Protein AF-A0AAV9SBG2-F1 (afdb_monomer)

Sequence (446 aa):
MATKTTKQGRGRKTKNDVKPQSKQEKKQNAKMAEVSSDLWELKLKRTEQDLAHYKKAHHNMVSENEQLRSFLYHSEMSNFQTTDYWQKQLNDRDKKIENLKQQLKREEELAIKAKLEWENERKQYFEMFEEDILKRKANEAVMQKKIVNMRKQMHTSKEEYRENLREKEKEKYSLIEKQRAEIERQHKSNETKRILVKLDHEKAIAKLESELKQTYKEKNCLSEKLQNAVAEVEDLKNLARSLRKDKLALAVDKKILTSTLKENIAEMALEKKTLAEVKAKAASLERALKKMEEEMGEKEKRNQVTIQASEVELDKLQKIIAMREKEIHHIKQLARTIVEKRKDMEVFFREALDHIRQEIADDRKRYKREAYQDYRQKFRNDTVRRTRLPPIRTFHQSPNSTNSVYSDMKAVDKEVYISDLTWEQKEKVLTLLFAKMNGNAESEVN

Secondary structure (DSSP, 8-state):
----------------------HHHHHHHHHHHHHHHHHHHHHHHHHHHHHHHHHHHHHHHHHHHHHHHHHHHHHHHHHHHHHHHHHHHHHHHHHHHHHHHHHHHHHHHHHHHHHHHHHHHHHHHHHHHHHHHHHHHHHHHHHHHHHHHHHHHHHHHHHHHHHHHHHHHHHHHHHHHHHHHHHHHHTTSSSSSSSSSHHHHHHHHHHHHHHHHHHHHHHHHHHHHHHHHHHHHHHHHHHHHHHHHHHHHHHHHHHHHHHHHHHHHHHHHHHHHHHHHHHHHHHHHHHHHHHHHHHHHHHHHHHHHHHHHHHHHHHHHHHHHHHHHHHHHHHHHHHHHHHHHHHHHHHHHHHHHHHHHHHHHHHHHHHHHHHHHHHHHHHHHHHHHTS-PPPPPB-S--TT-SSBHHHHHTT--S---GGGS-HHHHHHHHHHHHHHHTTTTSSS--

Mean predicted aligned error: 22.65 Å

Solvent-accessible surface area (backbone atoms only — not comparable to full-atom values): 25233 Å² total; per-residue (Å²): 137,88,83,82,88,82,82,90,81,84,86,82,90,82,84,88,85,80,79,85,71,50,80,64,54,55,53,50,52,51,52,52,48,50,56,50,48,53,52,51,51,53,50,48,52,50,51,52,50,52,50,50,50,50,53,52,52,50,51,50,52,49,53,52,51,52,50,50,50,51,51,51,52,54,51,52,53,52,51,49,53,52,49,53,51,51,52,51,54,49,54,55,49,49,52,50,51,51,52,50,53,53,49,50,52,53,51,52,54,50,52,53,50,54,50,51,50,52,53,49,52,51,50,52,52,49,54,53,51,52,52,50,51,52,52,48,52,54,52,48,53,52,52,52,53,49,52,52,51,54,52,50,53,53,50,52,52,53,50,53,56,52,50,57,50,55,51,54,50,53,54,52,54,60,52,55,59,62,52,58,68,53,56,70,67,58,71,79,73,68,83,87,77,72,78,87,67,52,80,77,50,49,63,56,47,53,53,52,49,52,54,48,51,49,53,50,50,51,50,50,53,50,47,51,52,50,51,51,52,51,50,52,52,49,51,52,50,50,50,54,53,48,55,51,51,51,53,52,52,52,51,52,51,52,51,53,53,54,51,52,52,52,49,53,52,51,50,53,55,50,52,53,49,54,50,51,52,50,52,51,50,50,59,49,48,54,53,52,49,53,51,50,52,53,54,49,54,51,50,51,52,52,50,51,53,51,50,54,52,50,50,55,52,50,54,52,50,52,53,52,49,56,52,51,52,51,51,50,48,51,51,53,50,52,52,49,52,52,51,50,56,48,49,54,50,53,50,48,53,53,53,54,52,51,50,50,52,50,50,53,53,49,50,51,54,46,51,55,51,50,56,49,51,51,51,53,49,51,50,56,54,34,67,75,66,79,47,82,79,73,81,81,72,39,92,62,95,54,96,87,55,94,48,31,62,58,67,80,60,67,84,71,94,62,90,82,48,82,85,73,49,53,70,70,57,49,50,52,54,51,51,52,47,51,38,52,76,70,62,66,68,84,78,83,84,132

Structure (mmCIF, N/CA/C/O backbone):
data_AF-A0AAV9SBG2-F1
#
_entry.id   AF-A0AAV9SBG2-F1
#
loop_
_atom_site.group_PDB
_atom_site.id
_atom_site.type_symbol
_atom_site.label_atom_id
_atom_site.label_alt_id
_atom_site.label_comp_id
_atom_site.label_asym_id
_atom_site.label_entity_id
_atom_site.label_seq_id
_atom_site.pdbx_PDB_ins_code
_atom_site.Cartn_x
_atom_site.Cartn_y
_atom_site.Cartn_z
_atom_site.occupancy
_atom_site.B_iso_or_equiv
_atom_site.auth_seq_id
_atom_site.auth_comp_id
_atom_site.auth_asym_id
_atom_site.auth_atom_id
_atom_site.pdbx_PDB_model_num
ATOM 1 N N . MET A 1 1 ? 34.918 52.263 -52.561 1.00 41.84 1 MET A N 1
ATOM 2 C CA . MET A 1 1 ? 36.290 52.403 -53.092 1.00 41.84 1 MET A CA 1
ATOM 3 C C . MET A 1 1 ? 36.238 52.282 -54.601 1.00 41.84 1 MET A C 1
ATOM 5 O O . MET A 1 1 ? 35.585 51.386 -55.114 1.00 41.84 1 MET A O 1
ATOM 9 N N . ALA A 1 2 ? 36.822 53.266 -55.276 1.00 37.19 2 ALA A N 1
ATOM 10 C CA . ALA A 1 2 ? 36.796 53.454 -56.718 1.00 37.19 2 ALA A CA 1
ATOM 11 C C . ALA A 1 2 ? 37.793 52.539 -57.447 1.00 37.19 2 ALA A C 1
ATOM 13 O O . ALA A 1 2 ? 38.837 52.221 -56.889 1.00 37.19 2 ALA A O 1
ATOM 14 N N . THR A 1 3 ? 37.494 52.195 -58.703 1.00 34.84 3 THR A N 1
ATOM 15 C CA . THR A 1 3 ? 38.381 52.268 -59.894 1.00 34.84 3 THR A CA 1
ATOM 16 C C . THR A 1 3 ? 37.607 51.675 -61.081 1.00 34.84 3 THR A C 1
ATOM 18 O O . THR A 1 3 ? 37.205 50.523 -61.066 1.00 34.84 3 THR A O 1
ATOM 21 N N . LYS A 1 4 ? 37.058 52.515 -61.963 1.00 37.47 4 LYS A N 1
ATOM 22 C CA . LYS A 1 4 ? 37.665 53.104 -63.175 1.00 37.47 4 LYS A CA 1
ATOM 23 C C . LYS A 1 4 ? 37.969 52.091 -64.287 1.00 37.47 4 LYS A C 1
ATOM 25 O O . LYS A 1 4 ? 38.979 51.405 -64.300 1.00 37.47 4 LYS A O 1
ATOM 30 N N . THR A 1 5 ? 37.065 52.142 -65.258 1.00 37.25 5 THR A N 1
ATOM 31 C CA . THR A 1 5 ? 37.162 51.779 -66.672 1.00 37.25 5 THR A CA 1
ATOM 32 C C . THR A 1 5 ? 38.382 52.370 -67.392 1.00 37.25 5 THR A C 1
ATOM 34 O O . THR A 1 5 ? 38.645 53.569 -67.273 1.00 37.25 5 THR A O 1
ATOM 37 N N . THR A 1 6 ? 38.997 51.579 -68.275 1.00 34.75 6 THR A N 1
ATOM 38 C CA . THR A 1 6 ? 39.913 52.038 -69.341 1.00 34.75 6 THR A CA 1
ATOM 39 C C . THR A 1 6 ? 39.621 51.194 -70.591 1.00 34.75 6 THR A C 1
ATOM 41 O O . THR A 1 6 ? 39.787 49.984 -70.575 1.00 34.75 6 THR A O 1
ATOM 44 N N . LYS A 1 7 ? 38.846 51.729 -71.541 1.00 34.91 7 LYS A N 1
ATOM 45 C CA . LYS A 1 7 ? 39.254 52.414 -72.786 1.00 34.91 7 LYS A CA 1
ATOM 46 C C . LYS A 1 7 ? 39.724 51.462 -73.902 1.00 34.91 7 LYS A C 1
ATOM 48 O O . LYS A 1 7 ? 40.838 50.956 -73.894 1.00 34.91 7 LYS A O 1
ATOM 53 N N . GLN A 1 8 ? 38.846 51.306 -74.895 1.00 35.25 8 GLN A N 1
ATOM 54 C CA . GLN A 1 8 ? 39.154 50.827 -76.242 1.00 35.25 8 GLN A CA 1
ATOM 55 C C . GLN A 1 8 ? 40.162 51.761 -76.935 1.00 35.25 8 GLN A C 1
ATOM 57 O O . GLN A 1 8 ? 40.070 52.984 -76.815 1.00 35.25 8 GLN A O 1
ATOM 62 N N . GLY A 1 9 ? 41.069 51.181 -77.723 1.00 30.98 9 GLY A N 1
ATOM 63 C CA . GLY A 1 9 ? 42.006 51.890 -78.592 1.00 30.98 9 GLY A CA 1
ATOM 64 C C . GLY A 1 9 ? 42.432 50.999 -79.758 1.00 30.98 9 GLY A C 1
ATOM 65 O O . GLY A 1 9 ? 42.965 49.916 -79.558 1.00 30.98 9 GLY A O 1
ATOM 66 N N . ARG A 1 10 ? 42.127 51.452 -80.974 1.00 32.78 10 ARG A N 1
ATOM 67 C CA . ARG A 1 10 ? 42.267 50.767 -82.267 1.00 32.78 10 ARG A CA 1
ATOM 68 C C . ARG A 1 10 ? 43.726 50.503 -82.683 1.00 32.78 10 ARG A C 1
ATOM 70 O O . ARG A 1 10 ? 44.524 51.427 -82.706 1.00 32.78 10 ARG A O 1
ATOM 77 N N . GLY A 1 11 ? 43.957 49.298 -83.211 1.00 31.30 11 GLY A N 1
ATOM 78 C CA . GLY A 1 11 ? 44.458 49.059 -84.574 1.00 31.30 11 GLY A CA 1
ATOM 79 C C . GLY A 1 11 ? 45.950 49.244 -84.882 1.00 31.30 11 GLY A C 1
ATOM 80 O O . GLY A 1 11 ? 46.443 50.360 -84.886 1.00 31.30 11 GLY A O 1
ATOM 81 N N . ARG A 1 12 ? 46.599 48.188 -85.396 1.00 32.56 12 ARG A N 1
ATOM 82 C CA . ARG A 1 12 ? 47.239 48.195 -86.730 1.00 32.56 12 ARG A CA 1
ATOM 83 C C . ARG A 1 12 ? 47.727 46.801 -87.127 1.00 32.56 12 ARG A C 1
ATOM 85 O O . ARG A 1 12 ? 48.145 46.006 -86.301 1.00 32.56 12 ARG A O 1
ATOM 92 N N . LYS A 1 13 ? 47.636 46.556 -88.433 1.00 35.62 13 LYS A N 1
ATOM 93 C CA . LYS A 1 13 ? 48.070 45.373 -89.179 1.00 35.62 13 LYS A CA 1
ATOM 94 C C . LYS A 1 13 ? 49.572 45.110 -89.018 1.00 35.62 13 LYS A C 1
ATOM 96 O O . LYS A 1 13 ? 50.357 46.027 -89.240 1.00 35.62 13 LYS A O 1
ATOM 101 N N . THR A 1 14 ? 49.936 43.840 -88.883 1.00 35.53 14 THR A N 1
ATOM 102 C CA . THR A 1 14 ? 51.148 43.264 -89.482 1.00 35.53 14 THR A CA 1
ATOM 103 C C . THR A 1 14 ? 50.752 41.981 -90.215 1.00 35.53 14 THR A C 1
ATOM 105 O O . THR A 1 14 ? 50.163 41.063 -89.652 1.00 35.53 14 THR A O 1
ATOM 108 N N . LYS A 1 15 ? 50.969 42.010 -91.533 1.00 37.56 15 LYS A N 1
ATOM 109 C CA . LYS A 1 15 ? 50.924 40.882 -92.470 1.00 37.56 15 LYS A CA 1
ATOM 110 C C . LYS A 1 15 ? 52.305 40.208 -92.477 1.00 37.56 15 LYS A C 1
ATOM 112 O O . LYS A 1 15 ? 53.283 40.890 -92.182 1.00 37.56 15 LYS A O 1
ATOM 117 N N . ASN A 1 16 ? 52.323 38.961 -92.962 1.00 32.28 16 ASN A N 1
ATOM 118 C CA . ASN A 1 16 ? 53.458 38.058 -93.247 1.00 32.28 16 ASN A CA 1
ATOM 119 C C . ASN A 1 16 ? 53.717 37.108 -92.063 1.00 32.28 16 ASN A C 1
ATOM 121 O O . ASN A 1 16 ? 53.900 37.571 -90.949 1.00 32.28 16 ASN A O 1
ATOM 125 N N . ASP A 1 17 ? 53.650 35.781 -92.163 1.00 34.22 17 ASP A N 1
ATOM 126 C CA . ASP A 1 17 ? 53.759 34.860 -93.295 1.00 34.22 17 ASP A CA 1
ATOM 127 C C . ASP A 1 17 ? 52.762 33.703 -93.137 1.00 34.22 17 ASP A C 1
ATOM 129 O O . ASP A 1 17 ? 52.741 33.028 -92.111 1.00 34.22 17 ASP A O 1
ATOM 133 N N . VAL A 1 18 ? 51.960 33.419 -94.168 1.00 40.47 18 VAL A N 1
ATOM 134 C CA . VAL A 1 18 ? 51.240 32.139 -94.269 1.00 40.47 18 VAL A CA 1
ATOM 135 C C . VAL A 1 18 ? 51.564 31.534 -95.625 1.00 40.47 18 VAL A C 1
ATOM 137 O O . VAL A 1 18 ? 51.021 31.921 -96.660 1.00 40.47 18 VAL A O 1
ATOM 140 N N . LYS A 1 19 ? 52.490 30.576 -95.588 1.00 45.12 19 LYS A N 1
ATOM 141 C CA . LYS A 1 19 ? 52.769 29.587 -96.634 1.00 45.12 19 LYS A CA 1
ATOM 142 C C . LYS A 1 19 ? 51.430 29.042 -97.172 1.00 45.12 19 LYS A C 1
ATOM 144 O O . LYS A 1 19 ? 50.562 28.727 -96.355 1.00 45.12 19 LYS A O 1
ATOM 149 N N . PRO A 1 20 ? 51.202 28.939 -98.495 1.00 44.81 20 PRO A N 1
ATOM 150 C CA . PRO A 1 20 ? 49.919 28.483 -99.016 1.00 44.81 20 PRO A CA 1
ATOM 151 C C . PRO A 1 20 ? 49.725 27.002 -98.673 1.00 44.81 20 PRO A C 1
ATOM 153 O O . PRO A 1 20 ? 50.226 26.126 -99.370 1.00 44.81 20 PRO A O 1
ATOM 156 N N . GLN A 1 21 ? 49.002 26.732 -97.583 1.00 46.56 21 GLN A N 1
ATOM 157 C CA . GLN A 1 21 ? 48.523 25.391 -97.262 1.00 46.56 21 GLN A CA 1
ATOM 158 C C . GLN A 1 21 ? 47.715 24.854 -98.443 1.00 46.56 21 GLN A C 1
ATOM 160 O O . GLN A 1 21 ? 46.840 25.548 -98.985 1.00 46.56 21 GLN A O 1
ATOM 165 N N . SER A 1 22 ? 48.025 23.622 -98.838 1.00 55.25 22 SER A N 1
ATOM 166 C CA . SER A 1 22 ? 47.360 22.907 -99.926 1.00 55.25 22 SER A CA 1
ATOM 167 C C . SER A 1 22 ? 45.836 22.920 -99.716 1.00 55.25 22 SER A C 1
ATOM 169 O O . SER A 1 22 ? 45.350 22.871 -98.583 1.00 55.25 22 SER A O 1
ATOM 171 N N . LYS A 1 23 ? 45.036 22.948 -100.796 1.00 58.25 23 LYS A N 1
ATOM 172 C CA . LYS A 1 23 ? 43.556 22.843 -100.724 1.00 58.25 23 LYS A CA 1
ATOM 173 C C . LYS A 1 23 ? 43.088 21.629 -99.897 1.00 58.25 23 LYS A C 1
ATOM 175 O O . LYS A 1 23 ? 41.967 21.635 -99.390 1.00 58.25 23 LYS A O 1
ATOM 180 N N . GLN A 1 24 ? 43.938 20.614 -99.752 1.00 59.09 24 GLN A N 1
ATOM 181 C CA . GLN A 1 24 ? 43.694 19.406 -98.969 1.00 59.09 24 GLN A CA 1
ATOM 182 C C . GLN A 1 24 ? 43.885 19.625 -97.455 1.00 59.09 24 GLN A C 1
ATOM 184 O O . GLN A 1 24 ? 43.041 19.185 -96.677 1.00 59.09 24 GLN A O 1
ATOM 189 N N . GLU A 1 25 ? 44.890 20.403 -97.040 1.00 57.91 25 GLU A N 1
ATOM 190 C CA . GLU A 1 25 ? 45.134 20.767 -95.632 1.00 57.91 25 GLU A CA 1
ATOM 191 C C . GLU A 1 25 ? 44.039 21.693 -95.090 1.00 57.91 25 GLU A C 1
ATOM 193 O O . GLU A 1 25 ? 43.579 21.515 -93.969 1.00 57.91 25 GLU A O 1
ATOM 198 N N . LYS A 1 26 ? 43.527 22.633 -95.897 1.00 65.50 26 LYS A N 1
ATOM 199 C CA . LYS A 1 26 ? 42.393 23.485 -95.484 1.00 65.50 26 LYS A CA 1
ATOM 200 C C . LYS A 1 26 ? 41.108 22.686 -95.256 1.00 65.50 26 LYS A C 1
ATOM 202 O O . LYS A 1 26 ? 40.374 22.976 -94.317 1.00 65.50 26 LYS A O 1
ATOM 207 N N . LYS A 1 27 ? 40.842 21.670 -96.087 1.00 66.12 27 LYS A N 1
ATOM 208 C CA . LYS A 1 27 ? 39.702 20.757 -95.896 1.00 66.12 27 LYS A CA 1
ATOM 209 C C . LYS A 1 27 ? 39.889 19.858 -94.672 1.00 66.12 27 LYS A C 1
ATOM 211 O O . LYS A 1 27 ? 38.916 19.607 -93.973 1.00 66.12 27 LYS A O 1
ATOM 216 N N . GLN A 1 28 ? 41.108 19.391 -94.398 1.00 69.56 28 GLN A N 1
ATOM 217 C CA . GLN A 1 28 ? 41.409 18.630 -93.181 1.00 69.56 28 GLN A CA 1
ATOM 218 C C . GLN A 1 28 ? 41.289 19.500 -91.924 1.00 69.56 28 GLN A C 1
ATOM 220 O O . GLN A 1 28 ? 40.645 19.081 -90.973 1.00 69.56 28 GLN A O 1
ATOM 225 N N . ASN A 1 29 ? 41.796 20.733 -91.945 1.00 72.31 29 ASN A N 1
ATOM 226 C CA . ASN A 1 29 ? 41.684 21.671 -90.825 1.00 72.31 29 ASN A CA 1
ATOM 227 C C . ASN A 1 29 ? 40.230 22.085 -90.557 1.00 72.31 29 ASN A C 1
ATOM 229 O O . ASN A 1 29 ? 39.837 22.175 -89.399 1.00 72.31 29 ASN A O 1
ATOM 233 N N . ALA A 1 30 ? 39.416 22.280 -91.601 1.00 73.75 30 ALA A N 1
ATOM 234 C CA . ALA A 1 30 ? 37.984 22.541 -91.447 1.00 73.75 30 ALA A CA 1
ATOM 235 C C . ALA A 1 30 ? 37.253 21.350 -90.807 1.00 73.75 30 ALA A C 1
ATOM 237 O O . ALA A 1 30 ? 36.512 21.542 -89.851 1.00 73.75 30 ALA A O 1
ATOM 238 N N . LYS A 1 31 ? 37.536 20.119 -91.257 1.00 77.12 31 LYS A N 1
ATOM 239 C CA . LYS A 1 31 ? 36.985 18.898 -90.647 1.00 77.12 31 LYS A CA 1
ATOM 240 C C . LYS A 1 31 ? 37.451 18.702 -89.202 1.00 77.12 31 LYS A C 1
ATOM 242 O O . LYS A 1 31 ? 36.662 18.314 -88.356 1.00 77.12 31 LYS A O 1
ATOM 247 N N . MET A 1 32 ? 38.715 18.991 -88.899 1.00 77.44 32 MET A N 1
ATOM 248 C CA . MET A 1 32 ? 39.241 18.922 -87.530 1.00 77.44 32 MET A CA 1
ATOM 249 C C . MET A 1 32 ? 38.605 19.977 -86.620 1.00 77.44 32 MET A C 1
ATOM 251 O O . MET A 1 32 ? 38.361 19.694 -85.449 1.00 77.44 32 MET A O 1
ATOM 255 N N . ALA A 1 33 ? 38.319 21.174 -87.138 1.00 80.75 33 ALA A N 1
ATOM 256 C CA . ALA A 1 33 ? 37.613 22.219 -86.402 1.00 80.75 33 ALA A CA 1
ATOM 257 C C . ALA A 1 33 ? 36.145 21.846 -86.146 1.00 80.75 33 ALA A C 1
ATOM 259 O O . ALA A 1 33 ? 35.667 22.054 -85.038 1.00 80.75 33 ALA A O 1
ATOM 260 N N . GLU A 1 34 ? 35.467 21.245 -87.126 1.00 84.50 34 GLU A N 1
ATOM 261 C CA . GLU A 1 34 ? 34.097 20.730 -87.001 1.00 84.50 34 GLU A CA 1
ATOM 262 C C . GLU A 1 34 ? 34.024 19.609 -85.954 1.00 84.50 34 GLU A C 1
ATOM 264 O O . GLU A 1 34 ? 33.306 19.738 -84.970 1.00 84.50 34 GLU A O 1
ATOM 269 N N . VAL A 1 35 ? 34.901 18.602 -86.044 1.00 84.62 35 VAL A N 1
ATOM 270 C CA . VAL A 1 35 ? 35.004 17.524 -85.039 1.00 84.62 35 VAL A CA 1
ATOM 271 C C . VAL A 1 35 ? 35.367 18.065 -83.650 1.00 84.62 35 VAL A C 1
ATOM 273 O O . VAL A 1 35 ? 34.876 17.573 -82.635 1.00 84.62 35 VAL A O 1
ATOM 276 N N . SER A 1 36 ? 36.224 19.088 -83.577 1.00 85.81 36 SER A N 1
ATOM 277 C CA . SER A 1 36 ? 36.550 19.738 -82.302 1.00 85.81 36 SER A CA 1
ATOM 278 C C . SER A 1 36 ? 35.351 20.503 -81.739 1.00 85.81 36 SER A C 1
ATOM 280 O O . SER A 1 36 ? 35.137 20.461 -80.531 1.00 85.81 36 SER A O 1
ATOM 282 N N . SER A 1 37 ? 34.565 21.172 -82.588 1.00 90.56 37 SER A N 1
ATOM 283 C CA . SER A 1 37 ? 33.324 21.860 -82.209 1.00 90.56 37 SER A CA 1
ATOM 284 C C . SER A 1 37 ? 32.297 20.870 -81.667 1.00 90.56 37 SER A C 1
ATOM 286 O O . SER A 1 37 ? 31.813 21.052 -80.552 1.00 90.56 37 SER A O 1
ATOM 288 N N . ASP A 1 38 ? 32.060 19.767 -82.380 1.00 90.75 38 ASP A N 1
ATOM 289 C CA . ASP A 1 38 ? 31.145 18.701 -81.961 1.00 90.75 38 ASP A CA 1
ATOM 290 C C . ASP A 1 38 ? 31.566 18.089 -80.617 1.00 90.75 38 ASP A C 1
ATOM 292 O O . ASP A 1 38 ? 30.737 17.823 -79.743 1.00 90.75 38 ASP A O 1
ATOM 296 N N . LEU A 1 39 ? 32.875 17.908 -80.402 1.00 91.62 39 LEU A N 1
ATOM 297 C CA . LEU A 1 39 ? 33.412 17.430 -79.129 1.00 91.62 39 LEU A CA 1
ATOM 298 C C . LEU A 1 39 ? 33.148 18.421 -77.982 1.00 91.62 39 LEU A C 1
ATOM 300 O O . LEU A 1 39 ? 32.851 17.994 -76.862 1.00 91.62 39 LEU A O 1
ATOM 304 N N . TRP A 1 40 ? 33.262 19.729 -78.229 1.00 93.69 40 TRP A N 1
ATOM 305 C CA . TRP A 1 40 ? 32.939 20.756 -77.236 1.00 93.69 40 TRP A CA 1
ATOM 306 C C . TRP A 1 40 ? 31.441 20.829 -76.952 1.00 93.69 40 TRP A C 1
ATOM 308 O O . TRP A 1 40 ? 31.065 20.934 -75.787 1.00 93.69 40 TRP A O 1
ATOM 318 N N . GLU A 1 41 ? 30.591 20.692 -77.968 1.00 93.88 41 GLU A N 1
ATOM 319 C CA . GLU A 1 41 ? 29.139 20.618 -77.792 1.00 93.88 41 GLU A CA 1
ATOM 320 C C . GLU A 1 41 ? 28.719 19.385 -76.987 1.00 93.88 41 GLU A C 1
ATOM 322 O O . GLU A 1 41 ? 27.886 19.488 -76.087 1.00 93.88 41 GLU A O 1
ATOM 327 N N . LEU A 1 42 ? 29.318 18.220 -77.250 1.00 94.06 42 LEU A N 1
ATOM 328 C CA . LEU A 1 42 ? 29.071 17.008 -76.465 1.00 94.06 42 LEU A CA 1
ATOM 329 C C . LEU A 1 42 ? 29.514 17.172 -75.007 1.00 94.06 42 LEU A C 1
ATOM 331 O O . LEU A 1 42 ? 28.784 16.778 -74.095 1.00 94.06 42 LEU A O 1
ATOM 335 N N . LYS A 1 43 ? 30.684 17.778 -74.769 1.00 94.94 43 LYS A N 1
ATOM 336 C CA . LYS A 1 43 ? 31.150 18.098 -73.410 1.00 94.94 43 LYS A CA 1
ATOM 337 C C . LYS A 1 43 ? 30.204 19.072 -72.711 1.00 94.94 43 LYS A C 1
ATOM 339 O O . LYS A 1 43 ? 29.856 18.823 -71.560 1.00 94.94 43 LYS A O 1
ATOM 344 N N . LEU A 1 44 ? 29.755 20.121 -73.402 1.00 94.50 44 LEU A N 1
ATOM 345 C CA . LEU A 1 44 ? 28.811 21.099 -72.867 1.00 94.50 44 LEU A CA 1
ATOM 346 C C . LEU A 1 44 ? 27.495 20.421 -72.469 1.00 94.50 44 LEU A C 1
ATOM 348 O O . LEU A 1 44 ? 27.097 20.519 -71.310 1.00 94.50 44 LEU A O 1
ATOM 352 N N . LYS A 1 45 ? 26.895 19.631 -73.370 1.00 95.88 45 LYS A N 1
ATOM 353 C CA . LYS A 1 45 ? 25.668 18.864 -73.095 1.00 95.88 45 LYS A CA 1
ATOM 354 C C . LYS A 1 45 ? 25.819 17.948 -71.882 1.00 95.88 45 LYS A C 1
ATOM 356 O O . LYS A 1 45 ? 24.927 17.902 -71.040 1.00 95.88 45 LYS A O 1
ATOM 361 N N . ARG A 1 46 ? 26.953 17.249 -71.749 1.00 94.69 46 ARG A N 1
ATOM 362 C CA . ARG A 1 46 ? 27.228 16.408 -70.574 1.00 94.69 46 ARG A CA 1
ATOM 363 C C . ARG A 1 46 ? 27.303 17.234 -69.289 1.00 94.69 46 ARG A C 1
ATOM 365 O O . ARG A 1 46 ? 26.665 16.880 -68.306 1.00 94.69 46 ARG A O 1
ATOM 372 N N . THR A 1 47 ? 28.018 18.360 -69.302 1.00 94.12 47 THR A N 1
ATOM 373 C CA . THR A 1 47 ? 28.107 19.236 -68.122 1.00 94.12 47 THR A CA 1
ATOM 374 C C . THR A 1 47 ? 26.771 19.885 -67.756 1.00 94.12 47 THR A C 1
ATOM 376 O O . THR A 1 47 ? 26.487 20.067 -66.576 1.00 94.12 47 THR A O 1
ATOM 379 N N . GLU A 1 48 ? 25.924 20.200 -68.738 1.00 95.38 48 GLU A N 1
ATOM 380 C CA . GLU A 1 48 ? 24.572 20.720 -68.514 1.00 95.38 48 GLU A CA 1
ATOM 381 C C . GLU A 1 48 ? 23.660 19.663 -67.886 1.00 95.38 48 GLU A C 1
ATOM 383 O O . GLU A 1 48 ? 22.904 19.978 -66.965 1.00 95.38 48 GLU A O 1
ATOM 388 N N . GLN A 1 49 ? 23.766 18.406 -68.331 1.00 95.88 49 GLN A N 1
ATOM 389 C CA . GLN A 1 49 ? 23.070 17.274 -67.717 1.00 95.88 49 GLN A CA 1
ATOM 390 C C . GLN A 1 49 ? 23.520 17.068 -66.269 1.00 95.88 49 GLN A C 1
ATOM 392 O O . GLN A 1 49 ? 22.674 17.021 -65.375 1.00 95.88 49 GLN A O 1
ATOM 397 N N . ASP A 1 50 ? 24.829 17.024 -66.014 1.00 95.00 50 ASP A N 1
ATOM 398 C CA . ASP A 1 50 ? 25.377 16.885 -64.661 1.00 95.00 50 ASP A CA 1
ATOM 399 C C . ASP A 1 50 ? 24.904 18.038 -63.758 1.00 95.00 50 ASP A C 1
ATOM 401 O O . ASP A 1 50 ? 24.417 17.819 -62.648 1.00 95.00 50 ASP A O 1
ATOM 405 N N . LEU A 1 51 ? 24.946 19.278 -64.252 1.00 96.50 51 LEU A N 1
ATOM 406 C CA . LEU A 1 51 ? 24.470 20.455 -63.528 1.00 96.50 51 LEU A CA 1
ATOM 407 C C . LEU A 1 51 ? 22.959 20.401 -63.247 1.00 96.50 51 LEU A C 1
ATOM 409 O O . LEU A 1 51 ? 22.527 20.788 -62.159 1.00 96.50 51 LEU A O 1
ATOM 413 N N . ALA A 1 52 ? 22.146 19.902 -64.181 1.00 96.00 52 ALA A N 1
ATOM 414 C CA . ALA A 1 52 ? 20.719 19.679 -63.958 1.00 96.00 52 ALA A CA 1
ATOM 415 C C . ALA A 1 52 ? 20.471 18.597 -62.892 1.00 96.00 52 ALA A C 1
ATOM 417 O O . ALA A 1 52 ? 19.625 18.787 -62.013 1.00 96.00 52 ALA A O 1
ATOM 418 N N . HIS A 1 53 ? 21.245 17.506 -62.911 1.00 95.88 53 HIS A N 1
ATOM 419 C CA . HIS A 1 53 ? 21.201 16.466 -61.883 1.00 95.88 53 HIS A CA 1
ATOM 420 C C . HIS A 1 53 ? 21.562 17.017 -60.500 1.00 95.88 53 HIS A C 1
ATOM 422 O O . HIS A 1 53 ? 20.808 16.798 -59.550 1.00 95.88 53 HIS A O 1
ATOM 428 N N . TYR A 1 54 ? 22.641 17.796 -60.383 1.00 96.31 54 TYR A N 1
ATOM 429 C CA . TYR A 1 54 ? 23.029 18.427 -59.119 1.00 96.31 54 TYR A CA 1
ATOM 430 C C . TYR A 1 54 ? 21.981 19.420 -58.613 1.00 96.31 54 TYR A C 1
ATOM 432 O O . TYR A 1 54 ? 21.659 19.411 -57.426 1.00 96.31 54 TYR A O 1
ATOM 440 N N . LYS A 1 55 ? 21.392 20.239 -59.494 1.00 96.81 55 LYS A N 1
ATOM 441 C CA . LYS A 1 55 ? 20.303 21.154 -59.117 1.00 96.81 55 LYS A CA 1
ATOM 442 C C . LYS A 1 55 ? 19.085 20.400 -58.590 1.00 96.81 55 LYS A C 1
ATOM 444 O O . LYS A 1 55 ? 18.528 20.794 -57.568 1.00 96.81 55 LYS A O 1
ATOM 449 N N . LYS A 1 56 ? 18.693 19.308 -59.253 1.00 97.25 56 LYS A N 1
ATOM 450 C CA . LYS A 1 56 ? 17.577 18.464 -58.810 1.00 97.25 56 LYS A CA 1
ATOM 451 C C . LYS A 1 56 ? 17.873 17.810 -57.460 1.00 97.25 56 LYS A C 1
ATOM 453 O O . LYS A 1 56 ? 17.034 17.868 -56.570 1.00 97.25 56 LYS A O 1
ATOM 458 N N . ALA A 1 57 ? 19.070 17.249 -57.285 1.00 96.75 57 ALA A N 1
ATOM 459 C CA . ALA A 1 57 ? 19.491 16.656 -56.017 1.00 96.75 57 ALA A CA 1
ATOM 460 C C . ALA A 1 57 ? 19.503 17.690 -54.882 1.00 96.75 57 ALA A C 1
ATOM 462 O O . ALA A 1 57 ? 18.969 17.428 -53.810 1.00 96.75 57 ALA A O 1
ATOM 463 N N . HIS A 1 58 ? 20.032 18.892 -55.129 1.00 96.00 58 HIS A N 1
ATOM 464 C CA . HIS A 1 58 ? 20.013 19.976 -54.150 1.00 96.00 58 HIS A CA 1
ATOM 465 C C . HIS A 1 58 ? 18.582 20.396 -53.794 1.00 96.00 58 HIS A C 1
ATOM 467 O O . HIS A 1 58 ? 18.276 20.594 -52.623 1.00 96.00 58 HIS A O 1
ATOM 473 N N . HIS A 1 59 ? 17.691 20.523 -54.779 1.00 97.38 59 HIS A N 1
ATOM 474 C CA . HIS A 1 59 ? 16.296 20.876 -54.518 1.00 97.38 59 HIS A CA 1
ATOM 475 C C . HIS A 1 59 ? 15.582 19.810 -53.676 1.00 97.38 59 HIS A C 1
ATOM 477 O O . HIS A 1 59 ? 14.915 20.156 -52.703 1.00 97.38 59 HIS A O 1
ATOM 483 N N . ASN A 1 60 ? 15.795 18.527 -53.985 1.00 97.06 60 ASN A N 1
ATOM 484 C CA . ASN A 1 60 ? 15.274 17.421 -53.182 1.00 97.06 60 ASN A CA 1
ATOM 485 C C . ASN A 1 60 ? 15.802 17.482 -51.742 1.00 97.06 60 ASN A C 1
ATOM 487 O O . ASN A 1 60 ? 15.010 17.464 -50.808 1.00 97.06 60 ASN A O 1
ATOM 491 N N . MET A 1 61 ? 17.116 17.656 -51.562 1.00 96.88 61 MET A N 1
ATOM 492 C CA . MET A 1 61 ? 17.730 17.779 -50.235 1.00 96.88 61 MET A CA 1
ATOM 493 C C . MET A 1 61 ? 17.181 18.967 -49.437 1.00 96.88 61 MET A C 1
ATOM 495 O O . MET A 1 61 ? 17.016 18.870 -48.223 1.00 96.88 61 MET A O 1
ATOM 499 N N . VAL A 1 62 ? 16.915 20.105 -50.082 1.00 97.44 62 VAL A N 1
ATOM 500 C CA . VAL A 1 62 ? 16.296 21.263 -49.416 1.00 97.44 62 VAL A CA 1
ATOM 501 C C . VAL A 1 62 ? 14.866 20.935 -48.996 1.00 97.44 62 VAL A C 1
ATOM 503 O O . VAL A 1 62 ? 14.517 21.180 -47.845 1.00 97.44 62 VAL A O 1
ATOM 506 N N . SER A 1 63 ? 14.073 20.324 -49.879 1.00 97.00 63 SER A N 1
ATOM 507 C CA . SER A 1 63 ? 12.696 19.926 -49.568 1.00 97.00 63 SER A CA 1
ATOM 508 C C . SER A 1 63 ? 12.633 18.912 -48.421 1.00 97.00 63 SER A C 1
ATOM 510 O O . SER A 1 63 ? 11.844 19.081 -47.495 1.00 97.00 63 SER A O 1
ATOM 512 N N . GLU A 1 64 ? 13.507 17.904 -48.422 1.00 97.38 64 GLU A N 1
ATOM 513 C CA . GLU A 1 64 ? 13.619 16.926 -47.334 1.00 97.38 64 GLU A CA 1
ATOM 514 C C . GLU A 1 64 ? 14.030 17.594 -46.015 1.00 97.38 64 GLU A C 1
ATOM 516 O O . GLU A 1 64 ? 13.438 17.323 -44.973 1.00 97.38 64 GLU A O 1
ATOM 521 N N . ASN A 1 65 ? 14.992 18.523 -46.044 1.00 96.31 65 ASN A N 1
ATOM 522 C CA . ASN A 1 65 ? 15.383 19.276 -44.851 1.00 96.31 65 ASN A CA 1
ATOM 523 C C . ASN A 1 65 ? 14.249 20.155 -44.309 1.00 96.31 65 ASN A C 1
ATOM 525 O O . ASN A 1 65 ? 14.086 20.256 -43.093 1.00 96.31 65 ASN A O 1
ATOM 529 N N . GLU A 1 66 ? 13.468 20.797 -45.177 1.00 97.19 66 GLU A N 1
ATOM 530 C CA . GLU A 1 66 ? 12.292 21.570 -44.768 1.00 97.19 66 GLU A CA 1
ATOM 531 C C . GLU A 1 66 ? 11.235 20.670 -44.126 1.00 97.19 66 GLU A C 1
ATOM 533 O O . GLU A 1 66 ? 10.752 20.989 -43.041 1.00 97.19 66 GLU A O 1
ATOM 538 N N . GLN A 1 67 ? 10.951 19.507 -44.719 1.00 97.19 67 GLN A N 1
ATOM 539 C CA . GLN A 1 67 ? 10.031 18.526 -44.141 1.00 97.19 67 GLN A CA 1
ATOM 540 C C . GLN A 1 67 ? 10.509 18.042 -42.770 1.00 97.19 67 GLN A C 1
ATOM 542 O O . GLN A 1 67 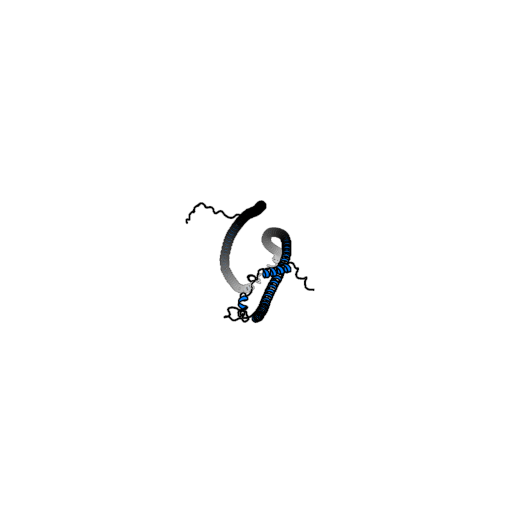? 9.734 18.055 -41.815 1.00 97.19 67 GLN A O 1
ATOM 547 N N . LEU A 1 68 ? 11.786 17.671 -42.638 1.00 97.56 68 LEU A N 1
ATOM 548 C CA . LEU A 1 68 ? 12.363 17.251 -41.359 1.00 97.56 68 LEU A CA 1
ATOM 549 C C . LEU A 1 68 ? 12.275 18.358 -40.304 1.00 97.56 68 LEU A C 1
ATOM 551 O O . LEU A 1 68 ? 11.905 18.083 -39.166 1.00 97.56 68 LEU A O 1
ATOM 555 N N . ARG A 1 69 ? 12.542 19.615 -40.674 1.00 97.38 69 ARG A N 1
ATOM 556 C CA . ARG A 1 69 ? 12.374 20.765 -39.771 1.00 97.38 69 ARG A CA 1
ATOM 557 C C . ARG A 1 69 ? 10.925 20.944 -39.339 1.00 97.38 69 ARG A C 1
ATOM 559 O O . ARG A 1 69 ? 10.676 21.168 -38.158 1.00 97.38 69 ARG A O 1
ATOM 566 N N .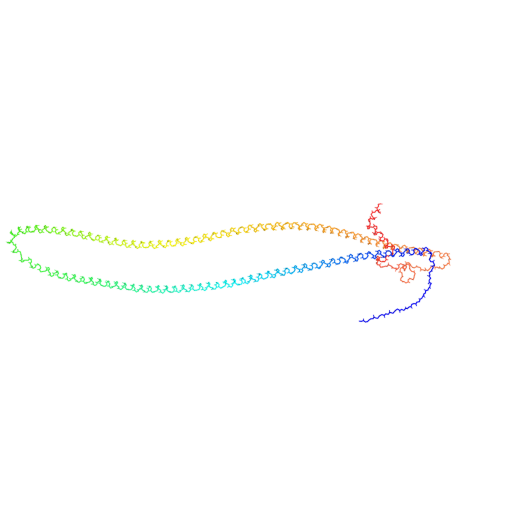 SER A 1 70 ? 9.972 20.820 -40.262 1.00 97.25 70 SER A N 1
ATOM 567 C CA . SER A 1 70 ? 8.552 20.858 -39.921 1.00 97.25 70 SER A CA 1
ATOM 568 C C . SER A 1 70 ? 8.184 19.719 -38.974 1.00 97.25 70 SER A C 1
ATOM 570 O O . SER A 1 70 ? 7.549 19.980 -37.957 1.00 97.25 70 SER A O 1
ATOM 572 N N . PHE A 1 71 ? 8.608 18.482 -39.239 1.00 97.38 71 PHE A N 1
ATOM 573 C CA . PHE A 1 71 ? 8.332 17.350 -38.351 1.00 97.38 71 PHE A CA 1
ATOM 574 C C . PHE A 1 71 ? 8.926 17.542 -36.954 1.00 97.38 71 PHE A C 1
ATOM 576 O O . PHE A 1 71 ? 8.222 17.321 -35.969 1.00 97.38 71 PHE A O 1
ATOM 583 N N . LEU A 1 72 ? 10.175 18.006 -36.862 1.00 97.12 72 LEU A N 1
ATOM 584 C CA . LEU A 1 72 ? 10.817 18.320 -35.586 1.00 97.12 72 LEU A CA 1
ATOM 585 C C . LEU A 1 72 ? 10.027 19.379 -34.818 1.00 97.12 72 LEU A C 1
ATOM 587 O O . LEU A 1 72 ? 9.671 19.141 -33.670 1.00 97.12 72 LEU A O 1
ATOM 591 N N . TYR A 1 73 ? 9.651 20.481 -35.470 1.00 97.44 73 TYR A N 1
ATOM 592 C CA . TYR A 1 73 ? 8.861 21.536 -34.838 1.00 97.44 73 TYR A CA 1
ATOM 593 C C . TYR A 1 73 ? 7.516 21.021 -34.300 1.00 97.44 73 TYR A C 1
ATOM 595 O O . TYR A 1 73 ? 7.152 21.297 -33.159 1.00 97.44 73 TYR A O 1
ATOM 603 N N . HIS A 1 74 ? 6.778 20.225 -35.081 1.00 97.19 74 HIS A N 1
ATOM 604 C CA . HIS A 1 74 ? 5.503 19.663 -34.620 1.00 97.19 74 HIS A CA 1
ATOM 605 C C . HIS A 1 74 ? 5.698 18.685 -33.454 1.00 97.19 74 HIS A C 1
ATOM 607 O O . HIS A 1 74 ? 4.915 18.703 -32.502 1.00 97.19 74 HIS A O 1
ATOM 613 N N . SER A 1 75 ? 6.751 17.862 -33.499 1.00 95.75 75 SER A N 1
ATOM 614 C CA . SER A 1 75 ? 7.094 16.959 -32.400 1.00 95.75 75 SER A CA 1
ATOM 615 C C . SER A 1 75 ? 7.463 17.729 -31.133 1.00 95.75 75 SER A C 1
ATOM 617 O O . SER A 1 75 ? 7.006 17.366 -30.053 1.00 95.75 75 SER A O 1
ATOM 619 N N . GLU A 1 76 ? 8.258 18.792 -31.245 1.00 96.69 76 GLU A N 1
ATOM 620 C CA . GLU A 1 76 ? 8.641 19.654 -30.123 1.00 96.69 76 GLU A CA 1
ATOM 621 C C . GLU A 1 76 ? 7.416 20.328 -29.502 1.00 96.69 76 GLU A C 1
ATOM 623 O O . GLU A 1 76 ? 7.244 20.288 -28.284 1.00 96.69 76 GLU A O 1
ATOM 628 N N . MET A 1 77 ? 6.510 20.861 -30.326 1.00 97.56 77 MET A N 1
ATOM 629 C CA . MET A 1 77 ? 5.272 21.478 -29.848 1.00 97.56 77 MET A CA 1
ATOM 630 C C . MET A 1 77 ? 4.348 20.471 -29.156 1.00 97.56 77 MET A C 1
ATOM 632 O O . MET A 1 77 ? 3.785 20.776 -28.105 1.00 97.56 77 MET A O 1
ATOM 636 N N . SER A 1 78 ? 4.208 19.261 -29.703 1.00 96.56 78 SER A N 1
ATOM 637 C CA . SER A 1 78 ? 3.414 18.197 -29.077 1.00 96.56 78 SER A CA 1
ATOM 638 C C . SER A 1 78 ? 4.017 17.742 -27.742 1.00 96.56 78 SER A C 1
ATOM 640 O O . SER A 1 78 ? 3.297 17.589 -26.749 1.00 96.56 78 SER A O 1
ATOM 642 N N . ASN A 1 79 ? 5.345 17.606 -27.682 1.00 96.38 79 ASN A N 1
ATOM 643 C CA . ASN A 1 79 ? 6.066 17.276 -26.455 1.00 96.38 79 ASN A CA 1
ATOM 644 C C . ASN A 1 79 ? 5.904 18.373 -25.398 1.00 96.38 79 ASN A C 1
ATOM 646 O O . ASN A 1 79 ? 5.658 18.065 -24.230 1.00 96.38 79 ASN A O 1
ATOM 650 N N . PHE A 1 80 ? 5.980 19.643 -25.801 1.00 97.50 80 PHE A N 1
ATOM 651 C CA . PHE A 1 80 ? 5.776 20.782 -24.911 1.00 97.50 80 PHE A CA 1
ATOM 652 C C . PHE A 1 80 ? 4.353 20.795 -24.341 1.00 97.50 80 PHE A C 1
ATOM 654 O O . PHE A 1 80 ? 4.182 20.842 -23.127 1.00 97.50 80 PHE A O 1
ATOM 661 N N . GLN A 1 81 ? 3.330 20.641 -25.188 1.00 97.25 81 GLN A N 1
ATOM 662 C CA . GLN A 1 81 ? 1.929 20.583 -24.749 1.00 97.25 81 GLN A CA 1
ATOM 663 C C . GLN A 1 81 ? 1.666 19.424 -23.782 1.00 97.25 81 GLN A C 1
ATOM 665 O O . GLN A 1 81 ? 0.973 19.591 -22.777 1.00 97.25 81 GLN A O 1
ATOM 670 N N . THR A 1 82 ? 2.235 18.252 -24.070 1.00 96.94 82 THR A N 1
ATOM 671 C CA . THR A 1 82 ? 2.127 17.076 -23.201 1.00 96.94 82 THR A CA 1
ATOM 672 C C . THR A 1 82 ? 2.800 17.336 -21.854 1.00 96.94 82 THR A C 1
ATOM 674 O O . THR A 1 82 ? 2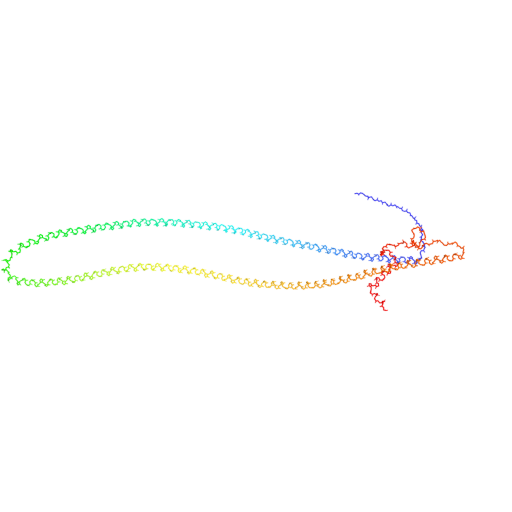.214 17.061 -20.808 1.00 96.94 82 THR A O 1
ATOM 677 N N . THR A 1 83 ? 3.997 17.925 -21.864 1.00 97.69 83 THR A N 1
ATOM 678 C CA . THR A 1 83 ? 4.737 18.291 -20.647 1.00 97.69 83 THR A CA 1
ATOM 679 C C . THR A 1 83 ? 3.963 19.307 -19.807 1.00 97.69 83 THR A C 1
ATOM 681 O O . THR A 1 83 ? 3.773 19.089 -18.613 1.00 97.69 83 THR A O 1
ATOM 684 N N . ASP A 1 84 ? 3.428 20.359 -20.426 1.00 97.88 84 ASP A N 1
ATOM 685 C CA . ASP A 1 84 ? 2.607 21.373 -19.759 1.00 97.88 84 ASP A CA 1
ATOM 686 C C . ASP A 1 84 ? 1.348 20.777 -19.122 1.00 97.88 84 ASP A C 1
ATOM 688 O O . ASP A 1 84 ? 0.969 21.144 -18.005 1.00 97.88 84 ASP A O 1
ATOM 692 N N . TYR A 1 85 ? 0.687 19.849 -19.819 1.00 97.81 85 TYR A N 1
ATOM 693 C CA . TYR A 1 85 ? -0.478 19.149 -19.288 1.00 97.81 85 TYR A CA 1
ATOM 694 C C . TYR A 1 85 ? -0.120 18.342 -18.033 1.00 97.81 85 TYR A C 1
ATOM 696 O O . TYR A 1 85 ? -0.780 18.487 -16.999 1.00 97.81 85 TYR A O 1
ATOM 704 N N . TRP A 1 86 ? 0.951 17.545 -18.086 1.00 97.00 86 TRP A N 1
ATOM 705 C CA . TRP A 1 86 ? 1.405 16.769 -16.930 1.00 97.00 86 TRP A CA 1
ATOM 706 C C . TRP A 1 86 ? 1.857 17.662 -15.777 1.00 97.00 86 TRP A C 1
ATOM 708 O O . TRP A 1 86 ? 1.522 17.377 -14.629 1.00 97.00 86 TRP A O 1
ATOM 718 N N . GLN A 1 87 ? 2.532 18.775 -16.065 1.00 97.94 87 GLN A N 1
ATOM 719 C CA . GLN A 1 87 ? 2.942 19.740 -15.050 1.00 97.94 87 GLN A CA 1
ATOM 720 C C . GLN A 1 87 ? 1.733 20.353 -14.332 1.00 97.94 87 GLN A C 1
ATOM 722 O O . GLN A 1 87 ? 1.723 20.452 -13.104 1.00 97.94 87 GLN A O 1
ATOM 727 N N . LYS A 1 88 ? 0.678 20.725 -15.071 1.00 97.75 88 LYS A N 1
ATOM 728 C CA . LYS A 1 88 ? -0.580 21.201 -14.472 1.00 97.75 88 LYS A CA 1
ATOM 729 C C . LYS A 1 88 ? -1.224 20.124 -13.603 1.00 97.75 88 LYS A C 1
ATOM 731 O O . LYS A 1 88 ? -1.607 20.409 -12.471 1.00 97.75 88 LYS A O 1
ATOM 736 N N . GLN A 1 89 ? -1.284 18.887 -14.092 1.00 97.31 89 GLN A N 1
ATOM 737 C CA . GLN A 1 89 ? -1.877 17.784 -13.341 1.00 97.31 89 GLN A CA 1
ATOM 738 C C . GLN A 1 89 ? -1.095 17.458 -12.058 1.00 97.31 89 GLN A C 1
ATOM 740 O O . GLN A 1 89 ? -1.710 17.144 -11.038 1.00 97.31 89 GLN A O 1
ATOM 745 N N . LEU A 1 90 ? 0.238 17.550 -12.087 1.00 95.81 90 LEU A N 1
ATOM 746 C CA . LEU A 1 90 ? 1.087 17.422 -10.901 1.00 95.81 90 LEU A CA 1
ATOM 747 C C . LEU A 1 90 ? 0.801 18.541 -9.899 1.00 95.81 90 LEU A C 1
ATOM 749 O O . LEU A 1 90 ? 0.476 18.249 -8.752 1.00 95.81 90 LEU A O 1
ATOM 753 N N . ASN A 1 91 ? 0.788 19.798 -10.349 1.00 97.31 91 ASN A N 1
ATOM 754 C CA . ASN A 1 91 ? 0.496 20.945 -9.488 1.00 97.31 91 ASN A CA 1
ATOM 755 C C . ASN A 1 91 ? -0.886 20.840 -8.813 1.00 97.31 91 ASN A C 1
ATOM 757 O O . ASN A 1 91 ? -1.039 21.194 -7.643 1.00 97.31 91 ASN A O 1
ATOM 761 N N . ASP A 1 92 ? -1.908 20.352 -9.520 1.00 97.69 92 ASP A N 1
ATOM 762 C CA . ASP A 1 92 ? -3.247 20.169 -8.948 1.00 97.69 92 ASP A CA 1
ATOM 763 C C . ASP A 1 92 ? -3.291 19.030 -7.921 1.00 97.69 92 ASP A C 1
ATOM 765 O O . ASP A 1 92 ? -3.961 19.141 -6.887 1.00 97.69 92 ASP A O 1
ATOM 769 N N . ARG A 1 93 ? -2.542 17.945 -8.162 1.00 96.50 93 ARG A N 1
ATOM 770 C CA . ARG A 1 93 ? -2.370 16.869 -7.177 1.00 96.50 93 ARG A CA 1
ATOM 771 C C . ARG A 1 93 ? -1.624 17.363 -5.943 1.00 96.50 93 ARG A C 1
ATOM 773 O O . ARG A 1 93 ? -2.073 17.068 -4.839 1.00 96.50 93 ARG A O 1
ATOM 780 N N . ASP A 1 94 ? -0.574 18.160 -6.108 1.00 97.62 94 ASP A N 1
ATOM 781 C CA . ASP A 1 94 ? 0.189 18.732 -4.996 1.00 97.62 94 ASP A CA 1
ATOM 782 C C . ASP A 1 94 ? -0.669 19.671 -4.144 1.00 97.62 94 ASP A C 1
ATOM 784 O O . ASP A 1 94 ? -0.678 19.557 -2.918 1.00 97.62 94 ASP A O 1
ATOM 788 N N . LYS A 1 95 ? -1.496 20.521 -4.769 1.00 97.75 95 LYS A N 1
ATOM 789 C CA . LYS A 1 95 ? -2.491 21.337 -4.048 1.00 97.75 95 LYS A CA 1
ATOM 790 C C . LYS A 1 95 ? -3.480 20.475 -3.265 1.00 97.75 95 LYS A C 1
ATOM 792 O O . LYS A 1 95 ? -3.823 20.803 -2.130 1.00 97.75 95 LYS A O 1
ATOM 797 N N . LYS A 1 96 ? -3.949 19.366 -3.848 1.00 97.56 96 LYS A N 1
ATOM 798 C CA . LYS A 1 96 ? -4.851 18.435 -3.156 1.00 97.56 96 LYS A CA 1
ATOM 799 C C . LYS A 1 96 ? -4.161 17.762 -1.970 1.00 97.56 96 LYS A C 1
ATOM 801 O O . LYS A 1 96 ? -4.773 17.648 -0.912 1.00 97.56 96 LYS A O 1
ATOM 806 N N . ILE A 1 97 ? -2.906 17.345 -2.132 1.00 96.56 97 ILE A N 1
ATOM 807 C CA . ILE A 1 97 ? -2.090 16.776 -1.053 1.00 96.56 97 ILE A CA 1
ATOM 808 C C . ILE A 1 97 ? -1.926 17.798 0.072 1.00 96.56 97 ILE A C 1
ATOM 810 O O . ILE A 1 97 ? -2.112 17.445 1.233 1.00 96.56 97 ILE A O 1
ATOM 814 N N . GLU A 1 98 ? -1.633 19.056 -0.250 1.00 97.50 98 GLU A N 1
ATOM 815 C CA . GLU A 1 98 ? -1.473 20.106 0.755 1.00 97.50 98 GLU A CA 1
ATOM 816 C C . GLU A 1 98 ? -2.780 20.377 1.512 1.00 97.50 98 GLU A C 1
ATOM 818 O O . GLU A 1 98 ? -2.789 20.425 2.742 1.00 97.50 98 GLU A O 1
ATOM 823 N N . ASN A 1 99 ? -3.914 20.433 0.809 1.00 97.94 99 ASN A N 1
ATOM 824 C CA . ASN A 1 99 ? -5.225 20.565 1.447 1.00 97.94 99 ASN A CA 1
ATOM 825 C C . ASN A 1 99 ? -5.534 19.392 2.389 1.00 97.94 99 ASN A C 1
ATOM 827 O O . ASN A 1 99 ? -5.987 19.619 3.512 1.00 97.94 99 ASN A O 1
ATOM 831 N N . LEU A 1 100 ? -5.262 18.153 1.964 1.00 96.62 100 LEU A N 1
ATOM 832 C CA . LEU A 1 100 ? -5.458 16.961 2.796 1.00 96.62 100 LEU A CA 1
ATOM 833 C C . LEU A 1 100 ? -4.531 16.963 4.015 1.00 96.62 100 LEU A C 1
ATOM 835 O O . LEU A 1 100 ? -4.979 16.664 5.117 1.00 96.62 100 LEU A O 1
ATOM 839 N N . LYS A 1 101 ? -3.263 17.363 3.858 1.00 96.56 101 LYS A N 1
ATOM 840 C CA . LYS A 1 101 ? -2.327 17.524 4.983 1.00 96.56 101 LYS A CA 1
ATOM 841 C C . LYS A 1 101 ? -2.830 18.552 5.993 1.00 96.56 101 LYS A C 1
ATOM 843 O O . LYS A 1 101 ? -2.730 18.327 7.195 1.00 96.56 101 LYS A O 1
ATOM 848 N N . GLN A 1 102 ? -3.381 19.672 5.528 1.00 97.25 102 GLN A N 1
ATOM 849 C CA . GLN A 1 102 ? -3.962 20.673 6.421 1.00 97.25 102 GLN A CA 1
ATOM 850 C C . GLN A 1 102 ? -5.243 20.178 7.100 1.00 97.25 102 GLN A C 1
ATOM 852 O O . GLN A 1 102 ? -5.477 20.516 8.256 1.00 97.25 102 GLN A O 1
ATOM 857 N N . GLN A 1 103 ? -6.086 19.404 6.412 1.00 96.44 103 GLN A N 1
ATOM 858 C CA . GLN A 1 103 ? -7.263 18.778 7.024 1.00 96.44 103 GLN A CA 1
ATOM 859 C C . GLN A 1 103 ? -6.858 17.787 8.115 1.00 96.44 103 GLN A C 1
ATOM 861 O O . GLN A 1 103 ? -7.351 17.910 9.231 1.00 96.44 103 GLN A O 1
ATOM 866 N N . LEU A 1 104 ? -5.890 16.913 7.831 1.00 96.12 104 LEU A N 1
ATOM 867 C CA . LEU A 1 104 ? -5.354 15.958 8.798 1.00 96.12 104 LEU A CA 1
ATOM 868 C C . LEU A 1 104 ? -4.837 16.667 10.057 1.00 96.12 104 LEU A C 1
ATOM 870 O O . LEU A 1 104 ? -5.235 16.316 11.159 1.00 96.12 104 LEU A O 1
ATOM 874 N N . LYS A 1 105 ? -4.036 17.730 9.900 1.00 96.75 105 LYS A N 1
ATOM 875 C CA . LYS A 1 105 ? -3.544 18.525 11.039 1.00 96.75 105 LYS A CA 1
ATOM 876 C C . LYS A 1 105 ? -4.676 19.118 11.881 1.00 96.75 105 LYS A C 1
ATOM 878 O O . LYS A 1 105 ? -4.612 19.081 13.103 1.00 96.75 105 LYS A O 1
ATOM 883 N N . ARG A 1 106 ? -5.727 19.652 11.245 1.00 96.62 106 ARG A N 1
ATOM 884 C CA . ARG A 1 106 ? -6.892 20.194 11.970 1.00 96.62 106 ARG A CA 1
ATOM 885 C C . ARG A 1 106 ? -7.635 19.098 12.735 1.00 96.62 106 ARG A C 1
ATOM 887 O O . ARG A 1 106 ? -8.054 19.333 13.863 1.00 96.62 106 ARG A O 1
ATOM 894 N N . GLU A 1 107 ? -7.798 17.919 12.142 1.00 94.88 107 GLU A N 1
ATOM 895 C CA . GLU A 1 107 ? -8.430 16.772 12.804 1.00 94.88 107 GLU A CA 1
ATOM 896 C C . GLU A 1 107 ? -7.591 16.255 13.978 1.00 94.88 107 GLU A C 1
ATOM 898 O O . GLU A 1 107 ? -8.140 15.992 15.04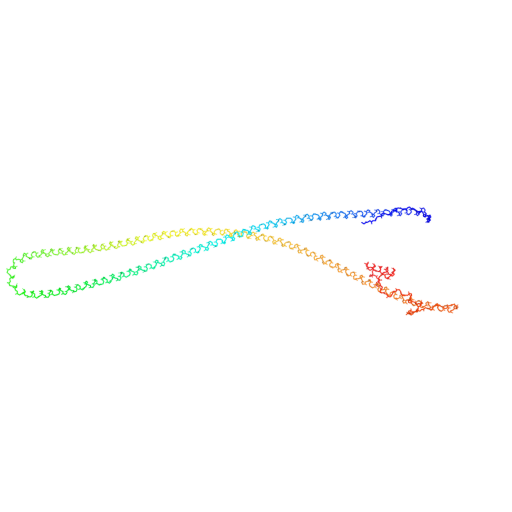5 1.00 94.88 107 GLU A O 1
ATOM 903 N N . GLU A 1 108 ? -6.268 16.183 13.823 1.00 94.69 108 GLU A N 1
ATOM 904 C CA . GLU A 1 108 ? -5.338 15.837 14.902 1.00 94.69 108 GLU A CA 1
ATOM 905 C C . GLU A 1 108 ? -5.431 16.839 16.062 1.00 94.69 108 GLU A C 1
ATOM 907 O O . GLU A 1 108 ? -5.567 16.438 17.218 1.00 94.69 108 GLU A O 1
ATOM 912 N N . GLU A 1 109 ? -5.435 18.144 15.773 1.00 95.69 109 GLU A N 1
ATOM 913 C CA . GLU A 1 109 ? -5.608 19.193 16.785 1.00 95.69 109 GLU A CA 1
ATOM 914 C C . GLU A 1 109 ? -6.958 19.086 17.510 1.00 95.69 109 GLU A C 1
ATOM 916 O O . GLU A 1 109 ? -7.018 19.248 18.732 1.00 95.69 109 GLU A O 1
ATOM 921 N N . LEU A 1 110 ? -8.043 18.797 16.785 1.00 96.38 110 LEU A N 1
ATOM 922 C CA . LEU A 1 110 ? -9.369 18.587 17.373 1.00 96.38 110 LEU A CA 1
ATOM 923 C C . LEU A 1 110 ? -9.409 17.333 18.252 1.00 96.38 110 LEU A C 1
ATOM 925 O O . LEU A 1 110 ? -9.949 17.385 19.355 1.00 96.38 110 LEU A O 1
ATOM 929 N N . ALA A 1 111 ? -8.802 16.231 17.810 1.00 93.38 111 ALA A N 1
ATOM 930 C CA . ALA A 1 111 ? -8.726 14.996 18.583 1.00 93.38 111 ALA A CA 1
ATOM 931 C C . ALA A 1 111 ? -7.919 15.183 19.878 1.00 93.38 111 ALA A C 1
ATOM 933 O O . ALA A 1 111 ? -8.317 14.688 20.934 1.00 93.38 111 ALA A O 1
ATOM 934 N N . ILE A 1 112 ? -6.815 15.936 19.822 1.00 95.44 112 ILE A N 1
ATOM 935 C CA . ILE A 1 112 ? -6.013 16.280 21.004 1.00 95.44 112 ILE A CA 1
ATOM 936 C C . ILE A 1 112 ? -6.834 17.121 21.987 1.00 95.44 112 ILE A C 1
ATOM 938 O O . ILE A 1 112 ? -6.833 16.824 23.182 1.00 95.44 112 ILE A O 1
ATOM 942 N N . LYS A 1 113 ? -7.562 18.137 21.502 1.00 96.00 113 LYS A N 1
ATOM 943 C CA . LYS A 1 113 ? -8.431 18.970 22.350 1.00 96.00 113 LYS A CA 1
ATOM 944 C C . LYS A 1 113 ? -9.539 18.150 23.008 1.00 96.00 113 LYS A C 1
ATOM 946 O O . LYS A 1 113 ? -9.672 18.211 24.225 1.00 96.00 113 LYS A O 1
ATOM 951 N N . ALA A 1 114 ? -10.246 17.318 22.244 1.00 95.44 114 ALA A N 1
ATOM 952 C CA . ALA A 1 114 ? -11.300 16.451 22.772 1.00 95.44 114 ALA A CA 1
ATOM 953 C C . ALA A 1 114 ? -10.767 15.463 23.825 1.00 95.44 114 ALA A C 1
ATOM 955 O O . ALA A 1 114 ? -11.406 15.223 24.848 1.00 95.44 114 ALA A O 1
ATOM 956 N N . LYS A 1 115 ? -9.562 14.912 23.615 1.00 95.31 115 LYS A N 1
ATOM 957 C CA . LYS A 1 115 ? -8.911 14.046 24.605 1.00 95.31 115 LYS A CA 1
ATOM 958 C C . LYS A 1 115 ? -8.583 14.804 25.894 1.00 95.31 115 LYS A C 1
ATOM 960 O O . LYS A 1 115 ? -8.811 14.272 26.978 1.00 95.31 115 LYS A O 1
ATOM 965 N N . LEU A 1 116 ? -8.060 16.025 25.783 1.00 96.38 116 LEU A N 1
ATOM 966 C CA . LEU A 1 116 ? -7.741 16.864 26.939 1.00 96.38 116 LEU A CA 1
ATOM 967 C C . LEU A 1 116 ? -9.005 17.250 27.722 1.00 96.38 116 LEU A C 1
ATOM 969 O O . LEU A 1 116 ? -9.000 17.202 28.949 1.00 96.38 116 LEU A O 1
ATOM 973 N N . GLU A 1 117 ? -10.085 17.598 27.022 1.00 96.44 117 GLU A N 1
ATOM 974 C CA . GLU A 1 117 ? -11.396 17.872 27.621 1.00 96.44 117 GLU A CA 1
ATOM 975 C C . GLU A 1 117 ? -11.910 16.653 28.391 1.00 96.44 117 GLU A C 1
ATOM 977 O O . GLU A 1 117 ? -12.213 16.767 29.576 1.00 96.44 117 GLU A O 1
ATOM 982 N N . TRP A 1 118 ? -11.884 15.468 27.776 1.00 94.19 118 TRP A N 1
ATOM 983 C CA . TRP A 1 118 ? -12.303 14.229 28.433 1.00 94.19 118 TRP A CA 1
ATOM 984 C C . TRP A 1 118 ? -11.442 13.873 29.654 1.00 94.19 118 TRP A C 1
ATOM 986 O O . TRP A 1 118 ? -11.955 13.427 30.681 1.00 94.19 118 TRP A O 1
ATOM 996 N N . GLU A 1 119 ? -10.124 14.080 29.583 1.00 94.50 119 GLU A N 1
ATOM 997 C CA . GLU A 1 119 ? -9.234 13.891 30.734 1.00 94.50 119 GLU A CA 1
ATOM 998 C C . GLU A 1 119 ? -9.545 14.872 31.871 1.00 94.50 119 GLU A C 1
ATOM 1000 O O . GLU A 1 119 ? -9.497 14.483 33.040 1.00 9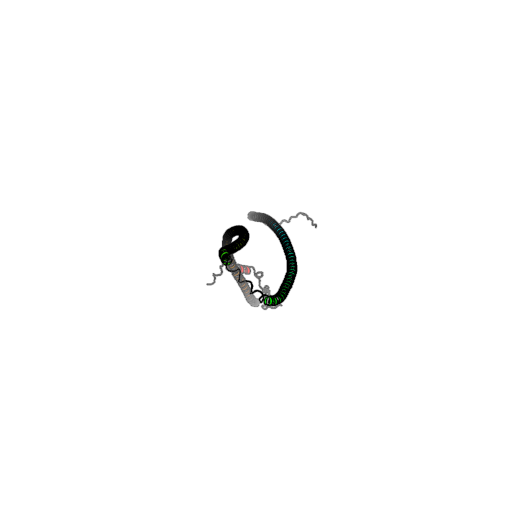4.50 119 GLU A O 1
ATOM 1005 N N . ASN A 1 120 ? -9.887 16.121 31.550 1.00 96.38 120 ASN A N 1
ATOM 1006 C CA . ASN A 1 120 ? -10.267 17.125 32.540 1.00 96.38 120 ASN A CA 1
ATOM 1007 C C . ASN A 1 120 ? -11.625 16.811 33.180 1.00 96.38 120 ASN A C 1
ATOM 1009 O O . ASN A 1 120 ? -11.728 16.842 34.404 1.00 96.38 120 ASN A O 1
ATOM 1013 N N . GLU A 1 121 ? -12.636 16.441 32.391 1.00 96.12 121 GLU A N 1
ATOM 1014 C CA . GLU A 1 121 ? -13.937 15.987 32.903 1.00 96.12 121 GLU A CA 1
ATOM 1015 C C . GLU A 1 121 ? -13.765 14.778 33.822 1.00 96.12 121 GLU A C 1
ATOM 1017 O O . GLU A 1 121 ? -14.272 14.746 34.943 1.00 96.12 121 GLU A O 1
ATOM 1022 N N . ARG A 1 122 ? -12.974 13.792 33.388 1.00 95.00 122 ARG A N 1
ATOM 1023 C CA . ARG A 1 122 ? -12.657 12.617 34.197 1.00 95.00 122 ARG A CA 1
ATOM 1024 C C . ARG A 1 122 ? -12.012 13.010 35.527 1.00 95.00 122 ARG A C 1
ATOM 1026 O O . ARG A 1 122 ? -12.424 12.476 36.553 1.00 95.00 122 ARG A O 1
ATOM 1033 N N . LYS A 1 123 ? -11.032 13.921 35.532 1.00 95.81 123 LYS A N 1
ATOM 1034 C CA . LYS A 1 123 ? -10.406 14.419 36.772 1.00 95.81 123 LYS A CA 1
ATOM 1035 C C . LYS A 1 123 ? -11.431 15.063 37.707 1.00 95.81 123 LYS A C 1
ATOM 1037 O O . LYS A 1 123 ? -11.459 14.701 38.877 1.00 95.81 123 LYS A O 1
ATOM 1042 N N . GLN A 1 124 ? -12.316 15.913 37.185 1.00 96.00 124 GLN A N 1
ATOM 1043 C CA . GLN A 1 124 ? -13.380 16.541 37.978 1.00 96.00 124 GLN A CA 1
ATOM 1044 C C . GLN A 1 124 ? -14.313 15.502 38.611 1.00 96.00 124 GLN A C 1
ATOM 1046 O O . GLN A 1 124 ? -14.618 15.584 39.799 1.00 96.00 124 GLN A O 1
ATOM 1051 N N . TYR A 1 125 ? -14.727 14.481 37.853 1.00 94.38 125 TYR A N 1
ATOM 1052 C CA . TYR A 1 125 ? -15.525 13.390 38.411 1.00 94.38 125 TYR A CA 1
ATOM 1053 C C . TYR A 1 125 ? -14.777 12.643 39.519 1.00 94.38 125 TYR A C 1
ATOM 1055 O O . TYR A 1 125 ? -15.374 12.349 40.552 1.00 94.38 125 TYR A O 1
ATOM 1063 N N . PHE A 1 126 ? -13.487 12.347 39.332 1.00 94.38 126 PHE A N 1
ATOM 1064 C CA . PHE A 1 126 ? -12.670 11.700 40.363 1.00 94.38 126 PHE A CA 1
ATOM 1065 C C . PHE A 1 126 ? -12.594 12.532 41.648 1.00 94.38 126 PHE A C 1
ATOM 1067 O O . PHE A 1 126 ? -12.840 11.984 42.719 1.00 94.38 126 PHE A O 1
ATOM 1074 N N . GLU A 1 127 ? -12.343 13.838 41.546 1.00 96.31 127 GLU A N 1
ATOM 1075 C CA . GLU A 1 127 ? -12.313 14.753 42.696 1.00 96.31 127 GLU A CA 1
ATOM 1076 C C . GLU A 1 127 ? -13.662 14.771 43.436 1.00 96.31 127 GLU A C 1
ATOM 1078 O O . GLU A 1 127 ? -13.710 14.606 44.657 1.00 96.31 127 GLU A O 1
ATOM 1083 N N . MET A 1 128 ? -14.779 14.857 42.704 1.00 95.25 128 MET A N 1
ATOM 1084 C CA . MET A 1 128 ? -16.121 14.776 43.294 1.00 95.25 128 MET A CA 1
ATOM 1085 C C . MET A 1 128 ? -16.370 13.438 44.008 1.00 95.25 128 MET A C 1
ATOM 1087 O O . MET A 1 128 ? -16.935 13.408 45.104 1.00 95.25 128 MET A O 1
ATOM 1091 N N . PHE A 1 129 ? -15.948 12.320 43.409 1.00 93.06 129 PHE A N 1
ATOM 1092 C CA . PHE A 1 129 ? -16.074 11.000 44.028 1.00 93.06 129 PHE A CA 1
ATOM 1093 C C . PHE A 1 129 ? -15.237 10.882 45.307 1.00 93.06 129 PHE A C 1
ATOM 1095 O O . PHE A 1 129 ? -15.708 10.304 46.290 1.00 93.06 129 PHE A O 1
ATOM 1102 N N . GLU A 1 130 ? -14.020 11.427 45.323 1.00 94.62 130 GLU A N 1
ATOM 1103 C CA . GLU A 1 130 ? -13.165 11.452 46.512 1.00 94.62 130 GLU A CA 1
ATOM 1104 C C . GLU A 1 130 ? -13.798 12.266 47.646 1.00 94.62 130 GLU A C 1
ATOM 1106 O O . GLU A 1 130 ? -13.863 11.787 48.786 1.00 94.62 130 GLU A O 1
ATOM 1111 N N . GLU A 1 131 ? -14.349 13.444 47.343 1.00 95.56 131 GLU A N 1
ATOM 1112 C CA . GLU A 1 131 ? -15.093 14.247 48.317 1.00 95.56 131 GLU A CA 1
ATOM 1113 C C . GLU A 1 131 ? -16.297 13.494 48.896 1.00 95.56 131 GLU A C 1
ATOM 1115 O O . GLU A 1 131 ? -16.528 13.508 50.110 1.00 95.56 131 GLU A O 1
ATOM 1120 N N . ASP A 1 132 ? -17.069 12.811 48.053 1.00 94.94 132 ASP A N 1
ATOM 1121 C CA . ASP A 1 132 ? -18.233 12.041 48.489 1.00 94.94 132 ASP A CA 1
ATOM 1122 C C . ASP A 1 132 ? -17.845 10.853 49.375 1.00 94.94 132 ASP A C 1
ATOM 1124 O O . ASP A 1 132 ? -18.529 10.559 50.364 1.00 94.94 132 ASP A O 1
ATOM 1128 N N . ILE A 1 133 ? -16.725 10.190 49.078 1.00 94.06 133 ILE A N 1
ATOM 1129 C CA . ILE A 1 133 ? -16.165 9.143 49.940 1.00 94.06 133 ILE A CA 1
ATOM 1130 C C . ILE A 1 133 ? -15.787 9.727 51.304 1.00 94.06 133 ILE A C 1
ATOM 1132 O O . ILE A 1 133 ? -16.113 9.127 52.333 1.00 94.06 133 ILE A O 1
ATOM 1136 N N . LEU A 1 134 ? -15.140 10.895 51.341 1.00 95.94 134 LEU A N 1
ATOM 1137 C CA . LEU A 1 134 ? -14.784 11.565 52.594 1.00 95.94 134 LEU A CA 1
ATOM 1138 C C . LEU A 1 134 ? -16.029 11.946 53.408 1.00 95.94 134 LEU A C 1
ATOM 1140 O O . LEU A 1 134 ? -16.084 11.650 54.605 1.00 95.94 134 LEU A O 1
ATOM 1144 N N . LYS A 1 135 ? -17.066 12.506 52.771 1.00 94.81 135 LYS A N 1
ATOM 1145 C CA . LYS A 1 135 ? -18.353 12.822 53.422 1.00 94.81 135 LYS A CA 1
ATOM 1146 C C . LYS A 1 135 ? -19.015 11.570 54.001 1.00 94.81 135 LYS A C 1
ATOM 1148 O O . LYS A 1 135 ? -19.472 11.584 55.145 1.00 94.81 135 LYS A O 1
ATOM 1153 N N . ARG A 1 136 ? -19.040 10.463 53.249 1.00 93.50 136 ARG A N 1
ATOM 1154 C CA . ARG A 1 136 ? -19.587 9.179 53.726 1.00 93.50 136 ARG A CA 1
ATOM 1155 C C . ARG A 1 136 ? -18.810 8.639 54.924 1.00 93.50 136 ARG A C 1
ATOM 1157 O O . ARG A 1 136 ? -19.443 8.266 55.907 1.00 93.50 136 ARG A O 1
ATOM 1164 N N . LYS A 1 137 ? -17.473 8.665 54.886 1.00 94.25 137 LYS A N 1
ATOM 1165 C CA . LYS A 1 137 ? -16.621 8.257 56.019 1.00 94.25 137 LYS A CA 1
ATOM 1166 C C . LYS A 1 137 ? -16.872 9.111 57.264 1.00 94.25 137 LYS A C 1
ATOM 1168 O O . LYS A 1 137 ? -16.969 8.574 58.365 1.00 94.25 137 LYS A O 1
ATOM 1173 N N . ALA A 1 138 ? -17.025 10.427 57.105 1.00 94.75 138 ALA A N 1
ATOM 1174 C CA . ALA A 1 138 ? -17.343 11.322 58.216 1.00 94.75 138 ALA A CA 1
ATOM 1175 C C . ALA A 1 138 ? -18.716 10.996 58.834 1.00 94.75 138 ALA A C 1
ATOM 1177 O O . ALA A 1 138 ? -18.836 10.863 60.054 1.00 94.75 138 ALA A O 1
ATOM 1178 N N . ASN A 1 139 ? -19.738 10.789 57.998 1.00 93.75 139 ASN A N 1
ATOM 1179 C CA . ASN A 1 139 ? -21.076 10.394 58.447 1.00 93.75 139 ASN A CA 1
ATOM 1180 C C . ASN A 1 139 ? -21.071 9.031 59.151 1.00 93.75 139 ASN A C 1
ATOM 1182 O O . ASN A 1 139 ? -21.726 8.859 60.180 1.00 93.75 139 ASN A O 1
ATOM 1186 N N . GLU A 1 140 ? -20.307 8.072 58.630 1.00 93.62 140 GLU A N 1
ATOM 1187 C CA . GLU A 1 140 ? -20.131 6.764 59.253 1.00 93.62 140 GLU A CA 1
ATOM 1188 C C . GLU A 1 140 ? -19.507 6.894 60.648 1.00 93.62 140 GLU A C 1
ATOM 1190 O O . GLU A 1 140 ? -20.041 6.334 61.606 1.00 93.62 140 GLU A O 1
ATOM 1195 N N . ALA A 1 141 ? -18.452 7.699 60.804 1.00 94.38 141 ALA A N 1
ATOM 1196 C CA . ALA A 1 141 ? -17.825 7.946 62.102 1.00 94.38 141 ALA A CA 1
ATOM 1197 C C . ALA A 1 141 ? -18.805 8.567 63.119 1.00 94.38 141 ALA A C 1
ATOM 1199 O O . ALA A 1 141 ? -18.843 8.163 64.287 1.00 94.38 141 ALA A O 1
ATOM 1200 N N . VAL A 1 142 ? -19.654 9.507 62.683 1.00 94.56 142 VAL A N 1
ATOM 1201 C CA . VAL A 1 142 ? -20.712 10.095 63.525 1.00 94.56 142 VAL A CA 1
ATOM 1202 C C . VAL A 1 142 ? -21.733 9.034 63.950 1.00 94.56 142 VAL A C 1
ATOM 1204 O O . VAL A 1 142 ? -22.085 8.948 65.132 1.00 94.56 142 VAL A O 1
ATOM 1207 N N . MET A 1 143 ? -22.184 8.190 63.019 1.00 92.56 143 MET A N 1
ATOM 1208 C CA . MET A 1 143 ? -23.134 7.111 63.307 1.00 92.56 143 MET A CA 1
ATOM 1209 C C . MET A 1 143 ? -22.539 6.063 64.252 1.00 92.56 143 MET A C 1
ATOM 1211 O O . MET A 1 143 ? -23.197 5.667 65.217 1.00 92.56 143 MET A O 1
ATOM 1215 N N . GLN A 1 144 ? -21.279 5.673 64.053 1.00 93.44 144 GLN A N 1
ATOM 1216 C CA . GLN A 1 144 ? -20.557 4.776 64.955 1.00 93.44 144 GLN A CA 1
ATOM 1217 C C . GLN A 1 144 ? -20.469 5.364 66.372 1.00 93.44 144 GLN A C 1
ATOM 1219 O O . GLN A 1 144 ? -20.787 4.674 67.344 1.00 93.44 144 GLN A O 1
ATOM 1224 N N . LYS A 1 145 ? -20.141 6.657 66.512 1.00 94.31 145 LYS A N 1
ATOM 1225 C CA . LYS A 1 145 ? -20.115 7.343 67.816 1.00 94.31 145 LYS A CA 1
ATOM 1226 C C . LYS A 1 145 ? -21.490 7.337 68.496 1.00 94.31 145 LYS A C 1
ATOM 1228 O O . LYS A 1 145 ? -21.578 7.082 69.698 1.00 94.31 145 LYS A O 1
ATOM 1233 N N . LYS A 1 146 ? -22.573 7.551 67.738 1.00 94.88 146 LYS A N 1
ATOM 1234 C CA . LYS A 1 146 ? -23.952 7.482 68.254 1.00 94.88 146 LYS A CA 1
ATOM 1235 C C . LYS A 1 146 ? -24.312 6.075 68.738 1.00 94.88 146 LYS A C 1
ATOM 1237 O O . LYS A 1 146 ? -24.864 5.942 69.828 1.00 94.88 146 LYS A O 1
ATOM 1242 N N . ILE A 1 147 ? -23.947 5.035 67.984 1.00 93.94 147 ILE A N 1
ATOM 1243 C CA . ILE A 1 147 ? -24.152 3.631 68.378 1.00 93.94 147 ILE A CA 1
ATOM 1244 C C . ILE A 1 147 ? -23.408 3.321 69.682 1.00 93.94 147 ILE A C 1
ATOM 1246 O O . ILE A 1 147 ? -23.988 2.722 70.588 1.00 93.94 147 ILE A O 1
ATOM 1250 N N . VAL A 1 148 ? -22.147 3.746 69.811 1.00 95.62 148 VAL A N 1
ATOM 1251 C CA . VAL A 1 148 ? -21.363 3.555 71.043 1.00 95.62 148 VAL A CA 1
ATOM 1252 C C . VAL A 1 148 ? -22.028 4.252 72.231 1.00 95.62 148 VAL A C 1
ATOM 1254 O O . VAL A 1 148 ? -22.170 3.642 73.290 1.00 95.62 148 VAL A O 1
ATOM 1257 N N . ASN A 1 149 ? -22.494 5.491 72.060 1.00 95.00 149 ASN A N 1
ATOM 1258 C CA . ASN A 1 149 ? -23.191 6.218 73.121 1.00 95.00 149 ASN A CA 1
ATOM 1259 C C . ASN A 1 149 ? -24.513 5.545 73.525 1.00 95.00 149 ASN A C 1
ATOM 1261 O O . ASN A 1 149 ? -24.750 5.358 74.717 1.00 95.00 149 ASN A O 1
ATOM 1265 N N . MET A 1 150 ? -25.335 5.108 72.563 1.00 93.50 150 MET A N 1
ATOM 1266 C CA . MET A 1 150 ? -26.572 4.366 72.846 1.00 93.50 150 MET A CA 1
ATOM 1267 C C . MET A 1 150 ? -26.302 3.050 73.585 1.00 93.50 150 MET A C 1
ATOM 1269 O O . MET A 1 150 ? -27.031 2.698 74.508 1.00 93.50 150 MET A O 1
ATOM 1273 N N . ARG A 1 151 ? -25.235 2.326 73.218 1.00 93.25 151 ARG A N 1
ATOM 1274 C CA . ARG A 1 151 ? -24.822 1.100 73.919 1.00 93.25 151 ARG A CA 1
ATOM 1275 C C . ARG A 1 151 ? -24.420 1.381 75.366 1.00 93.25 151 ARG A C 1
ATOM 1277 O O . ARG A 1 151 ? -24.828 0.630 76.247 1.00 93.25 151 ARG A O 1
ATOM 1284 N N . LYS A 1 152 ? -23.671 2.463 75.619 1.00 93.75 152 LYS A N 1
ATOM 1285 C CA . LYS A 1 152 ? -23.316 2.893 76.982 1.00 93.75 152 LYS A CA 1
ATOM 1286 C C . LYS A 1 152 ? -24.563 3.233 77.804 1.00 93.75 152 LYS A C 1
ATOM 1288 O O . LYS A 1 152 ? -24.700 2.704 78.897 1.00 93.75 152 LYS A O 1
ATOM 1293 N N . GLN A 1 153 ? -25.490 4.020 77.252 1.00 92.00 153 GLN A N 1
ATOM 1294 C CA . GLN A 1 153 ? -26.752 4.379 77.920 1.00 92.00 153 GLN A CA 1
ATOM 1295 C C . GLN A 1 153 ? -27.638 3.162 78.221 1.00 92.00 153 GLN A C 1
ATOM 1297 O O . GLN A 1 153 ? -28.192 3.047 79.310 1.00 92.00 153 GLN A O 1
ATOM 1302 N N . MET A 1 154 ? -27.757 2.217 77.281 1.00 90.31 154 MET A N 1
ATOM 1303 C CA . MET A 1 154 ? -28.471 0.965 77.550 1.00 90.31 154 MET A CA 1
ATOM 1304 C C . MET A 1 154 ? -27.801 0.152 78.658 1.00 90.31 154 MET A C 1
ATOM 1306 O O . MET A 1 154 ? -28.494 -0.473 79.455 1.00 90.31 154 MET A O 1
ATOM 1310 N N . HIS A 1 155 ? -26.466 0.127 78.702 1.00 90.12 155 HIS A N 1
ATOM 1311 C CA . HIS A 1 155 ? -25.743 -0.618 79.724 1.00 90.12 155 HIS A CA 1
ATOM 1312 C C . HIS A 1 155 ? -25.933 -0.013 81.119 1.00 90.12 155 HIS A C 1
ATOM 1314 O O . HIS A 1 155 ? -26.236 -0.763 82.042 1.00 90.12 155 HIS A O 1
ATOM 1320 N N . THR A 1 156 ? -25.840 1.315 81.256 1.00 90.75 156 THR A N 1
ATOM 1321 C CA . THR A 1 156 ? -26.078 2.005 82.536 1.00 90.75 156 THR A CA 1
ATOM 1322 C C . THR A 1 156 ? -27.510 1.802 83.014 1.00 90.75 156 THR A C 1
ATOM 1324 O O . THR A 1 156 ? -27.713 1.333 84.126 1.00 90.75 156 THR A O 1
ATOM 1327 N N . SER A 1 157 ? -28.499 2.016 82.140 1.00 89.19 157 SER A N 1
ATOM 1328 C CA . SER A 1 157 ? -29.909 1.809 82.481 1.00 89.19 157 SER A CA 1
ATOM 1329 C C . SER A 1 157 ? -30.191 0.359 82.894 1.00 89.19 157 SER A C 1
ATOM 1331 O O . SER A 1 157 ? -30.870 0.110 83.887 1.00 89.19 157 SER A O 1
ATOM 1333 N N . LYS A 1 158 ? -29.620 -0.628 82.189 1.00 91.06 158 LYS A N 1
ATOM 1334 C CA . LYS A 1 158 ? -29.748 -2.047 82.557 1.00 91.06 158 LYS A CA 1
ATOM 1335 C C . LYS A 1 158 ? -29.150 -2.353 83.934 1.00 91.06 158 LYS A C 1
ATOM 1337 O O . LYS A 1 158 ? -29.714 -3.184 84.645 1.00 91.06 158 LYS A O 1
ATOM 1342 N N . GLU A 1 159 ? -28.022 -1.742 84.292 1.00 90.25 159 GLU A N 1
ATOM 1343 C CA . GLU A 1 159 ? -27.389 -1.964 85.595 1.00 90.25 159 GLU A CA 1
ATOM 1344 C C . GLU A 1 159 ? -28.173 -1.286 86.728 1.00 90.25 159 GLU A C 1
ATOM 1346 O O . GLU A 1 159 ? -28.433 -1.933 87.740 1.00 90.25 159 GLU A O 1
ATOM 1351 N N . GLU A 1 160 ? -28.688 -0.071 86.509 1.00 89.94 160 GLU A N 1
ATOM 1352 C CA . GLU A 1 160 ? -29.616 0.610 87.428 1.00 89.94 160 GLU A CA 1
ATOM 1353 C C . GLU A 1 160 ? -30.884 -0.228 87.677 1.00 89.94 160 GLU A C 1
ATOM 1355 O O . GLU A 1 160 ? -31.302 -0.430 88.818 1.00 89.94 160 GLU A O 1
ATOM 1360 N N . TYR A 1 161 ? -31.486 -0.801 86.624 1.00 86.06 161 TYR A N 1
ATOM 1361 C CA . TYR A 1 161 ? -32.632 -1.708 86.774 1.00 86.06 161 TYR A CA 1
ATOM 1362 C C . TYR A 1 161 ? -32.292 -2.964 87.590 1.00 86.06 161 TYR A C 1
ATOM 1364 O O . TYR A 1 161 ? -33.121 -3.424 88.378 1.00 86.06 161 TYR A O 1
ATOM 1372 N N . ARG A 1 162 ? -31.091 -3.531 87.413 1.00 89.62 162 ARG A N 1
ATOM 1373 C CA . ARG A 1 162 ? -30.629 -4.694 88.189 1.00 89.62 162 ARG A CA 1
ATOM 1374 C C . ARG A 1 162 ? -30.413 -4.349 89.656 1.00 89.62 162 ARG A C 1
ATOM 1376 O O . ARG A 1 162 ? -30.755 -5.153 90.518 1.00 89.62 162 ARG A O 1
ATOM 1383 N N . GLU A 1 163 ? -29.859 -3.181 89.946 1.00 87.38 163 GLU A N 1
ATOM 1384 C CA . GLU A 1 163 ? -29.626 -2.714 91.310 1.00 87.38 163 GLU A CA 1
ATOM 1385 C C . GLU A 1 163 ? -30.934 -2.452 92.063 1.00 87.38 163 GLU A C 1
ATOM 1387 O O . GLU A 1 163 ? -31.124 -3.006 93.145 1.00 87.38 163 GLU A O 1
ATOM 1392 N N . ASN A 1 164 ? -31.891 -1.772 91.427 1.00 86.62 164 ASN A N 1
ATOM 1393 C CA . ASN A 1 164 ? -33.235 -1.567 91.976 1.00 86.62 164 ASN A CA 1
ATOM 1394 C C . ASN A 1 164 ? -33.958 -2.889 92.291 1.00 86.62 164 ASN A C 1
ATOM 1396 O O . ASN A 1 164 ? -34.708 -2.987 93.264 1.00 86.62 164 ASN A O 1
ATOM 1400 N N . LEU A 1 165 ? -33.758 -3.925 91.467 1.00 83.75 165 LEU A N 1
ATOM 1401 C CA . LEU A 1 165 ? -34.330 -5.248 91.724 1.00 83.75 165 LEU A CA 1
ATOM 1402 C C . LEU A 1 165 ? -33.692 -5.900 92.960 1.00 83.75 165 LEU A C 1
ATOM 1404 O O . LEU A 1 165 ? -34.415 -6.395 93.824 1.00 83.75 165 LEU A O 1
ATOM 1408 N N . ARG A 1 166 ? -32.356 -5.831 93.078 1.00 84.81 166 ARG A N 1
ATOM 1409 C CA . ARG A 1 166 ? -31.609 -6.324 94.251 1.00 84.81 166 ARG A CA 1
ATOM 1410 C C . ARG A 1 166 ? -32.046 -5.626 95.544 1.00 84.81 166 ARG A C 1
ATOM 1412 O O . ARG A 1 166 ? -32.090 -6.263 96.593 1.00 84.81 166 ARG A O 1
ATOM 1419 N N . GLU A 1 167 ? -32.369 -4.337 95.489 1.00 82.06 167 GLU A N 1
ATOM 1420 C CA . GLU A 1 167 ? -32.829 -3.567 96.651 1.00 82.06 167 GLU A CA 1
ATOM 1421 C C . GLU A 1 167 ? -34.238 -3.983 97.103 1.00 82.06 167 GLU A C 1
ATOM 1423 O O . GLU A 1 167 ? -34.434 -4.331 98.270 1.00 82.06 167 GLU A O 1
ATOM 1428 N N . LYS A 1 168 ? -35.191 -4.100 96.166 1.00 79.38 168 LYS A N 1
ATOM 1429 C CA . LYS A 1 168 ? -36.549 -4.603 96.453 1.00 79.38 168 LYS A CA 1
ATOM 1430 C C . LYS A 1 168 ? -36.556 -6.027 97.009 1.00 79.38 168 LYS A C 1
ATOM 1432 O O . LYS A 1 168 ? -37.387 -6.368 97.851 1.00 79.38 168 LYS A O 1
ATOM 1437 N N . GLU A 1 169 ? -35.646 -6.880 96.541 1.00 82.06 169 GLU A N 1
ATOM 1438 C CA . GLU A 1 169 ? -35.493 -8.233 97.078 1.00 82.06 169 GLU A CA 1
ATOM 1439 C C . GLU A 1 169 ? -35.051 -8.207 98.548 1.00 82.06 169 GLU A C 1
ATOM 1441 O O . GLU A 1 169 ? -35.653 -8.905 99.366 1.00 82.06 169 GLU A O 1
ATOM 1446 N N . LYS A 1 170 ? -34.082 -7.358 98.922 1.00 77.00 170 LYS A N 1
ATOM 1447 C CA . LYS A 1 170 ? -33.643 -7.195 100.323 1.00 77.00 170 LYS A CA 1
ATOM 1448 C C . LYS A 1 170 ? -34.777 -6.728 101.241 1.00 77.00 170 LYS A C 1
ATOM 1450 O O . LYS A 1 170 ? -34.946 -7.282 102.328 1.00 77.00 170 LYS A O 1
ATOM 1455 N N . GLU A 1 171 ? -35.584 -5.763 100.801 1.00 78.81 171 GLU A N 1
ATOM 1456 C CA . GLU A 1 171 ? -36.751 -5.286 101.562 1.00 78.81 171 GLU A CA 1
ATOM 1457 C C . GLU A 1 171 ? -37.779 -6.401 101.794 1.00 78.81 171 GLU A C 1
ATOM 1459 O O . GLU A 1 171 ? -38.286 -6.580 102.907 1.00 78.81 171 GLU A O 1
ATOM 1464 N N . LYS A 1 172 ? -38.052 -7.203 100.758 1.00 75.56 172 LYS A N 1
ATOM 1465 C CA . LYS A 1 172 ? -38.987 -8.330 100.842 1.00 75.56 172 LYS A CA 1
ATOM 1466 C C . LYS A 1 172 ? -38.521 -9.390 101.844 1.00 75.56 172 LYS A C 1
ATOM 1468 O O . LYS A 1 172 ? -39.345 -9.895 102.607 1.00 75.56 172 LYS A O 1
ATOM 1473 N N . TYR A 1 173 ? -37.225 -9.707 101.880 1.00 72.12 173 TYR A N 1
ATOM 1474 C CA . TYR A 1 173 ? -36.672 -10.639 102.870 1.00 72.12 173 TYR A CA 1
ATOM 1475 C C . TYR A 1 173 ? -36.843 -10.121 104.310 1.00 72.12 173 TYR A C 1
ATOM 1477 O O . TYR A 1 173 ? -37.271 -10.887 105.173 1.00 72.12 173 TYR A O 1
ATOM 1485 N N . SER A 1 174 ? -36.642 -8.819 104.554 1.00 69.25 174 SER A N 1
ATOM 1486 C CA . SER A 1 174 ? -36.848 -8.202 105.878 1.00 69.25 174 SER A CA 1
ATOM 1487 C C . SER A 1 174 ? -38.307 -8.268 106.365 1.00 69.25 174 SER A C 1
ATOM 1489 O O . SER A 1 174 ? -38.567 -8.430 107.560 1.00 69.25 174 SER A O 1
ATOM 1491 N N . LEU A 1 175 ? -39.283 -8.170 105.456 1.00 71.62 175 LEU A N 1
ATOM 1492 C CA . LEU A 1 175 ? -40.708 -8.224 105.803 1.00 71.62 175 LEU A CA 1
ATOM 1493 C C . LEU A 1 175 ? -41.176 -9.647 106.157 1.00 71.62 175 LEU A C 1
ATOM 1495 O O . LEU A 1 175 ? -41.970 -9.831 107.082 1.00 71.62 175 LEU A O 1
ATOM 1499 N N . ILE A 1 176 ? -40.667 -10.653 105.441 1.00 74.75 176 ILE A N 1
ATOM 1500 C CA . ILE A 1 176 ? -41.023 -12.065 105.652 1.00 74.75 176 ILE A CA 1
ATOM 1501 C C . ILE A 1 176 ? -40.530 -12.566 107.018 1.00 74.75 176 ILE A C 1
ATOM 1503 O O . ILE A 1 176 ? -41.220 -13.348 107.675 1.00 74.75 176 ILE A O 1
ATOM 1507 N N . GLU A 1 177 ? -39.374 -12.097 107.481 1.00 65.25 177 GLU A N 1
ATOM 1508 C CA . GLU A 1 177 ? -38.812 -12.469 108.784 1.00 65.25 177 GLU A CA 1
ATOM 1509 C C . GLU A 1 177 ? -39.668 -11.947 109.954 1.00 65.25 177 GLU A C 1
ATOM 1511 O O . GLU A 1 177 ? -39.938 -12.679 110.907 1.00 65.25 177 GLU A O 1
ATOM 1516 N N . LYS A 1 178 ? -40.227 -10.735 109.825 1.00 65.06 178 LYS A N 1
ATOM 1517 C CA . LYS A 1 178 ? -41.159 -10.150 110.807 1.00 65.06 178 LYS A CA 1
ATOM 1518 C C . LYS A 1 178 ? -42.496 -10.897 110.877 1.00 65.06 178 LYS A C 1
ATOM 1520 O O . LYS A 1 178 ? -43.058 -11.044 111.958 1.00 65.06 178 LYS A O 1
ATOM 1525 N N . GLN A 1 179 ? -43.001 -11.393 109.744 1.00 61.69 179 GLN A N 1
ATOM 1526 C CA . GLN A 1 179 ? -44.275 -12.124 109.689 1.00 61.69 179 GLN A CA 1
ATOM 1527 C C . GLN A 1 179 ? -44.191 -13.538 110.287 1.00 61.69 179 GLN A C 1
ATOM 1529 O O . GLN A 1 179 ? -45.160 -14.000 110.892 1.00 61.69 179 GLN A O 1
ATOM 1534 N N . ARG A 1 180 ? -43.044 -14.225 110.183 1.00 56.38 180 ARG A N 1
ATOM 1535 C CA . ARG A 1 180 ? -42.868 -15.570 110.770 1.00 56.38 180 ARG A CA 1
ATOM 1536 C C . ARG A 1 180 ? -42.916 -15.567 112.307 1.00 56.38 180 ARG A C 1
ATOM 1538 O O . ARG A 1 180 ? -43.434 -16.518 112.880 1.00 56.38 180 ARG A O 1
ATOM 1545 N N . ALA A 1 181 ? -42.497 -14.480 112.960 1.00 58.38 181 ALA A N 1
ATOM 1546 C CA . ALA A 1 181 ? -42.538 -14.325 114.421 1.00 58.38 181 ALA A CA 1
ATOM 1547 C C . ALA A 1 181 ? -43.947 -14.053 115.004 1.00 58.38 181 ALA A C 1
ATOM 1549 O O . ALA A 1 181 ? -44.158 -14.181 116.212 1.00 58.38 181 ALA A O 1
ATOM 1550 N N . GLU A 1 182 ? -44.918 -13.664 114.168 1.00 53.38 182 GLU A N 1
ATOM 1551 C CA . GLU A 1 182 ? -46.295 -13.355 114.588 1.00 53.38 182 GLU A CA 1
ATOM 1552 C C . GLU A 1 182 ? -47.213 -14.592 114.510 1.00 53.38 182 GLU A C 1
ATOM 1554 O O . GLU A 1 182 ? -48.067 -14.804 115.373 1.00 53.38 182 GLU A O 1
ATOM 1559 N N . ILE A 1 183 ? -46.981 -15.466 113.523 1.00 58.69 183 ILE A N 1
ATOM 1560 C CA . ILE A 1 183 ? -47.759 -16.699 113.300 1.00 58.69 183 ILE A CA 1
ATOM 1561 C C . ILE A 1 183 ? -47.524 -17.731 114.421 1.00 58.69 183 ILE A C 1
ATOM 1563 O O . ILE A 1 183 ? -48.450 -18.437 114.823 1.00 58.69 183 ILE A O 1
ATOM 1567 N N . GLU A 1 184 ? -46.325 -17.767 115.007 1.00 52.31 184 GLU A N 1
ATOM 1568 C CA . GLU A 1 184 ? -45.979 -18.674 116.113 1.00 52.31 184 GLU A CA 1
ATOM 1569 C C . GLU A 1 184 ? -46.712 -18.333 117.432 1.00 52.31 184 GLU A C 1
ATOM 1571 O O . GLU A 1 184 ? -46.968 -19.216 118.255 1.00 52.31 184 GLU A O 1
ATOM 1576 N N . ARG A 1 185 ? -47.158 -17.076 117.609 1.00 48.69 185 ARG A N 1
ATOM 1577 C CA . ARG A 1 185 ? -47.959 -16.634 118.770 1.00 48.69 185 ARG A CA 1
ATOM 1578 C C . ARG A 1 185 ? -49.450 -16.969 118.648 1.00 48.69 185 ARG A C 1
ATOM 1580 O O . ARG A 1 185 ? -50.105 -17.181 119.667 1.00 48.69 185 ARG A O 1
ATOM 1587 N N . GLN A 1 186 ? -49.994 -17.064 117.434 1.00 46.12 186 GLN A N 1
ATOM 1588 C CA . GLN A 1 186 ? -51.430 -17.298 117.211 1.00 46.12 186 GLN A CA 1
ATOM 1589 C C . GLN A 1 186 ? -51.825 -18.787 117.197 1.00 46.12 186 GLN A C 1
ATOM 1591 O O . GLN A 1 186 ? -52.981 -19.120 117.466 1.00 46.12 186 GLN A O 1
ATOM 1596 N N . HIS A 1 187 ? -50.875 -19.702 116.975 1.00 45.25 187 HIS A N 1
ATOM 1597 C CA . HIS A 1 187 ? -51.148 -21.141 116.835 1.00 45.25 187 HIS A CA 1
ATOM 1598 C C . HIS A 1 187 ? -51.393 -21.893 118.167 1.00 45.25 187 HIS A C 1
ATOM 1600 O O . HIS A 1 187 ? -51.880 -23.021 118.145 1.00 45.25 187 HIS A O 1
ATOM 1606 N N . LYS A 1 188 ? -51.112 -21.279 119.331 1.00 47.72 188 LYS A N 1
ATOM 1607 C CA . LYS A 1 188 ? -51.342 -21.862 120.677 1.00 47.72 188 LYS A CA 1
ATOM 1608 C C . LYS A 1 188 ? -52.727 -21.572 121.285 1.00 47.72 188 LYS A C 1
ATOM 1610 O O . LYS A 1 188 ? -53.047 -22.137 122.324 1.00 47.72 188 LYS A O 1
ATOM 1615 N N . SER A 1 189 ? -53.549 -20.717 120.665 1.00 41.91 189 SER A N 1
ATOM 1616 C CA . SER A 1 189 ? -54.791 -20.198 121.280 1.00 41.91 189 SER A CA 1
ATOM 1617 C C . SER A 1 189 ? -56.098 -20.816 120.742 1.00 41.91 189 SER A C 1
ATOM 1619 O O . SER A 1 189 ? -57.128 -20.746 121.404 1.00 41.91 189 SER A O 1
ATOM 1621 N N . ASN A 1 190 ? -56.090 -21.466 119.569 1.00 40.94 190 ASN A N 1
ATOM 1622 C CA . ASN A 1 190 ? -57.330 -21.764 118.825 1.00 40.94 190 ASN A CA 1
ATOM 1623 C C . ASN A 1 190 ? -57.658 -23.254 118.593 1.00 40.94 190 ASN A C 1
ATOM 1625 O O . ASN A 1 190 ? -58.486 -23.568 117.737 1.00 40.94 190 ASN A O 1
ATOM 1629 N N . GLU A 1 191 ? -57.095 -24.174 119.379 1.00 41.62 191 GLU A N 1
ATOM 1630 C CA . GLU A 1 191 ? -57.354 -25.617 119.203 1.00 41.62 191 GLU A CA 1
ATOM 1631 C C . GLU A 1 191 ? -58.628 -26.119 119.926 1.00 41.62 191 GLU A C 1
ATOM 1633 O O . GLU A 1 191 ? -59.153 -27.181 119.609 1.00 41.62 191 GLU A O 1
ATOM 1638 N N . THR A 1 192 ? -59.220 -25.353 120.851 1.00 39.53 192 THR A N 1
ATOM 1639 C CA . THR A 1 192 ? -60.293 -25.857 121.741 1.00 39.53 192 THR A CA 1
ATOM 1640 C C . THR A 1 192 ? -61.733 -25.498 121.346 1.00 39.53 192 THR A C 1
ATOM 1642 O O . THR A 1 192 ? -62.661 -25.840 122.074 1.00 39.53 192 THR A O 1
ATOM 1645 N N . LYS A 1 193 ? -61.982 -24.868 120.185 1.00 43.16 193 LYS A N 1
ATOM 1646 C CA . LYS A 1 193 ? -63.350 -24.453 119.774 1.00 43.16 193 LYS A CA 1
ATOM 1647 C C . LYS A 1 193 ? -63.884 -25.046 118.460 1.00 43.16 193 LYS A C 1
ATOM 1649 O O . LYS A 1 193 ? -64.987 -24.699 118.054 1.00 43.16 193 LYS A O 1
ATOM 1654 N N . ARG A 1 194 ? -63.172 -25.967 117.794 1.00 42.66 194 ARG A N 1
ATOM 1655 C CA . ARG A 1 194 ? -63.578 -26.491 116.464 1.00 42.66 194 ARG A CA 1
ATOM 1656 C C . ARG A 1 194 ? -64.355 -27.813 116.450 1.00 42.66 194 ARG A C 1
ATOM 1658 O O . ARG A 1 194 ? -64.751 -28.240 115.369 1.00 42.66 194 ARG A O 1
ATOM 1665 N N . ILE A 1 195 ? -64.570 -28.481 117.584 1.00 51.06 195 ILE A N 1
ATOM 1666 C CA . ILE A 1 195 ? -65.024 -29.889 117.571 1.00 51.06 195 ILE A CA 1
ATOM 1667 C C . ILE A 1 195 ? -66.563 -30.051 117.572 1.00 51.06 195 ILE A C 1
ATOM 1669 O O . ILE A 1 195 ? -67.049 -31.089 117.142 1.00 51.06 195 ILE A O 1
ATOM 1673 N N . LEU A 1 196 ? -67.358 -29.028 117.914 1.00 45.38 196 LEU A N 1
ATOM 1674 C CA . LEU A 1 196 ? -68.798 -29.217 118.193 1.00 45.38 196 LEU A CA 1
ATOM 1675 C C . LEU A 1 196 ? -69.784 -28.889 117.043 1.00 45.38 196 LEU A C 1
ATOM 1677 O O . LEU A 1 196 ? -70.985 -29.022 117.230 1.00 45.38 196 LEU A O 1
ATOM 1681 N N . VAL A 1 197 ? -69.326 -28.504 115.842 1.00 54.78 197 VAL A N 1
ATOM 1682 C CA . VAL A 1 197 ? -70.224 -28.174 114.694 1.00 54.78 197 VAL A CA 1
ATOM 1683 C C . VAL A 1 197 ? -70.017 -29.109 113.484 1.00 54.78 197 VAL A C 1
ATOM 1685 O O . VAL A 1 197 ? -70.623 -28.941 112.430 1.00 54.78 197 VAL A O 1
ATOM 1688 N N . LYS A 1 198 ? -69.164 -30.134 113.610 1.00 54.84 198 LYS A N 1
ATOM 1689 C CA . LYS A 1 198 ? -68.658 -30.892 112.453 1.00 54.84 198 LYS A CA 1
ATOM 1690 C C . LYS A 1 198 ? -69.652 -31.874 111.809 1.00 54.84 198 LYS A C 1
ATOM 1692 O O . LYS A 1 198 ? -69.593 -32.043 110.601 1.00 54.84 198 LYS A O 1
ATOM 1697 N N . LEU A 1 199 ? -70.614 -32.447 112.532 1.00 53.59 199 LEU A N 1
ATOM 1698 C CA . LEU A 1 199 ? -71.288 -33.667 112.046 1.00 53.59 199 LEU A CA 1
ATOM 1699 C C . LEU A 1 199 ? -72.508 -33.466 111.115 1.00 53.59 199 LEU A C 1
ATOM 1701 O O . LEU A 1 199 ? -72.756 -34.327 110.274 1.00 53.59 199 LEU A O 1
ATOM 1705 N N . ASP A 1 200 ? -73.203 -32.321 111.165 1.00 50.25 200 ASP A N 1
ATOM 1706 C CA . ASP A 1 200 ? -74.331 -32.029 110.248 1.00 50.25 200 ASP A CA 1
ATOM 1707 C C . ASP A 1 200 ? -73.954 -31.104 109.076 1.00 50.25 200 ASP A C 1
ATOM 1709 O O . ASP A 1 200 ? -74.622 -31.093 108.042 1.00 50.25 200 ASP A O 1
ATOM 1713 N N . HIS A 1 201 ? -72.829 -30.387 109.177 1.00 54.78 201 HIS A N 1
ATOM 1714 C CA . HIS A 1 201 ? -72.252 -29.646 108.051 1.00 54.78 201 HIS A CA 1
ATOM 1715 C C . HIS A 1 201 ? -71.409 -30.558 107.138 1.00 54.78 201 HIS A C 1
ATOM 1717 O O . HIS A 1 201 ? -71.357 -30.314 105.937 1.00 54.78 201 HIS A O 1
ATOM 1723 N N . GLU A 1 202 ? -70.825 -31.653 107.645 1.00 61.28 202 GLU A N 1
ATOM 1724 C CA . GLU A 1 202 ? -69.989 -32.588 106.866 1.00 61.28 202 GLU A CA 1
ATOM 1725 C C . GLU A 1 202 ? -70.720 -33.246 105.682 1.00 61.28 202 GLU A C 1
ATOM 1727 O O . GLU A 1 202 ? -70.123 -33.417 104.621 1.00 61.28 202 GLU A O 1
ATOM 1732 N N . LYS A 1 203 ? -72.020 -33.562 105.793 1.00 57.69 203 LYS A N 1
ATOM 1733 C CA . LYS A 1 203 ? -72.779 -34.211 104.699 1.00 57.69 203 LYS A CA 1
ATOM 1734 C C . LYS A 1 203 ? -73.254 -33.240 103.608 1.00 57.69 203 LYS A C 1
ATOM 1736 O O . LYS A 1 203 ? -73.307 -33.629 102.442 1.00 57.69 203 LYS A O 1
ATOM 1741 N N . ALA A 1 204 ? -73.553 -31.983 103.949 1.00 60.34 204 ALA A N 1
ATOM 1742 C CA . ALA A 1 204 ? -73.863 -30.933 102.969 1.00 60.34 204 ALA A CA 1
ATOM 1743 C C . ALA A 1 204 ? -72.587 -30.391 102.296 1.00 60.34 204 ALA A C 1
ATOM 1745 O O . ALA A 1 204 ? -72.568 -30.175 101.084 1.00 60.34 204 ALA A O 1
ATOM 1746 N N . ILE A 1 205 ? -71.499 -30.264 103.062 1.00 66.62 205 ILE A N 1
ATOM 1747 C CA . ILE A 1 205 ? -70.171 -29.901 102.564 1.00 66.62 205 ILE A CA 1
ATOM 1748 C C . ILE A 1 205 ? -69.634 -30.990 101.636 1.00 66.62 205 ILE A C 1
ATOM 1750 O O . ILE A 1 205 ? -69.190 -30.650 100.552 1.00 66.62 205 ILE A O 1
ATOM 1754 N N . ALA A 1 206 ? -69.757 -32.283 101.959 1.00 72.00 206 ALA A N 1
ATOM 1755 C CA . ALA A 1 206 ? -69.286 -33.353 101.072 1.00 72.00 206 ALA A CA 1
ATOM 1756 C C . ALA A 1 206 ? -69.991 -33.362 99.698 1.00 72.00 206 ALA A C 1
ATOM 1758 O O . ALA A 1 206 ? -69.362 -33.651 98.677 1.00 72.00 206 ALA A O 1
ATOM 1759 N N . LYS A 1 207 ? -71.288 -33.013 99.650 1.00 71.00 207 LYS A N 1
ATOM 1760 C CA . LYS A 1 207 ? -72.054 -32.928 98.396 1.00 71.00 207 LYS A CA 1
ATOM 1761 C C . LYS A 1 207 ? -71.636 -31.705 97.572 1.00 71.00 207 LYS A C 1
ATOM 1763 O O . LYS A 1 207 ? -71.275 -31.867 96.406 1.00 71.00 207 LYS A O 1
ATOM 1768 N N . LEU A 1 208 ? -71.552 -30.531 98.207 1.00 75.19 208 LEU A N 1
ATOM 1769 C CA . LEU A 1 208 ? -71.026 -29.311 97.586 1.00 75.19 208 LEU A CA 1
ATOM 1770 C C . LEU A 1 208 ? -69.558 -29.466 97.160 1.00 75.19 208 LEU A C 1
ATOM 1772 O O . LEU A 1 208 ? -69.191 -29.007 96.091 1.00 75.19 208 LEU A O 1
ATOM 1776 N N . GLU A 1 209 ? -68.719 -30.170 97.919 1.00 78.06 209 GLU A N 1
ATOM 1777 C CA . GLU A 1 209 ? -67.325 -30.469 97.572 1.00 78.06 209 GLU A CA 1
ATOM 1778 C C . GLU A 1 209 ? -67.208 -31.396 96.361 1.00 78.06 209 GLU A C 1
ATOM 1780 O O . GLU A 1 209 ? -66.255 -31.269 95.592 1.00 78.06 209 GLU A O 1
ATOM 1785 N N . SER A 1 210 ? -68.146 -32.327 96.169 1.00 78.62 210 SER A N 1
ATOM 1786 C CA . SER A 1 210 ? -68.160 -33.199 94.990 1.00 78.62 210 SER A CA 1
ATOM 1787 C C . SER A 1 210 ? -68.539 -32.435 93.712 1.00 78.62 210 SER A C 1
ATOM 1789 O O . SER A 1 210 ? -67.859 -32.585 92.695 1.00 78.62 210 SER A O 1
ATOM 1791 N N . GLU A 1 211 ? -69.525 -31.535 93.786 1.00 79.62 211 GLU A N 1
ATOM 1792 C CA . GLU A 1 211 ? -69.921 -30.634 92.691 1.00 79.62 211 GLU A CA 1
ATOM 1793 C C . GLU A 1 211 ? -68.847 -29.566 92.416 1.00 79.62 211 GLU A C 1
ATOM 1795 O O . GLU A 1 211 ? -68.516 -29.282 91.264 1.00 79.62 211 GLU A O 1
ATOM 1800 N N . LEU A 1 212 ? -68.208 -29.033 93.461 1.00 82.00 212 LEU A N 1
ATOM 1801 C CA . LEU A 1 212 ? -67.075 -28.112 93.352 1.00 82.00 212 LEU A CA 1
ATOM 1802 C C . LEU A 1 212 ? -65.866 -28.805 92.697 1.00 82.00 212 LEU A C 1
ATOM 1804 O O . LEU A 1 212 ? -65.242 -28.257 91.794 1.00 82.00 212 LEU A O 1
ATOM 1808 N N . LYS A 1 213 ? -65.542 -30.047 93.086 1.00 85.44 213 LYS A N 1
ATOM 1809 C CA . LYS A 1 213 ? -64.468 -30.833 92.449 1.00 85.44 213 LYS A CA 1
ATOM 1810 C C . LYS A 1 213 ? -64.771 -31.133 90.981 1.00 85.44 213 LYS A C 1
ATOM 1812 O O . LYS A 1 213 ? -63.848 -31.098 90.169 1.00 85.44 213 LYS A O 1
ATOM 1817 N N . GLN A 1 214 ? -66.026 -31.414 90.633 1.00 83.38 214 GLN A N 1
ATOM 1818 C CA . GLN A 1 214 ? -66.434 -31.652 89.248 1.00 83.38 214 GLN A CA 1
ATOM 1819 C C . GLN A 1 214 ? -66.330 -30.371 88.404 1.00 83.38 214 GLN A C 1
ATOM 1821 O O . GLN A 1 214 ? -65.688 -30.385 87.355 1.00 83.38 214 GLN A O 1
ATOM 1826 N N . THR A 1 215 ? -66.828 -29.240 88.907 1.00 83.12 215 THR A N 1
ATOM 1827 C CA . THR A 1 215 ? -66.701 -27.933 88.236 1.00 83.12 215 THR A CA 1
ATOM 1828 C C . THR A 1 215 ? -65.245 -27.461 88.126 1.00 83.12 215 THR A C 1
ATOM 1830 O O . THR A 1 215 ? -64.868 -26.884 87.107 1.00 83.12 215 THR A O 1
ATOM 1833 N N . TYR A 1 216 ? -64.375 -27.759 89.101 1.00 84.31 216 TYR A N 1
ATOM 1834 C CA . TYR A 1 216 ? -62.931 -27.505 88.987 1.00 84.31 216 TYR A CA 1
ATOM 1835 C C . TYR A 1 216 ? -62.250 -28.391 87.938 1.00 84.31 216 TYR A C 1
ATOM 1837 O O . TYR A 1 216 ? -61.387 -27.901 87.210 1.00 84.31 216 TYR A O 1
ATOM 1845 N N . LYS A 1 217 ? -62.629 -29.671 87.817 1.00 87.94 217 LYS A N 1
ATOM 1846 C CA . LYS A 1 217 ? -62.122 -30.552 86.748 1.00 87.94 217 LYS A CA 1
ATOM 1847 C C . LYS A 1 217 ? -62.558 -30.065 85.371 1.00 87.94 217 LYS A C 1
ATOM 1849 O O . LYS A 1 217 ? -61.736 -30.017 84.461 1.00 87.94 217 LYS A O 1
ATOM 1854 N N . GLU A 1 218 ? -63.816 -29.659 85.229 1.00 86.12 218 GLU A N 1
ATOM 1855 C CA . GLU A 1 218 ? -64.342 -29.075 83.993 1.00 86.12 218 GLU A CA 1
ATOM 1856 C C . GLU A 1 218 ? -63.648 -27.752 83.662 1.00 86.12 218 GLU A C 1
ATOM 1858 O O . GLU A 1 218 ? -63.199 -27.569 82.534 1.00 86.12 218 GLU A O 1
ATOM 1863 N N . LYS A 1 219 ? -63.446 -26.870 84.649 1.00 89.75 219 LYS A N 1
ATOM 1864 C CA . LYS A 1 219 ? -62.659 -25.641 84.488 1.00 89.75 219 LYS A CA 1
ATOM 1865 C C . LYS A 1 219 ? -61.221 -25.934 84.055 1.00 89.75 219 LYS A C 1
ATOM 1867 O O . LYS A 1 219 ? -60.723 -25.256 83.162 1.00 89.75 219 LYS A O 1
ATOM 1872 N N . ASN A 1 220 ? -60.554 -26.915 84.660 1.00 89.69 220 ASN A N 1
ATOM 1873 C CA . ASN A 1 220 ? -59.185 -27.284 84.295 1.00 89.69 220 ASN A CA 1
ATOM 1874 C C . ASN A 1 220 ? -59.127 -27.867 82.877 1.00 89.69 220 ASN A C 1
ATOM 1876 O O . ASN A 1 220 ? -58.293 -27.441 82.087 1.00 89.69 220 ASN A O 1
ATOM 1880 N N . CYS A 1 221 ? -60.067 -28.747 82.517 1.00 89.94 221 CYS A N 1
ATOM 1881 C CA . CYS A 1 221 ? -60.184 -29.290 81.163 1.00 89.94 221 CYS A CA 1
ATOM 1882 C C . CYS A 1 221 ? -60.446 -28.185 80.124 1.00 89.94 221 CYS A C 1
ATOM 1884 O O . CYS A 1 221 ? -59.848 -28.176 79.050 1.00 89.94 221 CYS A O 1
ATOM 1886 N N . LEU A 1 222 ? -61.311 -27.217 80.441 1.00 90.81 222 LEU A N 1
ATOM 1887 C CA . LEU A 1 222 ? -61.554 -26.049 79.591 1.00 90.81 222 LEU A CA 1
ATOM 1888 C C . LEU A 1 222 ? -60.328 -25.128 79.514 1.00 90.81 222 LEU A C 1
ATOM 1890 O O . LEU A 1 222 ? -60.040 -24.604 78.442 1.00 90.81 222 LEU A O 1
ATOM 1894 N N . SER A 1 223 ? -59.583 -24.960 80.609 1.00 91.56 223 SER A N 1
ATOM 1895 C CA . SER A 1 223 ? -58.338 -24.186 80.641 1.00 91.56 223 SER A CA 1
ATOM 1896 C C . SER A 1 223 ? -57.244 -24.825 79.782 1.00 91.56 223 SER A C 1
ATOM 1898 O O . SER A 1 223 ? -56.564 -24.108 79.057 1.00 91.56 223 SER A O 1
ATOM 1900 N N . GLU A 1 224 ? -57.096 -26.151 79.813 1.00 92.69 224 GLU A N 1
ATOM 1901 C CA . GLU A 1 224 ? -56.166 -26.889 78.944 1.00 92.69 224 GLU A CA 1
ATOM 1902 C C . GLU A 1 224 ? -56.567 -26.772 77.471 1.00 92.69 224 GLU A C 1
ATOM 1904 O O . GLU A 1 224 ? -55.728 -26.472 76.623 1.00 92.69 224 GLU A O 1
ATOM 1909 N N . LYS A 1 225 ? -57.861 -26.921 77.153 1.00 93.25 225 LYS A N 1
ATOM 1910 C CA . LYS A 1 225 ? -58.371 -26.699 75.789 1.00 93.25 225 LYS A CA 1
ATOM 1911 C C . LYS A 1 225 ? -58.109 -25.273 75.307 1.00 93.25 225 LYS A C 1
ATOM 1913 O O . LYS A 1 225 ? -57.706 -25.087 74.163 1.00 93.25 225 LYS A O 1
ATOM 1918 N N . LEU A 1 226 ? -58.303 -24.274 76.171 1.00 92.88 226 LEU A N 1
ATOM 1919 C CA . LEU A 1 226 ? -58.009 -22.877 75.855 1.00 92.88 226 LEU A CA 1
ATOM 1920 C C . LEU A 1 226 ? -56.505 -22.660 75.642 1.00 92.88 226 LEU A C 1
ATOM 1922 O O . LEU A 1 226 ? -56.123 -21.971 74.703 1.00 92.88 226 LEU A O 1
ATOM 1926 N N . GLN A 1 227 ? -55.654 -23.266 76.471 1.00 94.38 227 GLN A N 1
ATOM 1927 C CA . GLN A 1 227 ? -54.202 -23.174 76.338 1.00 94.38 227 GLN A CA 1
ATOM 1928 C C . GLN A 1 227 ? -53.706 -23.812 75.030 1.00 94.38 227 GLN A C 1
ATOM 1930 O O . GLN A 1 227 ? -52.900 -23.197 74.332 1.00 94.38 227 GLN A O 1
ATOM 1935 N N . ASN A 1 228 ? -54.237 -24.980 74.656 1.00 93.38 228 ASN A N 1
ATOM 1936 C CA . ASN A 1 228 ? -53.931 -25.637 73.381 1.00 93.38 228 ASN A CA 1
ATOM 1937 C C . ASN A 1 228 ? -54.403 -24.795 72.187 1.00 93.38 228 ASN A C 1
ATOM 1939 O O . ASN A 1 228 ? -53.630 -24.560 71.264 1.00 93.38 228 ASN A O 1
ATOM 1943 N N . ALA A 1 229 ? -55.624 -24.250 72.239 1.00 92.94 229 ALA A N 1
ATOM 1944 C CA . ALA A 1 229 ? -56.134 -23.364 71.193 1.00 92.94 229 ALA A CA 1
ATOM 1945 C C . ALA A 1 229 ? -55.292 -22.080 71.051 1.00 92.94 229 ALA A C 1
ATOM 1947 O O . ALA A 1 229 ? -55.050 -21.610 69.942 1.00 92.94 229 ALA A O 1
ATOM 1948 N N . VAL A 1 230 ? -54.803 -21.510 72.160 1.00 93.75 230 VAL A N 1
ATOM 1949 C CA . VAL A 1 230 ? -53.887 -20.356 72.130 1.00 93.75 230 VAL A CA 1
ATOM 1950 C C . VAL A 1 230 ? -52.542 -20.730 71.498 1.00 93.75 230 VAL A C 1
ATOM 1952 O O . VAL A 1 230 ? -52.020 -19.939 70.712 1.00 93.75 230 VAL A O 1
ATOM 1955 N N . ALA A 1 231 ? -52.000 -21.915 71.795 1.00 94.69 231 ALA A N 1
ATOM 1956 C CA . ALA A 1 231 ? -50.769 -22.408 71.176 1.00 94.69 231 ALA A CA 1
ATOM 1957 C C . ALA A 1 231 ? -50.934 -22.601 69.657 1.00 94.69 231 ALA A C 1
ATOM 1959 O O . ALA A 1 231 ? -50.137 -22.065 68.891 1.00 94.69 231 ALA A O 1
ATOM 1960 N N . GLU A 1 232 ? -52.020 -23.244 69.213 1.00 95.06 232 GLU A N 1
ATOM 1961 C CA . GLU A 1 232 ? -52.348 -23.409 67.788 1.00 95.06 232 GLU A CA 1
ATOM 1962 C C . GLU A 1 232 ? -52.500 -22.059 67.068 1.00 95.06 232 GLU A C 1
ATOM 1964 O O . GLU A 1 232 ? -51.995 -21.872 65.960 1.00 95.06 232 GLU A O 1
ATOM 1969 N N . VAL A 1 233 ? -53.154 -21.079 67.702 1.00 94.50 233 VAL A N 1
ATOM 1970 C CA . VAL A 1 233 ? -53.283 -19.721 67.149 1.00 94.50 233 VAL A CA 1
ATOM 1971 C C . VAL A 1 233 ? -51.921 -19.034 67.027 1.00 94.50 233 VAL A C 1
ATOM 1973 O O . VAL A 1 233 ? -51.692 -18.310 66.053 1.00 94.50 233 VAL A O 1
ATOM 1976 N N . GLU A 1 234 ? -51.011 -19.230 67.981 1.00 95.44 234 GLU A N 1
ATOM 1977 C CA . GLU A 1 234 ? -49.668 -18.652 67.901 1.00 95.44 234 GLU A CA 1
ATOM 1978 C C . GLU A 1 234 ? -48.815 -19.335 66.822 1.00 95.44 234 GLU A C 1
ATOM 1980 O O . GLU A 1 234 ? -48.124 -18.645 66.068 1.00 95.44 234 GLU A O 1
ATOM 1985 N N . ASP A 1 235 ? -48.933 -20.652 66.648 1.00 95.25 235 ASP A N 1
ATOM 1986 C CA . ASP A 1 235 ? -48.285 -21.393 65.559 1.00 95.25 235 ASP A CA 1
ATOM 1987 C C . ASP A 1 235 ? -48.802 -20.958 64.183 1.00 95.25 235 ASP A C 1
ATOM 1989 O O . ASP A 1 235 ? -48.011 -20.675 63.276 1.00 95.25 235 ASP A O 1
ATOM 1993 N N . LEU A 1 236 ? -50.119 -20.780 64.037 1.00 95.94 236 LEU A N 1
ATOM 1994 C CA . LEU A 1 236 ? -50.719 -20.223 62.822 1.00 95.94 236 LEU A CA 1
ATOM 1995 C C . LEU A 1 236 ? -50.243 -18.789 62.557 1.00 95.94 236 LEU A C 1
ATOM 1997 O O . LEU A 1 236 ? -49.948 -18.439 61.412 1.00 95.94 236 LEU A O 1
ATOM 2001 N N . LYS A 1 237 ? -50.102 -17.949 63.593 1.00 95.38 237 LYS A N 1
ATOM 2002 C CA . LYS A 1 237 ? -49.509 -16.606 63.458 1.00 95.38 237 LYS A CA 1
ATOM 2003 C C . LYS A 1 237 ? -48.041 -16.666 63.043 1.00 95.38 237 LYS A C 1
ATOM 2005 O O . LYS A 1 237 ? -47.616 -15.846 62.225 1.00 95.38 237 LYS A O 1
ATOM 2010 N N . ASN A 1 238 ? -47.264 -17.599 63.591 1.00 95.94 238 ASN A N 1
ATOM 2011 C CA . ASN A 1 238 ? -45.867 -17.813 63.220 1.00 95.94 238 ASN A CA 1
ATOM 2012 C C . ASN A 1 238 ? -45.747 -18.209 61.741 1.00 95.94 238 ASN A C 1
ATOM 2014 O O . ASN A 1 238 ? -44.982 -17.572 61.010 1.00 95.94 238 ASN A O 1
ATOM 2018 N N . LEU A 1 239 ? -46.557 -19.167 61.284 1.00 96.44 239 LEU A N 1
ATOM 2019 C CA . LEU A 1 239 ? -46.618 -19.602 59.886 1.00 96.44 239 LEU A CA 1
ATOM 2020 C C . LEU A 1 239 ? -47.088 -18.477 58.951 1.00 96.44 239 LEU A C 1
ATOM 2022 O O . LEU A 1 239 ? -46.500 -18.241 57.898 1.00 96.44 239 LEU A O 1
ATOM 2026 N N . ALA A 1 240 ? -48.107 -17.711 59.345 1.00 95.06 240 ALA A N 1
ATOM 2027 C CA . ALA A 1 240 ? -48.564 -16.559 58.570 1.00 95.06 240 ALA A CA 1
ATOM 2028 C C . ALA A 1 240 ? -47.466 -15.486 58.444 1.00 95.06 240 ALA A C 1
ATOM 2030 O O . ALA A 1 240 ? -47.299 -14.877 57.382 1.00 95.06 240 ALA A O 1
ATOM 2031 N N . ARG A 1 241 ? -46.677 -15.265 59.508 1.00 95.94 241 ARG A N 1
ATOM 2032 C CA . ARG A 1 241 ? -45.510 -14.372 59.476 1.00 95.94 241 ARG A CA 1
ATOM 2033 C C . ARG A 1 241 ? -44.397 -14.906 58.568 1.00 95.94 241 ARG A C 1
ATOM 2035 O O . ARG A 1 241 ? -43.809 -14.088 57.860 1.00 95.94 241 ARG A O 1
ATOM 2042 N N . SER A 1 242 ? -44.103 -16.211 58.558 1.00 96.19 242 SER A N 1
ATOM 2043 C CA . SER A 1 242 ? -43.079 -16.785 57.666 1.00 96.19 242 SER A CA 1
ATOM 2044 C C . SER A 1 242 ? -43.506 -16.710 56.201 1.00 96.19 242 SER A C 1
ATOM 2046 O O . SER A 1 242 ? -42.794 -16.112 55.402 1.00 96.19 242 SER A O 1
ATOM 2048 N N . LEU A 1 243 ? -44.727 -17.143 55.873 1.00 95.88 243 LEU A N 1
ATOM 2049 C CA . LEU A 1 243 ? -45.275 -17.060 54.516 1.00 95.88 243 LEU A CA 1
ATOM 2050 C C . LEU A 1 243 ? -45.301 -15.621 53.989 1.00 95.88 243 LEU A C 1
ATOM 2052 O O . LEU A 1 243 ? -45.064 -15.377 52.806 1.00 95.88 243 LEU A O 1
ATOM 2056 N N . ARG A 1 244 ? -45.554 -14.634 54.859 1.00 96.31 244 ARG A N 1
ATOM 2057 C CA . ARG A 1 244 ? -45.481 -13.217 54.480 1.00 96.31 244 ARG A CA 1
ATOM 2058 C C . ARG A 1 244 ? -44.051 -12.775 54.156 1.00 96.31 244 ARG A C 1
ATOM 2060 O O . ARG A 1 244 ? -43.882 -11.995 53.220 1.00 96.31 244 ARG A O 1
ATOM 2067 N N . LYS A 1 245 ? -43.044 -13.244 54.903 1.00 96.00 245 LYS A N 1
ATOM 2068 C CA . LYS A 1 245 ? -41.626 -12.978 54.605 1.00 96.00 245 LYS A CA 1
ATOM 2069 C C . LYS A 1 245 ? -41.218 -13.624 53.283 1.00 96.00 245 LYS A C 1
ATOM 2071 O O . LYS A 1 245 ? -40.663 -12.928 52.439 1.00 96.00 245 LYS A O 1
ATOM 2076 N N . ASP A 1 246 ? -41.587 -14.882 53.064 1.00 95.75 246 ASP A N 1
ATOM 2077 C CA . ASP A 1 246 ? -41.267 -15.616 51.835 1.00 95.75 246 ASP A CA 1
ATOM 2078 C C . ASP A 1 246 ? -41.933 -14.973 50.615 1.00 95.75 246 ASP A C 1
ATOM 2080 O O . ASP A 1 246 ? -41.298 -14.769 49.584 1.00 95.75 246 ASP A O 1
ATOM 2084 N N . LYS A 1 247 ? -43.193 -14.536 50.745 1.00 96.44 247 LYS A N 1
ATOM 2085 C CA . LYS A 1 247 ? -43.891 -13.790 49.687 1.00 96.44 247 LYS A CA 1
ATOM 2086 C C . LYS A 1 247 ? -43.177 -12.485 49.325 1.00 96.44 247 LYS A C 1
ATOM 2088 O O . LYS A 1 247 ? -43.142 -12.121 48.151 1.00 96.44 247 LYS A O 1
ATOM 2093 N N . LEU A 1 248 ? -42.636 -11.765 50.312 1.00 95.75 248 LEU A N 1
ATOM 2094 C CA . LEU A 1 248 ? -41.863 -10.545 50.066 1.00 95.75 248 LEU A CA 1
ATOM 2095 C C . LEU A 1 248 ? -40.512 -10.858 49.408 1.00 95.75 248 LEU A C 1
ATOM 2097 O O . LEU A 1 248 ? -40.152 -10.167 48.459 1.00 95.75 248 LEU A O 1
ATOM 2101 N N . ALA A 1 249 ? -39.812 -11.905 49.853 1.00 95.62 249 ALA A N 1
ATOM 2102 C CA . ALA A 1 249 ? -38.560 -12.356 49.245 1.00 95.62 249 ALA A CA 1
ATOM 2103 C C . ALA A 1 249 ? -38.763 -12.748 47.772 1.00 95.62 249 ALA A C 1
ATOM 2105 O O . ALA A 1 249 ? -38.127 -12.179 46.889 1.00 95.62 249 ALA A O 1
ATOM 2106 N N . LEU A 1 250 ? -39.763 -13.587 47.483 1.00 96.50 250 LEU A N 1
ATOM 2107 C CA . LEU A 1 250 ? -40.116 -13.985 46.117 1.00 96.50 250 LEU A CA 1
ATOM 2108 C C . LEU A 1 250 ? -40.514 -12.797 45.231 1.00 96.50 250 LEU A C 1
ATOM 2110 O O . LEU A 1 250 ? -40.248 -12.801 44.030 1.00 96.50 250 LEU A O 1
ATOM 2114 N N . ALA A 1 251 ? -41.155 -11.765 45.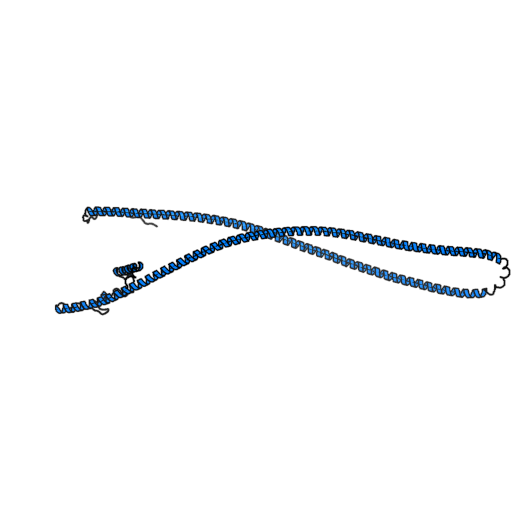789 1.00 96.06 251 ALA A N 1
ATOM 2115 C CA . ALA A 1 251 ? -41.487 -10.558 45.035 1.00 96.06 251 ALA A CA 1
ATOM 2116 C C . ALA A 1 251 ? -40.235 -9.750 44.651 1.00 96.06 251 ALA A C 1
ATOM 2118 O O . ALA A 1 251 ? -40.171 -9.217 43.539 1.00 96.06 251 ALA A O 1
ATOM 2119 N N . VAL A 1 252 ? -39.245 -9.675 45.547 1.00 95.88 252 VAL A N 1
ATOM 2120 C CA . VAL A 1 252 ? -37.945 -9.047 45.274 1.00 95.88 252 VAL A CA 1
ATOM 2121 C C . VAL A 1 252 ? -37.181 -9.852 44.224 1.00 95.88 252 VAL A C 1
ATOM 2123 O O . VAL A 1 252 ? -36.776 -9.272 43.217 1.00 95.88 252 VAL A O 1
ATOM 2126 N N . ASP A 1 253 ? -37.087 -11.172 44.381 1.00 95.25 253 ASP A N 1
ATOM 2127 C CA . ASP A 1 253 ? -36.404 -12.057 43.430 1.00 95.25 253 ASP A CA 1
ATOM 2128 C C . ASP A 1 253 ? -37.041 -11.987 42.043 1.00 95.25 253 ASP A C 1
ATOM 2130 O O . ASP A 1 253 ? -36.346 -11.823 41.041 1.00 95.25 253 ASP A O 1
ATOM 2134 N N . LYS A 1 254 ? -38.379 -12.005 41.968 1.00 96.75 254 LYS A N 1
ATOM 2135 C CA . LYS A 1 254 ? -39.104 -11.817 40.707 1.00 96.75 254 LYS A CA 1
ATOM 2136 C C . LYS A 1 254 ? -38.733 -10.490 40.055 1.00 96.75 254 LYS A C 1
ATOM 2138 O O . LYS A 1 254 ? -38.509 -10.455 38.848 1.00 96.75 254 LYS A O 1
ATOM 2143 N N . LYS A 1 255 ? -38.662 -9.399 40.823 1.00 96.69 255 LYS A N 1
ATOM 2144 C CA . LYS A 1 255 ? -38.294 -8.083 40.287 1.00 96.69 255 LYS A CA 1
ATOM 2145 C C . LYS A 1 255 ? -36.864 -8.097 39.741 1.00 96.69 255 LYS A C 1
ATOM 2147 O O . LYS A 1 255 ? -36.675 -7.666 38.606 1.00 96.69 255 LYS A O 1
ATOM 2152 N N . ILE A 1 256 ? -35.911 -8.650 40.494 1.00 96.00 256 ILE A N 1
ATOM 2153 C CA . ILE A 1 256 ? -34.503 -8.775 40.086 1.00 96.00 256 ILE A CA 1
ATOM 2154 C C . ILE A 1 256 ? -34.383 -9.611 38.808 1.00 96.00 256 ILE A C 1
ATOM 2156 O O . ILE A 1 256 ? -33.802 -9.147 37.831 1.00 96.00 256 ILE A O 1
ATOM 2160 N N . LEU A 1 257 ? -35.004 -10.792 38.768 1.00 95.94 257 LEU A N 1
ATOM 2161 C CA . LEU A 1 257 ? -34.995 -11.666 37.592 1.00 95.94 257 LEU A CA 1
ATOM 2162 C C . LEU A 1 257 ? -35.642 -11.001 36.374 1.00 95.94 257 LEU A C 1
ATOM 2164 O O . LEU A 1 257 ? -35.169 -11.151 35.253 1.00 95.94 257 LEU A O 1
ATOM 2168 N N . THR A 1 258 ? -36.717 -10.230 36.566 1.00 96.56 258 THR A N 1
ATOM 2169 C CA . THR A 1 258 ? -37.325 -9.494 35.450 1.00 96.56 258 THR A CA 1
ATOM 2170 C C . THR A 1 258 ? -36.456 -8.343 34.949 1.00 96.56 258 THR A C 1
ATOM 2172 O O . THR A 1 258 ? -36.488 -8.070 33.751 1.00 96.56 258 THR A O 1
ATOM 2175 N N . SER A 1 259 ? -35.692 -7.661 35.813 1.00 95.00 259 SER A N 1
ATOM 2176 C CA . SER A 1 259 ? -34.745 -6.634 35.361 1.00 95.00 259 SER A CA 1
ATOM 2177 C C . SER A 1 259 ? -33.555 -7.247 34.630 1.00 95.00 259 SER A C 1
ATOM 2179 O O . SER A 1 259 ? -33.246 -6.783 33.538 1.00 95.00 259 SER A O 1
ATOM 2181 N N . THR A 1 260 ? -32.969 -8.330 35.149 1.00 95.12 260 THR A N 1
ATOM 2182 C CA . THR A 1 260 ? -31.832 -9.001 34.496 1.00 95.12 260 THR A CA 1
ATOM 2183 C C . THR A 1 260 ? -32.234 -9.622 33.163 1.00 95.12 260 THR A C 1
ATOM 2185 O O . THR A 1 260 ? -31.509 -9.499 32.184 1.00 95.12 260 THR A O 1
ATOM 2188 N N . LEU A 1 261 ? -33.430 -10.215 33.061 1.00 95.94 261 LEU A N 1
ATOM 2189 C CA . LEU A 1 261 ? -33.942 -10.706 31.777 1.00 95.94 261 LEU A CA 1
ATOM 2190 C C . LEU A 1 261 ? -34.094 -9.584 30.746 1.00 95.94 261 LEU A C 1
ATOM 2192 O O . LEU A 1 261 ? -33.762 -9.786 29.581 1.00 95.94 261 LEU A O 1
ATOM 2196 N N . LYS A 1 262 ? -34.588 -8.406 31.145 1.00 96.50 262 LYS A N 1
ATOM 2197 C CA . LYS A 1 262 ? -34.710 -7.258 30.232 1.00 96.50 262 LYS A CA 1
ATOM 2198 C C . LYS A 1 262 ? -33.348 -6.757 29.760 1.00 96.50 262 LYS A C 1
ATOM 2200 O O . L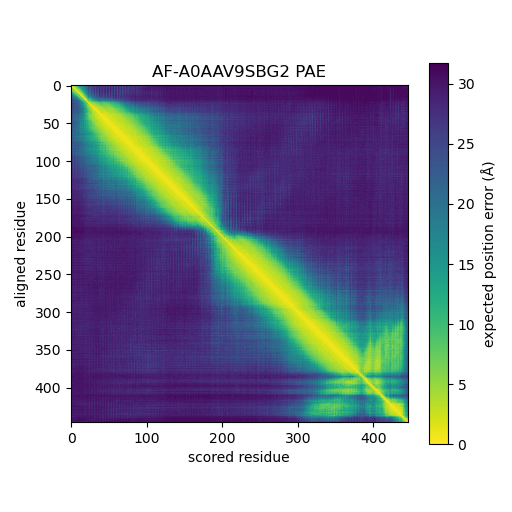YS A 1 262 ? -33.213 -6.438 28.583 1.00 96.50 262 LYS A O 1
ATOM 2205 N N . GLU A 1 263 ? -32.374 -6.704 30.661 1.00 95.75 263 GLU A N 1
ATOM 2206 C CA . GLU A 1 263 ? -30.998 -6.298 30.366 1.00 95.75 263 GLU A CA 1
ATOM 2207 C C . GLU A 1 263 ? -30.338 -7.282 29.391 1.00 95.75 263 GLU A C 1
ATOM 2209 O O . GLU A 1 263 ? -29.950 -6.879 28.298 1.00 95.75 263 GLU A O 1
ATOM 2214 N N . ASN A 1 264 ? -30.401 -8.586 29.675 1.00 95.69 264 ASN A N 1
ATOM 2215 C CA . ASN A 1 264 ? -29.890 -9.632 28.784 1.00 95.69 264 ASN A CA 1
ATOM 2216 C C . ASN A 1 264 ? -30.562 -9.611 27.397 1.00 95.69 264 ASN A C 1
ATOM 2218 O O . ASN A 1 264 ? -29.913 -9.838 26.377 1.00 95.69 264 ASN A O 1
ATOM 2222 N N . ILE A 1 265 ? -31.873 -9.344 27.321 1.00 95.81 265 ILE A N 1
ATOM 2223 C CA . ILE A 1 265 ? -32.577 -9.203 26.034 1.00 95.81 265 ILE A CA 1
ATOM 2224 C C . ILE A 1 265 ? -32.045 -7.996 25.249 1.00 95.81 265 ILE A C 1
ATOM 2226 O O . ILE A 1 265 ? -31.877 -8.092 24.030 1.00 95.81 265 ILE A O 1
ATOM 2230 N N . ALA A 1 266 ? -31.785 -6.872 25.921 1.00 95.56 266 ALA A N 1
ATOM 2231 C CA . ALA A 1 266 ? -31.233 -5.677 25.291 1.00 95.56 266 ALA A CA 1
ATOM 2232 C C . ALA A 1 266 ? -29.789 -5.901 24.811 1.00 95.56 266 ALA A C 1
ATOM 2234 O O . ALA A 1 266 ? -29.470 -5.538 23.677 1.00 95.56 266 ALA A O 1
ATOM 2235 N N . GLU A 1 267 ? -28.955 -6.560 25.619 1.00 95.81 267 GLU A N 1
ATOM 2236 C CA . GLU A 1 267 ? -27.588 -6.952 25.256 1.00 95.81 267 GLU A CA 1
ATOM 2237 C C . GLU A 1 267 ? -27.578 -7.877 24.035 1.00 95.81 267 GLU A C 1
ATOM 2239 O O . GLU A 1 267 ? -26.949 -7.552 23.029 1.00 95.81 267 GLU A O 1
ATOM 2244 N N . MET A 1 268 ? -28.376 -8.952 24.036 1.00 95.81 268 MET A N 1
ATOM 2245 C CA . MET A 1 268 ? -28.500 -9.840 22.872 1.00 95.81 268 MET A CA 1
ATOM 2246 C C . MET A 1 268 ? -28.973 -9.104 21.611 1.00 95.81 268 MET A C 1
ATOM 2248 O O . MET A 1 268 ? -28.579 -9.448 20.494 1.00 95.81 268 MET A O 1
ATOM 2252 N N . ALA A 1 269 ? -29.859 -8.114 21.747 1.00 95.81 269 ALA A N 1
ATOM 2253 C CA . ALA A 1 269 ? -30.315 -7.318 20.612 1.00 95.81 269 ALA A CA 1
ATOM 2254 C C . ALA A 1 269 ? -29.192 -6.429 20.054 1.00 95.81 269 ALA A C 1
ATOM 2256 O O . ALA A 1 269 ? -29.086 -6.276 18.834 1.00 95.81 269 ALA A O 1
ATOM 2257 N N . LEU A 1 270 ? -28.349 -5.870 20.927 1.00 95.94 270 LEU A N 1
ATOM 2258 C CA . LEU A 1 270 ? -27.170 -5.102 20.537 1.00 95.94 270 LEU A CA 1
ATOM 2259 C C . LEU A 1 270 ? -26.125 -6.000 19.862 1.00 95.94 270 LEU A C 1
ATOM 2261 O O . LEU A 1 270 ? -25.675 -5.678 18.765 1.00 95.94 270 LEU A O 1
ATOM 2265 N N . GLU A 1 271 ? -25.815 -7.157 20.446 1.00 94.94 271 GLU A N 1
ATOM 2266 C CA . GLU A 1 271 ? -24.895 -8.149 19.874 1.00 94.94 271 GLU A CA 1
ATOM 2267 C C . GLU A 1 271 ? -25.352 -8.645 18.499 1.00 94.94 271 GLU A C 1
ATOM 2269 O O . GLU A 1 271 ? -24.554 -8.786 17.575 1.00 94.94 271 GLU A O 1
ATOM 2274 N N . LYS A 1 272 ? -26.657 -8.867 18.305 1.00 96.75 272 LYS A N 1
ATOM 2275 C CA . LYS A 1 272 ? -27.190 -9.234 16.984 1.00 96.75 272 LYS A CA 1
ATOM 2276 C C . LYS A 1 272 ? -26.976 -8.135 15.945 1.00 96.75 272 LYS A C 1
ATOM 2278 O O . LYS A 1 272 ? -26.698 -8.457 14.788 1.00 96.75 272 LYS A O 1
ATOM 2283 N N . LYS A 1 273 ? -27.096 -6.860 16.331 1.00 96.44 273 LYS A N 1
ATOM 2284 C CA . LYS A 1 273 ? -26.819 -5.726 15.434 1.00 96.44 273 LYS A CA 1
ATOM 2285 C C . LYS A 1 273 ? -25.337 -5.657 15.079 1.00 96.44 273 LYS A C 1
ATOM 2287 O O . LYS A 1 273 ? -25.014 -5.603 13.895 1.00 96.44 273 LYS A O 1
ATOM 2292 N N . THR A 1 274 ? -24.446 -5.741 16.067 1.00 95.56 274 THR A N 1
ATOM 2293 C CA . THR A 1 274 ? -22.996 -5.709 15.817 1.00 95.56 274 THR A CA 1
ATOM 2294 C C . THR A 1 274 ? -22.547 -6.907 14.978 1.00 95.56 274 THR A C 1
ATOM 2296 O O . THR A 1 274 ? -21.764 -6.741 14.046 1.00 95.56 274 THR A O 1
ATOM 2299 N N . LEU A 1 275 ? -23.108 -8.099 15.206 1.00 96.25 275 LEU A N 1
ATOM 2300 C CA . LEU A 1 275 ? -22.862 -9.280 14.375 1.00 96.25 275 LEU A CA 1
ATOM 2301 C C . LEU A 1 275 ? -23.297 -9.054 12.918 1.00 96.25 275 LEU A C 1
ATOM 2303 O O . LEU A 1 275 ? -22.576 -9.437 11.997 1.00 96.25 275 LEU A O 1
ATOM 2307 N N . ALA A 1 276 ? -24.466 -8.449 12.691 1.00 96.50 276 ALA A N 1
ATOM 2308 C CA . ALA A 1 276 ? -24.947 -8.143 11.345 1.00 96.50 276 ALA A CA 1
ATOM 2309 C C . ALA A 1 276 ? -24.035 -7.131 10.631 1.00 96.50 276 ALA A C 1
ATOM 2311 O O . ALA A 1 276 ? -23.697 -7.329 9.464 1.00 96.50 276 ALA A O 1
ATOM 2312 N N . GLU A 1 277 ? -23.573 -6.096 11.337 1.00 96.50 277 GLU A N 1
ATOM 2313 C CA . GLU A 1 277 ? -22.617 -5.119 10.806 1.00 96.50 277 GLU A CA 1
ATOM 2314 C C . GLU A 1 277 ? -21.266 -5.753 10.465 1.00 96.50 277 GLU A C 1
ATOM 2316 O O . GLU A 1 277 ? -20.726 -5.515 9.384 1.00 96.50 277 GLU A O 1
ATOM 2321 N N . VAL A 1 278 ? -20.723 -6.590 11.354 1.00 95.81 278 VAL A N 1
ATOM 2322 C CA . VAL A 1 278 ? -19.461 -7.305 11.114 1.00 95.81 278 VAL A CA 1
ATOM 2323 C C . VAL A 1 278 ? -19.598 -8.247 9.921 1.00 95.81 278 VAL A C 1
ATOM 2325 O O . VAL A 1 278 ? -18.726 -8.252 9.055 1.00 95.81 278 VAL A O 1
ATOM 2328 N N . LYS A 1 279 ? -20.713 -8.979 9.804 1.00 95.81 279 LYS A N 1
ATOM 2329 C CA . LYS A 1 279 ? -20.992 -9.826 8.633 1.00 95.81 279 LYS A CA 1
ATOM 2330 C C . LYS A 1 279 ? -21.080 -9.013 7.340 1.00 95.81 279 LYS A C 1
ATOM 2332 O O . LYS A 1 279 ? -20.531 -9.432 6.325 1.00 95.81 279 LYS A O 1
ATOM 2337 N N . ALA A 1 280 ? -21.714 -7.841 7.368 1.00 96.56 280 ALA A N 1
ATOM 2338 C CA . ALA A 1 280 ? -21.789 -6.961 6.203 1.00 96.56 280 ALA A CA 1
ATOM 2339 C C . ALA A 1 280 ? -20.406 -6.423 5.789 1.00 96.56 280 ALA A C 1
ATOM 2341 O O . ALA A 1 280 ? -20.102 -6.375 4.595 1.00 96.56 280 ALA A O 1
ATOM 2342 N N . LYS A 1 281 ? -19.553 -6.069 6.763 1.00 96.88 281 LYS A N 1
ATOM 2343 C CA . LYS A 1 281 ? -18.159 -5.655 6.527 1.00 96.88 281 LYS A CA 1
ATOM 2344 C C . LYS A 1 281 ? -17.298 -6.802 5.993 1.00 96.88 281 LYS A C 1
ATOM 2346 O O . LYS A 1 281 ? -16.532 -6.594 5.061 1.00 96.88 281 LYS A O 1
ATOM 2351 N N . ALA A 1 282 ? -17.445 -8.014 6.524 1.00 96.12 282 ALA A N 1
ATOM 2352 C CA . ALA A 1 282 ? -16.746 -9.188 5.999 1.00 96.12 282 ALA A CA 1
ATOM 2353 C C . ALA A 1 282 ? -17.124 -9.438 4.528 1.00 96.12 282 ALA A C 1
ATOM 2355 O O . ALA A 1 282 ? -16.250 -9.509 3.669 1.00 96.12 282 ALA A O 1
ATOM 2356 N N . ALA A 1 283 ? -18.421 -9.415 4.207 1.00 96.69 283 ALA A N 1
ATOM 2357 C CA . ALA A 1 283 ? -18.902 -9.596 2.838 1.00 96.69 283 ALA A CA 1
ATOM 2358 C C . ALA A 1 283 ? -18.484 -8.467 1.872 1.00 96.69 283 ALA A C 1
ATOM 2360 O O . ALA A 1 283 ? -18.449 -8.672 0.656 1.00 96.69 283 ALA A O 1
ATOM 2361 N N . SER A 1 284 ? -18.225 -7.243 2.353 1.00 96.44 284 SER A N 1
ATOM 2362 C CA . SER A 1 284 ? -17.681 -6.171 1.505 1.00 96.44 284 SER A CA 1
ATOM 2363 C C . SER A 1 284 ? -16.186 -6.349 1.250 1.00 96.44 284 SER A C 1
ATOM 2365 O O . SER A 1 284 ? -15.753 -6.165 0.112 1.00 96.44 284 SER A O 1
ATOM 2367 N N . LEU A 1 285 ? -15.421 -6.764 2.263 1.00 96.00 285 LEU A N 1
ATOM 2368 C CA . LEU A 1 285 ? -13.995 -7.058 2.134 1.00 96.00 285 LEU A CA 1
ATOM 2369 C C . LEU A 1 285 ? -13.738 -8.262 1.225 1.00 96.00 285 LEU A C 1
ATOM 2371 O O . LEU A 1 285 ? -12.889 -8.172 0.348 1.00 96.00 285 LEU A O 1
ATOM 2375 N N . GLU A 1 286 ? -14.510 -9.342 1.350 1.00 96.44 286 GLU A N 1
ATOM 2376 C CA . GLU A 1 286 ? -14.412 -10.510 0.460 1.00 96.44 286 GLU A CA 1
ATOM 2377 C C . GLU A 1 286 ? -14.652 -10.134 -1.009 1.00 96.44 286 GLU A C 1
ATOM 2379 O O . GLU A 1 286 ? -13.912 -10.554 -1.897 1.00 96.44 286 GLU A O 1
ATOM 2384 N N . ARG A 1 287 ? -15.645 -9.275 -1.281 1.00 95.94 287 ARG A N 1
ATOM 2385 C CA . ARG A 1 287 ? -15.884 -8.753 -2.637 1.00 95.94 287 ARG A CA 1
ATOM 2386 C C . ARG A 1 287 ? -14.733 -7.883 -3.137 1.00 95.94 287 ARG A C 1
ATOM 2388 O O . ARG A 1 287 ? -14.388 -7.967 -4.313 1.00 95.94 287 ARG A O 1
ATOM 2395 N N . ALA A 1 288 ? -14.152 -7.053 -2.272 1.00 95.06 288 ALA A N 1
ATOM 2396 C CA . ALA A 1 288 ? -13.001 -6.227 -2.624 1.00 95.06 288 ALA A CA 1
ATOM 2397 C C . ALA A 1 288 ? -11.759 -7.082 -2.926 1.00 95.06 288 ALA A C 1
ATOM 2399 O O . ALA A 1 288 ? -11.074 -6.818 -3.911 1.00 95.06 288 ALA A O 1
ATOM 2400 N N . LEU A 1 289 ? -11.514 -8.130 -2.133 1.00 94.69 289 LEU A N 1
ATOM 2401 C CA . LEU A 1 289 ? -10.425 -9.083 -2.352 1.00 94.69 289 LEU A CA 1
ATOM 2402 C C . LEU A 1 289 ? -10.596 -9.838 -3.668 1.00 94.69 289 LEU A C 1
ATOM 2404 O O . LEU A 1 289 ? -9.674 -9.843 -4.474 1.00 94.69 289 LEU A O 1
ATOM 2408 N N . LYS A 1 290 ? -11.788 -10.374 -3.946 1.00 95.31 290 LYS A N 1
ATOM 2409 C CA . LYS A 1 290 ? -12.056 -11.067 -5.213 1.00 95.31 290 LYS A CA 1
ATOM 2410 C C . LYS A 1 290 ? -11.810 -10.166 -6.428 1.00 95.31 290 LYS A C 1
ATOM 2412 O O . LYS A 1 290 ? -11.190 -10.582 -7.400 1.00 95.31 290 LYS A O 1
ATOM 2417 N N . LYS A 1 291 ? -12.245 -8.903 -6.355 1.00 94.06 291 LYS A N 1
ATOM 2418 C CA . LYS A 1 291 ? -11.979 -7.923 -7.415 1.00 94.06 291 LYS A CA 1
ATOM 2419 C C . LYS A 1 291 ? -10.479 -7.643 -7.564 1.00 94.06 291 LYS A C 1
ATOM 2421 O O . LYS A 1 291 ? -9.984 -7.533 -8.681 1.00 94.06 291 LYS A O 1
ATOM 2426 N N . MET A 1 292 ? -9.752 -7.538 -6.452 1.00 93.94 292 MET A N 1
ATOM 2427 C CA . MET A 1 292 ? -8.300 -7.354 -6.471 1.00 93.94 292 MET A CA 1
ATOM 2428 C C . MET A 1 292 ? -7.587 -8.557 -7.106 1.00 93.94 292 MET A C 1
ATOM 2430 O O . MET A 1 292 ? -6.672 -8.354 -7.898 1.00 93.94 292 MET A O 1
ATOM 2434 N N . GLU A 1 293 ? -8.010 -9.786 -6.811 1.00 92.75 293 GLU A N 1
ATOM 2435 C CA . GLU A 1 293 ? -7.477 -11.007 -7.433 1.00 92.75 293 GLU A CA 1
ATOM 2436 C C . GLU A 1 293 ? -7.712 -11.027 -8.950 1.00 92.75 293 GLU A C 1
ATOM 2438 O O . GLU A 1 293 ? -6.785 -11.305 -9.713 1.00 92.75 293 GLU A O 1
ATOM 2443 N N . GLU A 1 294 ? -8.915 -10.663 -9.404 1.00 92.88 294 GLU A N 1
ATOM 2444 C CA . GLU A 1 294 ? -9.245 -10.543 -10.831 1.00 92.88 294 GLU A CA 1
ATOM 2445 C C . GLU A 1 294 ? -8.366 -9.484 -11.527 1.00 92.88 294 GLU A C 1
ATOM 2447 O O . GLU A 1 294 ? -7.750 -9.765 -12.558 1.00 92.88 294 GLU A O 1
ATOM 2452 N N . GLU A 1 295 ? -8.228 -8.291 -10.936 1.00 93.06 295 GLU A N 1
ATOM 2453 C CA . GLU A 1 295 ? -7.375 -7.215 -11.464 1.00 93.06 295 GLU A CA 1
ATOM 2454 C C . GLU A 1 295 ? -5.889 -7.609 -11.507 1.00 93.06 295 GLU A C 1
ATOM 2456 O O . GLU A 1 295 ? -5.175 -7.247 -12.447 1.00 93.06 295 GLU A O 1
ATOM 2461 N N . MET A 1 296 ? -5.404 -8.342 -10.501 1.00 88.81 296 MET A N 1
ATOM 2462 C CA . MET A 1 296 ? -4.033 -8.853 -10.472 1.00 88.81 296 MET A CA 1
ATOM 2463 C C . MET A 1 296 ? -3.804 -9.892 -11.571 1.00 88.81 296 MET A C 1
ATOM 2465 O O . MET A 1 296 ? -2.821 -9.777 -12.303 1.00 88.81 296 MET A O 1
ATOM 2469 N N . GLY A 1 297 ? -4.733 -10.834 -11.757 1.00 91.06 297 GLY A N 1
ATOM 2470 C CA . GLY A 1 297 ? -4.652 -11.826 -12.830 1.00 91.06 297 GLY A CA 1
ATOM 2471 C C . GLY A 1 297 ? -4.688 -11.199 -14.229 1.00 91.06 297 GLY A C 1
ATOM 2472 O O . GLY A 1 297 ? -3.969 -11.632 -15.131 1.00 91.06 297 GLY A O 1
ATOM 2473 N N . GLU A 1 298 ? -5.475 -10.139 -14.434 1.00 91.81 298 GLU A N 1
ATOM 2474 C CA . GLU A 1 298 ? -5.454 -9.385 -15.693 1.00 91.81 298 GLU A CA 1
ATOM 2475 C C . GLU A 1 298 ? -4.128 -8.656 -15.926 1.00 91.81 298 GLU A C 1
ATOM 2477 O O . GLU A 1 298 ? -3.599 -8.682 -17.041 1.00 91.81 298 GLU A O 1
ATOM 2482 N N . LYS A 1 299 ? -3.578 -8.005 -14.893 1.00 90.19 299 LYS A N 1
ATOM 2483 C CA . LYS A 1 299 ? -2.269 -7.340 -14.979 1.00 90.19 299 LYS A CA 1
ATOM 2484 C C . LYS A 1 299 ? -1.163 -8.337 -15.290 1.00 90.19 299 LYS A C 1
ATOM 2486 O O . LYS A 1 299 ? -0.320 -8.045 -16.130 1.00 90.19 299 LYS A O 1
ATOM 2491 N N . GLU A 1 300 ? -1.189 -9.512 -14.674 1.00 92.44 300 GLU A N 1
ATOM 2492 C CA . GLU A 1 300 ? -0.208 -10.566 -14.918 1.00 92.44 300 GLU A CA 1
ATOM 2493 C C . GLU A 1 300 ? -0.247 -11.049 -16.372 1.00 92.44 300 GLU A C 1
ATOM 2495 O O . GLU A 1 300 ? 0.791 -11.089 -17.031 1.00 92.44 300 GLU A O 1
ATOM 2500 N N . LYS A 1 301 ? -1.443 -11.280 -16.930 1.00 92.50 301 LYS A N 1
ATOM 2501 C CA . LYS A 1 301 ? -1.607 -11.608 -18.357 1.00 92.50 301 LYS A CA 1
ATOM 2502 C C . LYS A 1 301 ? -1.082 -10.502 -19.272 1.00 92.50 301 LYS A C 1
ATOM 2504 O O . LYS A 1 301 ? -0.381 -10.791 -20.239 1.00 92.50 301 LYS A O 1
ATOM 2509 N N . ARG A 1 302 ? -1.392 -9.232 -18.980 1.00 90.94 302 ARG A N 1
ATOM 2510 C CA . ARG A 1 302 ? -0.881 -8.087 -19.760 1.00 90.94 302 ARG A CA 1
ATOM 2511 C C . ARG A 1 302 ? 0.642 -8.015 -19.700 1.00 90.94 302 ARG A C 1
ATOM 2513 O O . ARG A 1 302 ? 1.276 -7.864 -20.740 1.00 90.94 302 ARG A O 1
ATOM 2520 N N . ASN A 1 303 ? 1.216 -8.186 -18.512 1.00 91.62 303 ASN A N 1
ATOM 2521 C CA . ASN A 1 303 ? 2.661 -8.201 -18.318 1.00 91.62 303 ASN A CA 1
ATOM 2522 C C . ASN A 1 303 ? 3.305 -9.345 -19.109 1.00 91.62 303 ASN A C 1
ATOM 2524 O O . ASN A 1 303 ? 4.286 -9.122 -19.813 1.00 91.62 303 ASN A O 1
ATOM 2528 N N . GLN A 1 304 ? 2.719 -10.543 -19.078 1.00 94.56 304 GLN A N 1
ATOM 2529 C CA . GLN A 1 304 ? 3.214 -11.686 -19.841 1.00 94.56 304 GLN A CA 1
ATOM 2530 C C . GLN A 1 304 ? 3.216 -11.415 -21.353 1.00 94.56 304 GLN A C 1
ATOM 2532 O O . GLN A 1 304 ? 4.211 -11.693 -22.016 1.00 94.56 304 GLN A O 1
ATOM 2537 N N . VAL A 1 305 ? 2.158 -10.796 -21.889 1.00 94.06 305 VAL A N 1
ATOM 2538 C CA . VAL A 1 305 ? 2.110 -10.381 -23.303 1.00 94.06 305 VAL A CA 1
ATOM 2539 C C . VAL A 1 305 ? 3.190 -9.341 -23.619 1.00 94.06 305 VAL A C 1
ATOM 2541 O O . VAL A 1 305 ? 3.853 -9.445 -24.648 1.00 94.06 305 VAL A O 1
ATOM 2544 N N . THR A 1 306 ? 3.413 -8.355 -22.742 1.00 91.31 306 THR A N 1
ATOM 2545 C CA . THR A 1 306 ? 4.469 -7.350 -22.961 1.00 91.31 306 THR A CA 1
ATOM 2546 C C . THR A 1 306 ? 5.873 -7.943 -22.903 1.00 91.31 306 THR A C 1
ATOM 2548 O O . THR A 1 306 ? 6.719 -7.562 -23.708 1.00 91.31 306 THR A O 1
ATOM 2551 N N . ILE A 1 307 ? 6.112 -8.909 -22.010 1.00 93.06 307 ILE A N 1
ATOM 2552 C CA . ILE A 1 307 ? 7.392 -9.616 -21.917 1.00 93.06 307 ILE A CA 1
ATOM 2553 C C . ILE A 1 307 ? 7.625 -10.403 -23.206 1.00 93.06 307 ILE A C 1
ATOM 2555 O O . ILE A 1 307 ? 8.652 -10.203 -23.845 1.00 93.06 307 ILE A O 1
ATOM 2559 N N . GLN A 1 308 ? 6.642 -11.182 -23.664 1.00 94.06 308 GLN A N 1
ATOM 2560 C CA . GLN A 1 308 ? 6.742 -11.922 -24.927 1.00 94.06 308 GLN A CA 1
ATOM 2561 C C . GLN A 1 308 ? 6.996 -11.000 -26.129 1.00 94.06 308 GLN A C 1
ATOM 2563 O O . GLN A 1 308 ? 7.822 -11.306 -26.986 1.00 94.06 308 GLN A O 1
ATOM 2568 N N . ALA A 1 309 ? 6.324 -9.846 -26.196 1.00 92.06 309 ALA A N 1
ATOM 2569 C CA . ALA A 1 309 ? 6.579 -8.859 -27.244 1.00 92.06 309 ALA A CA 1
ATOM 2570 C C . ALA A 1 309 ? 8.024 -8.331 -27.188 1.00 92.06 309 ALA A C 1
ATOM 2572 O O . ALA A 1 309 ? 8.698 -8.276 -28.218 1.00 92.06 309 ALA A O 1
ATOM 2573 N N . SER A 1 310 ? 8.519 -8.015 -25.987 1.00 92.06 310 SER A N 1
ATOM 2574 C CA . SER A 1 310 ? 9.894 -7.550 -25.783 1.00 92.06 310 SER A CA 1
ATOM 2575 C C . SER A 1 310 ? 10.940 -8.617 -26.124 1.00 92.06 310 SER A C 1
ATOM 2577 O O . SER A 1 310 ? 11.962 -8.293 -26.724 1.00 92.06 310 SER A O 1
ATOM 2579 N N . GLU A 1 311 ? 10.672 -9.893 -25.832 1.00 95.31 311 GLU A N 1
ATOM 2580 C CA . GLU A 1 311 ? 11.546 -11.021 -26.176 1.00 95.31 311 GLU A CA 1
ATOM 2581 C C . GLU A 1 311 ? 11.684 -11.161 -27.697 1.00 95.31 311 GLU A C 1
ATOM 2583 O O . GLU A 1 311 ? 12.792 -11.288 -28.216 1.00 95.31 311 GLU A O 1
ATOM 2588 N N . VAL A 1 312 ? 10.576 -11.042 -28.437 1.00 95.75 312 VAL A N 1
ATOM 2589 C CA . VAL A 1 312 ? 10.588 -11.088 -29.908 1.00 95.75 312 VAL A CA 1
ATOM 2590 C C . VAL A 1 312 ? 11.377 -9.919 -30.508 1.00 95.75 312 VAL A C 1
ATOM 2592 O O . VAL A 1 312 ? 12.072 -10.087 -31.515 1.00 95.75 312 VAL A O 1
ATOM 2595 N N . GLU A 1 313 ? 11.270 -8.720 -29.936 1.00 94.56 313 GLU A N 1
ATOM 2596 C CA . GLU A 1 313 ? 12.061 -7.563 -30.369 1.00 94.56 313 GLU A CA 1
ATOM 2597 C C . GLU A 1 313 ? 13.550 -7.745 -30.068 1.00 94.56 313 GLU A C 1
ATOM 2599 O O . GLU A 1 313 ? 14.390 -7.474 -30.931 1.00 94.56 313 GLU A O 1
ATOM 2604 N N . LEU A 1 314 ? 13.878 -8.275 -28.890 1.00 96.38 314 LEU A N 1
ATOM 2605 C CA . LEU A 1 314 ? 15.246 -8.563 -28.475 1.00 96.38 314 LEU A CA 1
ATOM 2606 C C . LEU A 1 314 ? 15.900 -9.587 -29.415 1.00 96.38 314 LEU A C 1
ATOM 2608 O O . LEU A 1 314 ? 17.003 -9.344 -29.908 1.00 96.38 314 LEU A O 1
ATOM 2612 N N . ASP A 1 315 ? 15.189 -10.656 -29.775 1.00 97.00 315 ASP A N 1
ATOM 2613 C CA . ASP A 1 315 ? 15.636 -11.653 -30.756 1.00 97.00 315 ASP A CA 1
ATOM 2614 C C . ASP A 1 315 ? 15.917 -11.040 -32.138 1.00 97.00 315 ASP A C 1
ATOM 2616 O O . ASP A 1 315 ? 16.896 -11.385 -32.812 1.00 97.00 315 ASP A O 1
ATOM 2620 N N . LYS A 1 316 ? 15.065 -10.111 -32.596 1.00 96.19 316 LYS A N 1
ATOM 2621 C CA . LYS A 1 316 ? 15.281 -9.394 -33.866 1.00 96.19 316 LYS A CA 1
ATOM 2622 C C . LYS A 1 316 ? 16.537 -8.529 -33.801 1.00 96.19 316 LYS A C 1
ATOM 2624 O O . LYS A 1 316 ? 17.333 -8.545 -34.743 1.00 96.19 316 LYS A O 1
ATOM 2629 N N . LEU A 1 317 ? 16.731 -7.799 -32.704 1.00 96.56 317 LEU A N 1
ATOM 2630 C CA . LEU A 1 317 ? 17.909 -6.955 -32.502 1.00 96.56 317 LEU A CA 1
ATOM 2631 C C . LEU A 1 317 ? 19.193 -7.788 -32.432 1.00 96.56 317 LEU A C 1
ATOM 2633 O O . LEU A 1 317 ? 20.172 -7.440 -33.091 1.00 96.56 317 LEU A O 1
ATOM 2637 N N . GLN A 1 318 ? 19.180 -8.924 -31.732 1.00 96.56 318 GLN A N 1
ATOM 2638 C CA . GLN A 1 318 ? 20.316 -9.849 -31.697 1.00 96.56 318 GLN A CA 1
ATOM 2639 C C . GLN A 1 318 ? 20.683 -10.367 -33.094 1.00 96.56 318 GLN A C 1
ATOM 2641 O O . GLN A 1 318 ? 21.861 -10.384 -33.455 1.00 96.56 318 GLN A O 1
ATOM 2646 N N . LYS A 1 319 ? 19.692 -10.716 -33.929 1.00 96.44 319 LYS A N 1
ATOM 2647 C CA . LYS A 1 319 ? 19.937 -11.118 -35.327 1.00 96.44 319 LYS A CA 1
ATOM 2648 C C . LYS A 1 319 ? 20.567 -9.994 -36.148 1.00 96.44 319 LYS A C 1
ATOM 2650 O O . LYS A 1 319 ? 21.496 -10.254 -36.912 1.00 96.44 319 LYS A O 1
ATOM 2655 N N . ILE A 1 320 ? 20.099 -8.754 -35.987 1.00 97.12 320 ILE A N 1
ATOM 2656 C CA . ILE A 1 320 ? 20.683 -7.588 -36.670 1.00 97.12 320 ILE A CA 1
ATOM 2657 C C . ILE A 1 320 ? 22.137 -7.384 -36.238 1.00 97.12 320 ILE A C 1
ATOM 2659 O O . ILE A 1 320 ? 22.998 -7.208 -37.099 1.00 97.12 320 ILE A O 1
ATOM 2663 N N . ILE A 1 321 ? 22.430 -7.455 -34.937 1.00 96.50 321 ILE A N 1
ATOM 2664 C CA . ILE A 1 321 ? 23.797 -7.327 -34.415 1.00 96.50 321 ILE A CA 1
ATOM 2665 C C . ILE A 1 321 ? 24.698 -8.410 -35.016 1.00 96.50 321 ILE A C 1
ATOM 2667 O O . ILE A 1 321 ? 25.736 -8.079 -35.584 1.00 96.50 321 ILE A O 1
ATOM 2671 N N . ALA A 1 322 ? 24.268 -9.674 -35.012 1.00 96.56 322 ALA A N 1
ATOM 2672 C CA . ALA A 1 322 ? 25.043 -10.771 -35.590 1.00 96.56 322 ALA A CA 1
ATOM 2673 C C . ALA A 1 322 ? 25.318 -10.584 -37.098 1.00 96.56 322 ALA A C 1
ATOM 2675 O O . ALA A 1 322 ? 26.392 -10.939 -37.589 1.00 96.56 322 ALA A O 1
ATOM 2676 N N . MET A 1 323 ? 24.374 -10.014 -37.859 1.00 95.94 323 MET A N 1
ATOM 2677 C CA . MET A 1 323 ? 24.609 -9.659 -39.267 1.00 95.94 323 MET A CA 1
ATOM 2678 C C . MET A 1 323 ? 25.632 -8.525 -39.404 1.00 95.94 323 MET A C 1
ATOM 2680 O O . MET A 1 323 ? 26.559 -8.636 -40.207 1.00 95.94 323 MET A O 1
ATOM 2684 N N . ARG A 1 324 ? 25.522 -7.470 -38.586 1.00 96.44 324 ARG A N 1
ATOM 2685 C CA . ARG A 1 324 ? 26.481 -6.354 -38.578 1.00 96.44 324 ARG A CA 1
ATOM 2686 C C . ARG A 1 324 ? 27.887 -6.798 -38.190 1.00 96.44 324 ARG A C 1
ATOM 2688 O O . ARG A 1 324 ? 28.856 -6.341 -38.788 1.00 96.44 324 ARG A O 1
ATOM 2695 N N . GLU A 1 325 ? 28.021 -7.718 -37.244 1.00 96.75 325 GLU A N 1
ATOM 2696 C CA . GLU A 1 325 ? 29.316 -8.287 -36.864 1.00 96.75 325 GLU A CA 1
ATOM 2697 C C . GLU A 1 325 ? 29.978 -9.035 -38.026 1.00 96.75 325 GLU A C 1
ATOM 2699 O O . GLU A 1 325 ? 31.180 -8.872 -38.252 1.00 96.75 325 GLU A O 1
ATOM 2704 N N . LYS A 1 326 ? 29.201 -9.792 -38.815 1.00 96.50 326 LYS A N 1
ATOM 2705 C CA . LYS A 1 326 ? 29.696 -10.458 -40.032 1.00 96.50 326 LYS A CA 1
ATOM 2706 C C . LYS A 1 326 ? 30.148 -9.452 -41.093 1.00 96.50 326 LYS A C 1
ATOM 2708 O O . LYS A 1 326 ? 31.226 -9.621 -41.660 1.00 96.50 326 LYS A O 1
ATOM 2713 N N . GLU A 1 327 ? 29.375 -8.391 -41.327 1.00 96.19 327 GLU A N 1
ATOM 2714 C CA . GLU A 1 327 ? 29.748 -7.307 -42.252 1.00 96.19 327 GLU A CA 1
ATOM 2715 C C . GLU A 1 327 ? 31.044 -6.613 -41.813 1.00 96.19 327 GLU A C 1
ATOM 2717 O O . GLU A 1 327 ? 31.966 -6.436 -42.610 1.00 96.19 327 GLU A O 1
ATOM 2722 N N . ILE A 1 328 ? 31.160 -6.278 -40.525 1.00 96.75 328 ILE A N 1
ATOM 2723 C CA . ILE A 1 328 ? 32.368 -5.670 -39.956 1.00 96.75 328 ILE A CA 1
ATOM 2724 C C . ILE A 1 328 ? 33.559 -6.619 -40.080 1.00 96.75 328 ILE A C 1
ATOM 2726 O O . ILE A 1 328 ? 34.667 -6.174 -40.383 1.00 96.75 328 ILE A O 1
ATOM 2730 N N . HIS A 1 329 ? 33.364 -7.919 -39.856 1.00 97.25 329 HIS A N 1
ATOM 2731 C CA . HIS A 1 329 ? 34.421 -8.905 -40.044 1.00 97.25 329 HIS A CA 1
ATOM 2732 C C . HIS A 1 329 ? 34.907 -8.924 -41.497 1.00 97.25 329 HIS A C 1
ATOM 2734 O O . HIS A 1 329 ? 36.115 -8.877 -41.731 1.00 97.25 329 HIS A O 1
ATOM 2740 N N . HIS A 1 330 ? 33.987 -8.901 -42.462 1.00 97.25 330 HIS A N 1
ATOM 2741 C CA . HIS A 1 330 ? 34.328 -8.839 -43.879 1.00 97.25 330 HIS A CA 1
ATOM 2742 C C . HIS A 1 330 ? 35.082 -7.548 -44.241 1.00 97.25 330 HIS A C 1
ATOM 2744 O O . HIS A 1 330 ? 36.131 -7.605 -44.880 1.00 97.25 330 HIS A O 1
ATOM 2750 N N . ILE A 1 331 ? 34.628 -6.389 -43.750 1.00 97.06 331 ILE A N 1
ATOM 2751 C CA . ILE A 1 331 ? 35.326 -5.105 -43.938 1.00 97.06 331 ILE A CA 1
ATOM 2752 C C . ILE A 1 331 ? 36.735 -5.155 -43.336 1.00 97.06 331 ILE A C 1
ATOM 2754 O O . ILE A 1 331 ? 37.690 -4.698 -43.960 1.00 97.06 331 ILE A O 1
ATOM 2758 N N . LYS A 1 332 ? 36.896 -5.735 -42.139 1.00 96.69 332 LYS A N 1
ATOM 2759 C CA . LYS A 1 332 ? 38.209 -5.897 -41.498 1.00 96.69 332 LYS A CA 1
ATOM 2760 C C . LYS A 1 332 ? 39.133 -6.799 -42.315 1.00 96.69 332 LYS A C 1
ATOM 2762 O O . LYS A 1 332 ? 40.314 -6.482 -42.428 1.00 96.69 332 LYS A O 1
ATOM 2767 N N . GLN A 1 333 ? 38.621 -7.896 -42.872 1.00 96.31 333 GLN A N 1
ATOM 2768 C CA . GLN A 1 333 ? 39.393 -8.763 -43.766 1.00 96.31 333 GLN A CA 1
ATOM 2769 C C . GLN A 1 333 ? 39.835 -8.000 -45.018 1.00 96.31 333 GLN A C 1
ATOM 2771 O O . GLN A 1 333 ? 41.024 -7.978 -45.320 1.00 96.31 333 GLN A O 1
ATOM 2776 N N . LEU A 1 334 ? 38.914 -7.296 -45.681 1.00 96.69 334 LEU A N 1
ATOM 2777 C CA . LEU A 1 334 ? 39.223 -6.508 -46.874 1.00 96.69 334 LEU A CA 1
ATOM 2778 C C . LEU A 1 334 ? 40.264 -5.418 -46.582 1.00 96.69 334 LEU A C 1
ATOM 2780 O O . LEU A 1 334 ? 41.221 -5.254 -47.334 1.00 96.69 334 LEU A O 1
ATOM 2784 N N . ALA A 1 335 ? 40.117 -4.705 -45.464 1.00 95.94 335 ALA A N 1
ATOM 2785 C CA . ALA A 1 335 ? 41.075 -3.693 -45.034 1.00 95.94 335 ALA A CA 1
ATOM 2786 C C . ALA A 1 335 ? 42.473 -4.289 -44.799 1.00 95.94 335 ALA A C 1
ATOM 2788 O O . ALA A 1 335 ? 43.461 -3.685 -45.213 1.00 95.94 335 ALA A O 1
ATOM 2789 N N . ARG A 1 336 ? 42.568 -5.483 -44.191 1.00 95.44 336 ARG A N 1
ATOM 2790 C CA . ARG A 1 336 ? 43.846 -6.202 -44.040 1.00 95.44 336 ARG A CA 1
ATOM 2791 C C . ARG A 1 336 ? 44.458 -6.533 -45.396 1.00 95.44 336 ARG A C 1
ATOM 2793 O O . ARG A 1 336 ? 45.609 -6.179 -45.618 1.00 95.44 336 ARG A O 1
ATOM 2800 N N . THR A 1 337 ? 43.680 -7.098 -46.320 1.00 95.69 337 THR A N 1
ATOM 2801 C CA . THR A 1 337 ? 44.157 -7.413 -47.674 1.00 95.69 337 THR A CA 1
ATOM 2802 C C . THR A 1 337 ? 44.648 -6.166 -48.412 1.00 95.69 337 THR A C 1
ATOM 2804 O O . THR A 1 337 ? 45.700 -6.204 -49.040 1.00 95.69 337 THR A O 1
ATOM 2807 N N . ILE A 1 338 ? 43.941 -5.035 -48.315 1.00 93.75 338 ILE A N 1
ATOM 2808 C CA . ILE A 1 338 ? 44.379 -3.771 -48.930 1.00 93.75 338 ILE A CA 1
ATOM 2809 C C . ILE A 1 338 ? 45.716 -3.307 -48.338 1.00 93.75 338 ILE A C 1
ATOM 2811 O O . ILE A 1 338 ? 46.603 -2.889 -49.082 1.00 93.75 338 ILE A O 1
ATOM 2815 N N . VAL A 1 339 ? 45.880 -3.380 -47.014 1.00 95.12 339 VAL A N 1
ATOM 2816 C CA . VAL A 1 339 ? 47.132 -2.996 -46.343 1.00 95.12 339 VAL A CA 1
ATOM 2817 C C . VAL A 1 339 ? 48.280 -3.928 -46.732 1.00 95.12 339 VAL A C 1
ATOM 2819 O O . VAL A 1 339 ? 49.374 -3.442 -47.002 1.00 95.12 339 VAL A O 1
ATOM 2822 N N . GLU A 1 340 ? 48.039 -5.236 -46.816 1.00 93.75 340 GLU A N 1
ATOM 2823 C CA . GLU A 1 340 ? 49.025 -6.221 -47.279 1.00 93.75 340 GLU A CA 1
ATOM 2824 C C . GLU A 1 340 ? 49.453 -5.936 -48.721 1.00 93.75 340 GLU A C 1
ATOM 2826 O O . GLU A 1 340 ? 50.638 -5.742 -48.977 1.00 93.75 340 GLU A O 1
ATOM 2831 N N . LYS A 1 341 ? 48.499 -5.768 -49.646 1.00 89.81 341 LYS A N 1
ATOM 2832 C CA . LYS A 1 341 ? 48.806 -5.425 -51.043 1.00 89.81 341 LYS A CA 1
ATOM 2833 C C . LYS A 1 341 ? 49.543 -4.094 -51.171 1.00 89.81 341 LYS A C 1
ATOM 2835 O O . LYS A 1 341 ? 50.448 -3.968 -51.991 1.00 89.81 341 LYS A O 1
ATOM 2840 N N . ARG A 1 342 ? 49.204 -3.097 -50.348 1.00 90.56 342 ARG A N 1
ATOM 2841 C CA . ARG A 1 342 ? 49.946 -1.831 -50.285 1.00 90.56 342 ARG A CA 1
ATOM 2842 C C . ARG A 1 342 ? 51.376 -2.043 -49.803 1.00 90.56 342 ARG A C 1
ATOM 2844 O O . ARG A 1 342 ? 52.291 -1.496 -50.408 1.00 90.56 342 ARG A O 1
ATOM 2851 N N . LYS A 1 343 ? 51.569 -2.837 -48.751 1.00 90.00 343 LYS A N 1
ATOM 2852 C CA . LYS A 1 343 ? 52.892 -3.170 -48.221 1.00 90.00 343 LYS A CA 1
ATOM 2853 C C . LYS A 1 343 ? 53.745 -3.873 -49.280 1.00 90.00 343 LYS A C 1
ATOM 2855 O O . LYS A 1 343 ? 54.894 -3.487 -49.461 1.00 90.00 343 LYS A O 1
ATOM 2860 N N . ASP A 1 344 ? 53.175 -4.822 -50.021 1.00 87.94 344 ASP A N 1
ATOM 2861 C CA . ASP A 1 344 ? 53.863 -5.509 -51.122 1.00 87.94 344 ASP A CA 1
ATOM 2862 C C . ASP A 1 344 ? 54.296 -4.524 -52.222 1.00 87.94 344 ASP A C 1
ATOM 2864 O O . ASP A 1 344 ? 55.424 -4.594 -52.718 1.00 87.94 344 ASP A O 1
ATOM 2868 N N . MET A 1 345 ? 53.431 -3.563 -52.575 1.00 85.12 345 MET A N 1
ATOM 2869 C CA . MET A 1 345 ? 53.773 -2.493 -53.522 1.00 85.12 345 MET A CA 1
ATOM 2870 C C . MET A 1 345 ? 54.872 -1.571 -52.980 1.00 85.12 345 MET A C 1
ATOM 2872 O O . MET A 1 345 ? 55.786 -1.209 -53.714 1.00 85.12 345 MET A O 1
ATOM 2876 N N . GLU A 1 346 ? 54.817 -1.190 -51.703 1.00 84.56 346 GLU A N 1
ATOM 2877 C CA . GLU A 1 346 ? 55.832 -0.341 -51.070 1.00 84.56 346 GLU A CA 1
ATOM 2878 C C . GLU A 1 346 ? 57.207 -1.018 -51.022 1.00 84.56 346 GLU A C 1
ATOM 2880 O O . GLU A 1 346 ? 58.213 -0.367 -51.309 1.00 84.56 346 GLU A O 1
ATOM 2885 N N . VAL A 1 347 ? 57.259 -2.313 -50.692 1.00 85.50 347 VAL A N 1
ATOM 2886 C CA . VAL A 1 347 ? 58.496 -3.110 -50.737 1.00 85.50 347 VAL A CA 1
ATOM 2887 C C . VAL A 1 347 ? 59.039 -3.145 -52.161 1.00 85.50 347 VAL A C 1
ATOM 2889 O O . VAL A 1 347 ? 60.201 -2.810 -52.376 1.00 85.50 347 VAL A O 1
ATOM 2892 N N . PHE A 1 348 ? 58.181 -3.426 -53.141 1.00 84.44 348 PHE A N 1
ATOM 2893 C CA . PHE A 1 348 ? 58.574 -3.433 -54.54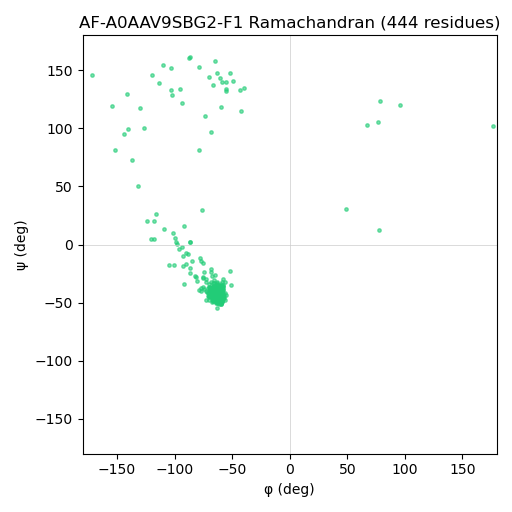4 1.00 84.44 348 PHE A CA 1
ATOM 2894 C C . PHE A 1 348 ? 59.147 -2.087 -55.016 1.00 84.44 348 PHE A C 1
ATOM 2896 O O . PHE A 1 348 ? 60.173 -2.060 -55.691 1.00 84.44 348 PHE A O 1
ATOM 2903 N N . PHE A 1 349 ? 58.531 -0.957 -54.649 1.00 79.44 349 PHE A N 1
ATOM 2904 C CA . PHE A 1 349 ? 59.068 0.359 -55.005 1.00 79.44 349 PHE A CA 1
ATOM 2905 C C . PHE A 1 349 ? 60.452 0.603 -54.403 1.00 79.44 349 PHE A C 1
ATOM 2907 O O . PHE A 1 349 ? 61.302 1.198 -55.064 1.00 79.44 349 PHE A O 1
ATOM 2914 N N . ARG A 1 350 ? 60.695 0.151 -53.167 1.00 81.69 350 ARG A N 1
ATOM 2915 C CA . ARG A 1 350 ? 62.018 0.255 -52.537 1.00 81.69 350 ARG A CA 1
ATOM 2916 C C . ARG A 1 350 ? 63.044 -0.599 -53.277 1.00 81.69 350 ARG A C 1
ATOM 2918 O O . ARG A 1 350 ? 64.094 -0.078 -53.630 1.00 81.69 350 ARG A O 1
ATOM 2925 N N . GLU A 1 351 ? 62.705 -1.849 -53.587 1.00 85.12 351 GLU A N 1
ATOM 2926 C CA . GLU A 1 351 ? 63.566 -2.763 -54.349 1.00 85.12 351 GLU A CA 1
ATOM 2927 C C . GLU A 1 351 ? 63.904 -2.210 -55.741 1.00 85.12 351 GLU A C 1
ATOM 2929 O O . GLU A 1 351 ? 65.067 -2.203 -56.138 1.00 85.12 351 GLU A O 1
ATOM 2934 N N . ALA A 1 352 ? 62.915 -1.683 -56.469 1.00 82.88 352 ALA A N 1
ATOM 2935 C CA . ALA A 1 352 ? 63.125 -1.090 -57.789 1.00 82.88 352 ALA A CA 1
ATOM 2936 C C . ALA A 1 352 ? 64.013 0.166 -57.729 1.00 82.88 352 ALA A C 1
ATOM 2938 O O . ALA A 1 352 ? 64.892 0.351 -58.574 1.00 82.88 352 ALA A O 1
ATOM 2939 N N . LEU A 1 353 ? 63.817 1.022 -56.719 1.00 78.00 353 LEU A N 1
ATOM 2940 C CA . LEU A 1 353 ? 64.675 2.187 -56.493 1.00 78.00 353 LEU A CA 1
ATOM 2941 C C . LEU A 1 353 ? 66.109 1.777 -56.147 1.00 78.00 353 LEU A C 1
ATOM 2943 O O . LEU A 1 353 ? 67.051 2.380 -56.660 1.00 78.00 353 LEU A O 1
ATOM 2947 N N . ASP A 1 354 ? 66.288 0.751 -55.317 1.00 79.69 354 ASP A N 1
ATOM 2948 C CA . ASP A 1 354 ? 67.610 0.228 -54.981 1.00 79.69 354 ASP A CA 1
ATOM 2949 C C . ASP A 1 354 ? 68.290 -0.420 -56.193 1.00 79.69 354 ASP A C 1
ATOM 2951 O O . ASP A 1 354 ? 69.486 -0.206 -56.399 1.00 79.69 354 ASP A O 1
ATOM 2955 N N . HIS A 1 355 ? 67.537 -1.107 -57.057 1.00 80.62 355 HIS A N 1
ATOM 2956 C CA . HIS A 1 355 ? 68.061 -1.637 -58.314 1.00 80.62 355 HIS A CA 1
ATOM 2957 C C . HIS A 1 355 ? 68.575 -0.523 -59.238 1.00 80.62 355 HIS A C 1
ATOM 2959 O O . HIS A 1 355 ? 69.701 -0.602 -59.723 1.00 80.62 355 HIS A O 1
ATOM 2965 N N . ILE A 1 356 ? 67.819 0.568 -59.412 1.00 81.06 356 ILE A N 1
ATOM 2966 C CA . ILE A 1 356 ? 68.286 1.718 -60.204 1.00 81.06 356 ILE A CA 1
ATOM 2967 C C . ILE A 1 356 ? 69.512 2.372 -59.567 1.00 81.06 356 ILE A C 1
ATOM 2969 O O . ILE A 1 356 ? 70.444 2.762 -60.269 1.00 81.06 356 ILE A O 1
ATOM 2973 N N . ARG A 1 357 ? 69.553 2.493 -58.235 1.00 79.12 357 ARG A N 1
ATOM 2974 C CA . ARG A 1 357 ? 70.738 3.020 -57.540 1.00 79.12 357 ARG A CA 1
ATOM 2975 C C . ARG A 1 357 ? 71.973 2.166 -57.823 1.00 79.12 357 ARG A C 1
ATOM 2977 O O . ARG A 1 357 ? 73.046 2.727 -58.051 1.00 79.12 357 ARG A O 1
ATOM 2984 N N . GLN A 1 358 ? 71.827 0.841 -57.841 1.00 83.69 358 GLN A N 1
ATOM 2985 C CA . GLN A 1 358 ? 72.898 -0.083 -58.214 1.00 83.69 358 GLN A CA 1
ATOM 2986 C C . GLN A 1 358 ? 73.292 0.067 -59.692 1.00 83.69 358 GLN A C 1
ATOM 2988 O O . GLN A 1 358 ? 74.481 0.202 -59.976 1.00 83.69 358 GLN A O 1
ATOM 2993 N N . GLU A 1 359 ? 72.325 0.141 -60.614 1.00 83.38 359 GLU A N 1
ATOM 2994 C CA . GLU A 1 359 ? 72.572 0.340 -62.053 1.00 83.38 359 GLU A CA 1
ATOM 2995 C C . GLU A 1 359 ? 73.338 1.646 -62.311 1.00 83.38 359 GLU A C 1
ATOM 2997 O O . GLU A 1 359 ? 74.384 1.628 -62.957 1.00 83.38 359 GLU A O 1
ATOM 3002 N N . ILE A 1 360 ? 72.907 2.760 -61.705 1.00 80.88 360 ILE A N 1
ATOM 3003 C CA . ILE A 1 360 ? 73.603 4.055 -61.777 1.00 80.88 360 ILE A CA 1
ATOM 3004 C C . ILE A 1 360 ? 75.028 3.937 -61.222 1.00 80.88 360 ILE A C 1
ATOM 3006 O O . ILE A 1 360 ? 75.970 4.493 -61.794 1.00 80.88 360 ILE A O 1
ATOM 3010 N N . ALA A 1 361 ? 75.216 3.243 -60.097 1.00 81.31 361 ALA A N 1
ATOM 3011 C CA . ALA A 1 361 ? 76.541 3.053 -59.516 1.00 81.31 361 ALA A CA 1
ATOM 3012 C C . ALA A 1 361 ? 77.460 2.241 -60.446 1.00 81.31 361 ALA A C 1
ATOM 3014 O O . ALA A 1 361 ? 78.645 2.567 -60.578 1.00 81.31 361 ALA A O 1
ATOM 3015 N N . ASP A 1 362 ? 76.932 1.221 -61.118 1.00 86.00 362 ASP A N 1
ATOM 3016 C CA . ASP A 1 362 ? 77.688 0.394 -62.054 1.00 86.00 362 ASP A CA 1
ATOM 3017 C C . ASP A 1 362 ? 77.955 1.099 -63.387 1.00 86.00 362 ASP A C 1
ATOM 3019 O O . ASP A 1 362 ? 79.073 1.004 -63.900 1.00 86.00 362 ASP A O 1
ATOM 3023 N N . ASP A 1 363 ? 77.010 1.891 -63.896 1.00 84.25 363 ASP A N 1
ATOM 3024 C CA . ASP A 1 363 ? 77.206 2.791 -65.036 1.00 84.25 363 ASP A CA 1
ATOM 3025 C C . ASP A 1 363 ? 78.317 3.798 -64.769 1.00 84.25 363 ASP A C 1
ATOM 3027 O O . ASP A 1 363 ? 79.222 3.964 -65.588 1.00 84.25 363 ASP A O 1
ATOM 3031 N N . ARG A 1 364 ? 78.328 4.414 -63.580 1.00 82.31 364 ARG A N 1
ATOM 3032 C CA . ARG A 1 364 ? 79.428 5.297 -63.166 1.00 82.31 364 ARG A CA 1
ATOM 3033 C C . ARG A 1 364 ? 80.762 4.547 -63.184 1.00 82.31 364 ARG A C 1
ATOM 3035 O O . ARG A 1 364 ? 81.747 5.052 -63.726 1.00 82.31 364 ARG A O 1
ATOM 3042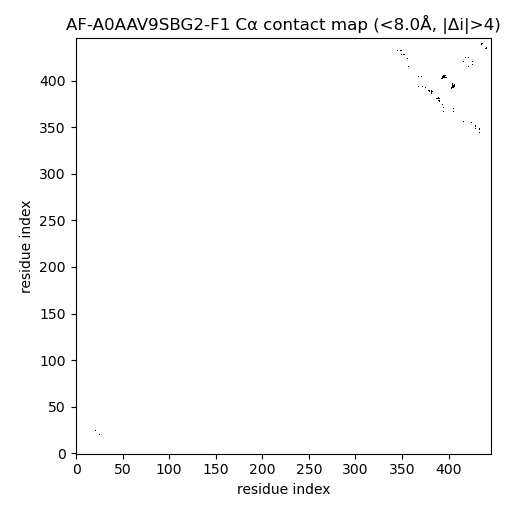 N N . LYS A 1 365 ? 80.826 3.321 -62.648 1.00 84.75 365 LYS A N 1
ATOM 3043 C CA . LYS A 1 365 ? 82.055 2.502 -62.701 1.00 84.75 365 LYS A CA 1
ATOM 3044 C C . LYS A 1 365 ? 82.460 2.168 -64.142 1.00 84.75 365 LYS A C 1
ATOM 3046 O O . LYS A 1 365 ? 83.656 2.189 -64.440 1.00 84.75 365 LYS A O 1
ATOM 3051 N N . ARG A 1 366 ? 81.510 1.841 -65.029 1.00 86.44 366 ARG A N 1
ATOM 3052 C CA . ARG A 1 366 ? 81.752 1.580 -66.461 1.00 86.44 366 ARG A CA 1
ATOM 3053 C C . ARG A 1 366 ? 82.290 2.819 -67.164 1.00 86.44 366 ARG A C 1
ATOM 3055 O O . ARG A 1 366 ? 83.409 2.760 -67.664 1.00 86.44 366 ARG A O 1
ATOM 3062 N N . TYR A 1 367 ? 81.595 3.950 -67.068 1.00 85.94 367 TYR A N 1
ATOM 3063 C CA . TYR A 1 367 ? 82.018 5.216 -67.665 1.00 85.94 367 TYR A CA 1
ATOM 3064 C C . TYR A 1 367 ? 83.415 5.628 -67.193 1.00 85.94 367 TYR A C 1
ATOM 3066 O O . TYR A 1 367 ? 84.247 6.030 -68.001 1.00 85.94 367 TYR A O 1
ATOM 3074 N N . LYS A 1 368 ? 83.741 5.460 -65.900 1.00 84.81 368 LYS A N 1
ATOM 3075 C CA . LYS A 1 368 ? 85.104 5.723 -65.405 1.00 84.81 368 LYS A CA 1
ATOM 3076 C C . LYS A 1 368 ? 86.150 4.836 -66.091 1.00 84.81 368 LYS A C 1
ATOM 3078 O O . LYS A 1 368 ? 87.227 5.329 -66.430 1.00 84.81 368 LYS A O 1
ATOM 3083 N N . ARG A 1 369 ? 85.863 3.540 -66.265 1.00 86.12 369 ARG A N 1
ATOM 3084 C CA . ARG A 1 369 ? 86.770 2.585 -66.928 1.00 86.12 369 ARG A CA 1
ATOM 3085 C C . ARG A 1 369 ? 86.933 2.902 -68.413 1.00 86.12 369 ARG A C 1
ATOM 3087 O O . ARG A 1 369 ? 88.066 2.973 -68.876 1.00 86.12 369 ARG A O 1
ATOM 3094 N N . GLU A 1 370 ? 85.838 3.133 -69.125 1.00 86.88 370 GLU A N 1
ATOM 3095 C CA . GLU A 1 370 ? 85.832 3.466 -70.555 1.00 86.88 370 GLU A CA 1
ATOM 3096 C C . GLU A 1 370 ? 86.523 4.805 -70.814 1.00 86.88 370 GLU A C 1
ATOM 3098 O O . GLU A 1 370 ? 87.464 4.860 -71.596 1.00 86.88 370 GLU A O 1
ATOM 3103 N N . ALA A 1 371 ? 86.189 5.858 -70.060 1.00 84.12 371 ALA A N 1
ATOM 3104 C CA . ALA A 1 371 ? 86.858 7.155 -70.170 1.00 84.12 371 ALA A CA 1
ATOM 3105 C C . ALA A 1 371 ? 88.372 7.063 -69.901 1.00 84.12 371 ALA A C 1
ATOM 3107 O O . ALA A 1 371 ? 89.153 7.815 -70.491 1.00 84.12 371 ALA A O 1
ATOM 3108 N N . TYR A 1 372 ? 88.801 6.151 -69.018 1.00 84.75 372 TYR A N 1
ATOM 3109 C CA . TYR A 1 372 ? 90.219 5.882 -68.769 1.00 84.75 372 TYR A CA 1
ATOM 3110 C C . TYR A 1 372 ? 90.883 5.154 -69.942 1.00 84.75 372 TYR A C 1
ATOM 3112 O O . TYR A 1 372 ? 91.982 5.532 -70.357 1.00 84.75 372 TYR A O 1
ATOM 3120 N N . GLN A 1 373 ? 90.221 4.135 -70.494 1.00 85.25 373 GLN A N 1
ATOM 3121 C CA . GLN A 1 373 ? 90.702 3.400 -71.664 1.00 85.25 373 GLN A CA 1
ATOM 3122 C C . GLN A 1 373 ? 90.791 4.307 -72.897 1.00 85.25 373 GLN A C 1
ATOM 3124 O O . GLN A 1 373 ? 91.851 4.357 -73.519 1.00 85.25 373 GLN A O 1
ATOM 3129 N N . ASP A 1 374 ? 89.757 5.099 -73.171 1.00 85.69 374 ASP A N 1
ATOM 3130 C CA . ASP A 1 374 ? 89.710 6.084 -74.253 1.00 85.69 374 ASP A CA 1
ATOM 3131 C C . ASP A 1 374 ? 90.819 7.126 -74.128 1.00 85.69 374 ASP A C 1
ATOM 3133 O O . ASP A 1 374 ? 91.514 7.421 -75.101 1.00 85.69 374 ASP A O 1
ATOM 3137 N N . TYR A 1 375 ? 91.023 7.684 -72.928 1.00 84.44 375 TYR A N 1
ATOM 3138 C CA . TYR A 1 375 ? 92.113 8.630 -72.686 1.00 84.44 375 TYR A CA 1
ATOM 3139 C C . TYR A 1 375 ? 93.474 7.986 -72.964 1.00 84.44 375 TYR A C 1
ATOM 3141 O O . TYR A 1 375 ? 94.300 8.561 -73.673 1.00 84.44 375 TYR A O 1
ATOM 3149 N N . ARG A 1 376 ? 93.698 6.763 -72.466 1.00 82.94 376 ARG A N 1
ATOM 3150 C CA . ARG A 1 376 ? 94.942 6.016 -72.691 1.00 82.94 376 ARG A CA 1
ATOM 3151 C C . ARG A 1 376 ? 95.148 5.672 -74.168 1.00 82.94 376 ARG A C 1
ATOM 3153 O O . ARG A 1 376 ? 96.280 5.722 -74.648 1.00 82.94 376 ARG A O 1
ATOM 3160 N N . GLN A 1 377 ? 94.084 5.332 -74.892 1.00 82.75 377 GLN A N 1
ATOM 3161 C CA . GLN A 1 377 ? 94.132 5.024 -76.319 1.00 82.75 377 GLN A CA 1
ATOM 3162 C C . GLN A 1 377 ? 94.415 6.277 -77.153 1.00 82.75 377 GLN A C 1
ATOM 3164 O O . GLN A 1 377 ? 95.296 6.234 -78.008 1.00 82.75 377 GLN A O 1
ATOM 3169 N N . LYS A 1 378 ? 93.763 7.411 -76.858 1.00 81.50 378 LYS A N 1
ATOM 3170 C CA . LYS A 1 378 ? 94.067 8.717 -77.475 1.00 81.50 378 LYS A CA 1
ATOM 3171 C C . LYS A 1 378 ? 95.515 9.127 -77.218 1.00 81.50 378 LYS A C 1
ATOM 3173 O O . LYS A 1 378 ? 96.224 9.469 -78.156 1.00 81.50 378 LYS A O 1
ATOM 3178 N N . PHE A 1 379 ? 95.996 8.961 -75.985 1.00 77.69 379 PHE A N 1
ATOM 3179 C CA . PHE A 1 379 ? 97.394 9.215 -75.635 1.00 77.69 379 PHE A CA 1
ATOM 3180 C C . PHE A 1 379 ? 98.367 8.358 -76.468 1.00 77.69 379 PHE A C 1
ATOM 3182 O O . PHE A 1 379 ? 99.346 8.878 -77.000 1.00 77.69 379 PHE A O 1
ATOM 3189 N N . ARG A 1 380 ? 98.087 7.056 -76.646 1.00 77.44 380 ARG A N 1
ATOM 3190 C CA . ARG A 1 380 ? 98.889 6.167 -77.512 1.00 77.44 380 ARG A CA 1
ATOM 3191 C C . ARG A 1 380 ? 98.845 6.587 -78.987 1.00 77.44 380 ARG A C 1
ATOM 3193 O O . ARG A 1 380 ? 99.893 6.642 -79.621 1.00 77.44 380 ARG A O 1
ATOM 3200 N N . ASN A 1 381 ? 97.665 6.898 -79.519 1.00 73.12 381 ASN A N 1
ATOM 3201 C CA . ASN A 1 381 ? 97.468 7.226 -80.935 1.00 73.12 381 ASN A CA 1
ATOM 3202 C C . ASN A 1 381 ? 98.088 8.580 -81.329 1.00 73.12 381 ASN A C 1
ATOM 3204 O O . ASN A 1 381 ? 98.706 8.680 -82.390 1.00 73.12 381 ASN A O 1
ATOM 3208 N N . ASP A 1 382 ? 97.981 9.603 -80.477 1.00 64.44 382 ASP A N 1
ATOM 3209 C CA . ASP A 1 382 ? 98.546 10.936 -80.742 1.00 64.44 382 ASP A CA 1
ATOM 3210 C C . ASP A 1 382 ? 100.079 10.952 -80.628 1.00 64.44 382 ASP A C 1
ATOM 3212 O O . ASP A 1 382 ? 100.752 11.665 -81.377 1.00 64.44 382 ASP A O 1
ATOM 3216 N N . THR A 1 383 ? 100.653 10.081 -79.786 1.00 60.09 383 THR A N 1
ATOM 3217 C CA . THR A 1 383 ? 102.114 9.887 -79.694 1.00 60.09 383 THR A CA 1
ATOM 3218 C C . THR A 1 383 ? 102.704 9.357 -81.012 1.00 60.09 383 THR A C 1
ATOM 3220 O O . THR A 1 383 ? 103.810 9.741 -81.388 1.00 60.09 383 THR A O 1
ATOM 3223 N N . VAL A 1 384 ? 101.956 8.533 -81.760 1.00 59.31 384 VAL A N 1
ATOM 3224 C CA . VAL A 1 384 ? 102.375 7.991 -83.071 1.00 59.31 384 VAL A CA 1
ATOM 3225 C C . VAL A 1 384 ? 102.280 9.040 -84.189 1.00 59.31 384 VAL A C 1
ATOM 3227 O O . VAL A 1 384 ? 103.055 8.991 -85.141 1.00 59.31 384 VAL A O 1
ATOM 3230 N N . ARG A 1 385 ? 101.371 10.022 -84.078 1.00 57.06 385 ARG A N 1
ATOM 3231 C CA . ARG A 1 385 ? 101.125 11.045 -85.115 1.00 57.06 385 ARG A CA 1
ATOM 3232 C C . ARG A 1 385 ? 101.909 12.359 -84.947 1.00 57.06 385 ARG A C 1
ATOM 3234 O O . ARG A 1 385 ? 101.799 13.217 -85.815 1.00 57.06 385 ARG A O 1
ATOM 3241 N N . ARG A 1 386 ? 102.714 12.535 -83.884 1.00 58.69 386 ARG A N 1
ATOM 3242 C CA . ARG A 1 386 ? 103.458 13.788 -83.566 1.00 58.69 386 ARG A CA 1
ATOM 3243 C C . ARG A 1 386 ? 102.593 15.065 -83.632 1.00 58.69 386 ARG A C 1
ATOM 3245 O O . ARG A 1 386 ? 103.089 16.155 -83.911 1.00 58.69 386 ARG A O 1
ATOM 3252 N N . THR A 1 387 ? 101.305 14.947 -83.332 1.00 60.69 387 THR A N 1
ATOM 3253 C CA . THR A 1 387 ? 100.392 16.074 -83.092 1.00 60.69 387 THR A CA 1
ATOM 3254 C C . THR A 1 387 ? 100.145 16.221 -81.589 1.00 60.69 387 THR A C 1
ATOM 3256 O O . THR A 1 387 ? 100.312 15.261 -80.844 1.00 60.69 387 THR A O 1
ATOM 3259 N N . ARG A 1 388 ? 99.849 17.452 -81.139 1.00 61.91 388 ARG A N 1
ATOM 3260 C CA . ARG A 1 388 ? 99.819 17.891 -79.724 1.00 61.91 388 ARG A CA 1
ATOM 3261 C C . ARG A 1 388 ? 99.217 16.846 -78.768 1.00 61.91 388 ARG A C 1
ATOM 3263 O O . ARG A 1 388 ? 98.152 16.309 -79.045 1.00 61.91 388 ARG A O 1
ATOM 3270 N N . LEU A 1 389 ? 99.879 16.630 -77.625 1.00 64.88 389 LEU A N 1
ATOM 3271 C CA . LEU A 1 389 ? 99.421 15.722 -76.565 1.00 64.88 389 LEU A CA 1
ATOM 3272 C C . LEU A 1 389 ? 97.992 16.078 -76.101 1.00 64.88 389 LEU A C 1
ATOM 3274 O O . LEU A 1 389 ? 97.694 17.269 -75.949 1.00 64.88 389 LEU A O 1
ATOM 3278 N N . PRO A 1 390 ? 97.121 15.083 -75.839 1.00 69.81 390 PRO A N 1
ATOM 3279 C CA . PRO A 1 390 ? 95.766 15.344 -75.368 1.00 69.81 390 PRO A CA 1
ATOM 3280 C C . PRO A 1 390 ? 95.773 16.044 -73.992 1.00 69.81 390 PRO A C 1
ATOM 3282 O O . PRO A 1 390 ? 96.663 15.781 -73.177 1.00 69.81 390 PRO A O 1
ATOM 3285 N N . PRO A 1 391 ? 94.786 16.918 -73.696 1.00 74.69 391 PRO A N 1
ATOM 3286 C CA . PRO A 1 391 ? 94.678 17.593 -72.402 1.00 74.69 391 PRO A CA 1
ATOM 3287 C C . PRO A 1 391 ? 94.641 16.598 -71.236 1.00 74.69 391 PRO A C 1
ATOM 3289 O O . PRO A 1 391 ? 93.885 15.627 -71.282 1.00 74.69 391 PRO A O 1
ATOM 3292 N N . ILE A 1 392 ? 95.420 16.856 -70.178 1.00 77.62 392 ILE A N 1
ATOM 3293 C CA . ILE A 1 392 ? 95.501 15.973 -69.005 1.00 77.62 392 ILE A CA 1
ATOM 3294 C C . ILE A 1 392 ? 94.113 15.845 -68.372 1.00 77.62 392 ILE A C 1
ATOM 3296 O O . ILE A 1 392 ? 93.538 16.832 -67.908 1.00 77.62 392 ILE A O 1
ATOM 3300 N N . ARG A 1 393 ? 93.587 14.617 -68.346 1.00 77.44 393 ARG A N 1
ATOM 3301 C CA . ARG A 1 393 ? 92.327 14.274 -67.679 1.00 77.44 393 ARG A CA 1
ATOM 3302 C C . ARG A 1 393 ? 92.625 13.591 -66.349 1.00 77.44 393 ARG A C 1
ATOM 3304 O O . ARG A 1 393 ? 93.411 12.644 -66.299 1.00 77.44 393 ARG A O 1
ATOM 3311 N N . THR A 1 394 ? 92.017 14.065 -65.263 1.00 78.81 394 THR A N 1
ATOM 3312 C CA . THR A 1 394 ? 92.228 13.498 -63.923 1.00 78.81 394 THR A CA 1
ATOM 3313 C C . THR A 1 394 ? 91.145 12.472 -63.573 1.00 78.81 394 THR A C 1
ATOM 3315 O O . THR A 1 394 ? 89.950 12.695 -63.768 1.00 78.81 394 THR A O 1
ATOM 3318 N N . PHE A 1 395 ? 91.573 11.325 -63.035 1.00 78.12 395 PHE A N 1
ATOM 3319 C CA . PHE A 1 395 ? 90.708 10.196 -62.645 1.00 78.12 395 PHE A CA 1
ATOM 3320 C C . PHE A 1 395 ? 90.604 10.016 -61.123 1.00 78.12 395 PHE A C 1
ATOM 3322 O O . PHE A 1 395 ? 90.132 8.983 -60.639 1.00 78.12 395 PHE A O 1
ATOM 3329 N N . HIS A 1 396 ? 91.048 11.030 -60.382 1.00 74.69 396 HIS A N 1
ATOM 3330 C CA . HIS A 1 396 ? 91.020 11.123 -58.927 1.00 74.69 396 HIS A CA 1
ATOM 3331 C C . HIS A 1 396 ? 90.184 12.352 -58.561 1.00 74.69 396 HIS A C 1
ATOM 3333 O O . HIS A 1 396 ? 90.202 13.348 -59.289 1.00 74.69 396 HIS A O 1
ATOM 3339 N N . GLN A 1 397 ? 89.446 12.287 -57.457 1.00 69.12 397 GLN A N 1
ATOM 3340 C CA . GLN A 1 397 ? 88.567 13.366 -57.017 1.00 69.12 397 GLN A CA 1
ATOM 3341 C C . GLN A 1 397 ? 89.405 14.460 -56.340 1.00 69.12 397 GLN A C 1
ATOM 3343 O O . GLN A 1 397 ? 89.535 14.487 -55.121 1.00 69.12 397 GLN A O 1
ATOM 3348 N N . SER A 1 398 ? 90.028 15.337 -57.135 1.00 69.69 398 SER A N 1
ATOM 3349 C CA . SER A 1 398 ? 90.743 16.507 -56.618 1.00 69.69 398 SER A CA 1
ATOM 3350 C C . SER A 1 398 ? 89.909 17.781 -56.817 1.00 69.69 398 SER A C 1
ATOM 3352 O O . SER A 1 398 ? 89.362 17.998 -57.900 1.00 69.69 398 SER A O 1
ATOM 3354 N N . PRO A 1 399 ? 89.777 18.639 -55.790 1.00 64.94 399 PRO A N 1
ATOM 3355 C CA . PRO A 1 399 ? 88.926 19.829 -55.860 1.00 64.94 399 PRO A CA 1
ATOM 3356 C C . PRO A 1 399 ? 89.446 20.906 -56.826 1.00 64.94 399 PRO A C 1
ATOM 3358 O O . PRO A 1 399 ? 88.657 21.708 -57.312 1.00 64.94 399 PRO A O 1
ATOM 3361 N N . ASN A 1 400 ? 90.741 20.889 -57.160 1.00 70.44 400 ASN A N 1
ATOM 3362 C CA . ASN A 1 400 ? 91.405 21.934 -57.950 1.00 70.44 400 ASN A CA 1
ATOM 3363 C C . ASN A 1 400 ? 91.613 21.555 -59.431 1.00 70.44 400 ASN A C 1
ATOM 3365 O O . ASN A 1 400 ? 92.359 22.228 -60.138 1.00 70.44 400 ASN A O 1
ATOM 3369 N N . SER A 1 401 ? 91.018 20.455 -59.910 1.00 70.56 401 SER A N 1
ATOM 3370 C CA . SER A 1 401 ? 91.166 20.021 -61.304 1.00 70.56 401 SER A CA 1
ATOM 3371 C C . SER A 1 401 ? 90.036 20.547 -62.186 1.00 70.56 401 SER A C 1
ATOM 3373 O O . SER A 1 401 ? 88.870 20.227 -61.974 1.00 70.56 401 SER A O 1
ATOM 3375 N N . THR A 1 402 ? 90.393 21.299 -63.229 1.00 67.00 402 THR A N 1
ATOM 3376 C CA . THR A 1 402 ? 89.447 21.858 -64.211 1.00 67.00 402 THR A CA 1
ATOM 3377 C C . THR A 1 402 ? 88.943 20.824 -65.231 1.00 67.00 402 THR A C 1
ATOM 3379 O O . THR A 1 402 ? 87.967 21.083 -65.923 1.00 67.00 402 THR A O 1
ATOM 3382 N N . ASN A 1 403 ? 89.588 19.652 -65.332 1.00 73.19 403 ASN A N 1
ATOM 3383 C CA . ASN A 1 403 ? 89.262 18.584 -66.289 1.00 73.19 403 ASN A CA 1
ATOM 3384 C C . ASN A 1 403 ? 89.300 17.201 -65.605 1.00 73.19 403 ASN A C 1
ATOM 3386 O O . ASN A 1 403 ? 90.244 16.420 -65.777 1.00 73.19 403 ASN A O 1
ATOM 3390 N N . SER A 1 404 ? 88.292 16.928 -64.770 1.00 78.12 404 SER A N 1
ATOM 3391 C CA . SER A 1 404 ? 88.149 15.682 -64.007 1.00 78.12 404 SER A CA 1
ATOM 3392 C C . SER A 1 404 ? 86.947 14.871 -64.476 1.00 78.12 404 SER A C 1
ATOM 3394 O O . SER A 1 404 ? 85.862 15.418 -64.643 1.00 78.12 404 SER A O 1
ATOM 3396 N N . VAL A 1 405 ? 87.104 13.547 -64.576 1.00 76.06 405 VAL A N 1
ATOM 3397 C CA . VAL A 1 405 ? 85.988 12.615 -64.850 1.00 76.06 405 VAL A CA 1
ATOM 3398 C C . VAL A 1 405 ? 84.881 12.725 -63.798 1.00 76.06 405 VAL A C 1
ATOM 3400 O O . VAL A 1 405 ? 83.711 12.512 -64.098 1.00 76.06 405 VAL A O 1
ATOM 3403 N N . TYR A 1 406 ? 85.232 13.092 -62.564 1.00 70.62 406 TYR A N 1
ATOM 3404 C CA . TYR A 1 406 ? 84.256 13.273 -61.493 1.00 70.62 406 TYR A CA 1
ATOM 3405 C C . TYR A 1 406 ? 83.431 14.550 -61.641 1.00 70.62 406 TYR A C 1
ATOM 3407 O O . TYR A 1 406 ? 82.323 14.593 -61.119 1.00 70.62 406 TYR A O 1
ATOM 3415 N N . SER A 1 407 ? 83.928 15.571 -62.347 1.00 68.50 407 SER A N 1
ATOM 3416 C CA . SER A 1 407 ? 83.138 16.763 -62.676 1.00 68.50 407 SER A CA 1
ATOM 3417 C C . SER A 1 407 ? 81.991 16.411 -63.625 1.00 68.50 407 SER A C 1
ATOM 3419 O O . SER A 1 407 ? 80.882 16.896 -63.426 1.00 68.50 407 SER A O 1
ATOM 3421 N N . ASP A 1 408 ? 82.222 15.483 -64.559 1.00 67.56 408 ASP A N 1
ATOM 3422 C CA . ASP A 1 408 ? 81.187 14.966 -65.466 1.00 67.56 408 ASP A CA 1
ATOM 3423 C C . ASP A 1 408 ? 80.120 14.141 -64.719 1.00 67.56 408 ASP A C 1
ATOM 3425 O O . ASP A 1 408 ? 78.970 14.072 -65.141 1.00 67.56 408 ASP A O 1
ATOM 3429 N N . MET A 1 409 ? 80.485 13.528 -63.585 1.00 67.44 409 MET A N 1
ATOM 3430 C CA . MET A 1 409 ? 79.585 12.717 -62.750 1.00 67.44 409 MET A CA 1
ATOM 3431 C C . MET A 1 409 ? 78.900 13.497 -61.614 1.00 67.44 409 MET A C 1
ATOM 3433 O O . MET A 1 409 ? 78.016 12.956 -60.949 1.00 67.44 409 MET A O 1
ATOM 3437 N N . LYS A 1 410 ? 79.308 14.745 -61.347 1.00 60.25 410 LYS A N 1
ATOM 3438 C CA . LYS A 1 410 ? 79.007 15.505 -60.114 1.00 60.25 410 LYS A CA 1
ATOM 3439 C C . LYS A 1 410 ? 77.586 16.078 -60.024 1.00 60.25 410 LYS A C 1
ATOM 3441 O O . LYS A 1 410 ? 77.369 17.094 -59.369 1.00 60.25 410 LYS A O 1
ATOM 3446 N N . ALA A 1 411 ? 76.609 15.429 -60.648 1.00 55.09 411 ALA A N 1
ATOM 3447 C CA . ALA A 1 411 ? 75.219 15.866 -60.604 1.00 55.09 411 ALA A CA 1
ATOM 3448 C C . ALA A 1 411 ? 74.380 15.215 -59.487 1.00 55.09 411 ALA A C 1
ATOM 3450 O O . ALA A 1 411 ? 73.332 15.758 -59.163 1.00 55.09 411 ALA A O 1
ATOM 3451 N N . VAL A 1 412 ? 74.775 14.084 -58.880 1.00 56.31 412 VAL A N 1
ATOM 3452 C CA . VAL A 1 412 ? 73.844 13.332 -58.006 1.00 56.31 412 VAL A CA 1
ATOM 3453 C C . VAL A 1 412 ? 74.569 12.536 -56.906 1.00 56.31 412 VAL A C 1
ATOM 3455 O O . VAL A 1 412 ? 74.774 11.333 -57.047 1.00 56.31 412 VAL A O 1
ATOM 3458 N N . ASP A 1 413 ? 74.944 13.197 -55.807 1.00 50.03 413 ASP A N 1
ATOM 3459 C CA . ASP A 1 413 ? 75.393 12.559 -54.543 1.00 50.03 413 ASP A CA 1
ATOM 3460 C C . ASP A 1 413 ? 74.436 12.877 -53.371 1.00 50.03 413 ASP A C 1
ATOM 3462 O O . ASP A 1 413 ? 74.817 12.897 -52.204 1.00 50.03 413 ASP A O 1
ATOM 3466 N N . LYS A 1 414 ? 73.163 13.148 -53.673 1.00 56.12 414 LYS A N 1
ATOM 3467 C CA . LYS A 1 414 ? 72.091 13.265 -52.673 1.00 56.12 414 LYS A CA 1
ATOM 3468 C C . LYS A 1 414 ? 71.146 12.076 -52.811 1.00 56.12 414 LYS A C 1
ATOM 3470 O O . LYS A 1 414 ? 71.086 11.480 -53.885 1.00 56.12 414 LYS A O 1
ATOM 3475 N N . GLU A 1 415 ? 70.453 11.724 -51.726 1.00 53.25 415 GLU A N 1
ATOM 3476 C CA . GLU A 1 415 ? 69.399 10.703 -51.728 1.00 53.25 415 GLU A CA 1
ATOM 3477 C C . GLU A 1 415 ? 68.517 10.865 -52.968 1.00 53.25 415 GLU A C 1
ATOM 3479 O O . GLU A 1 415 ? 67.870 11.893 -53.137 1.00 53.25 415 GLU A O 1
ATOM 3484 N N . VAL A 1 416 ? 68.546 9.869 -53.855 1.00 58.66 416 VAL A N 1
ATOM 3485 C CA . VAL A 1 416 ? 67.782 9.895 -55.104 1.00 58.66 416 VAL A CA 1
ATOM 3486 C C . VAL A 1 416 ? 66.318 9.667 -54.752 1.00 58.66 416 VAL A C 1
ATOM 3488 O O . VAL A 1 416 ? 65.951 8.562 -54.329 1.00 58.66 416 VAL A O 1
ATOM 3491 N N . TYR A 1 417 ? 65.504 10.709 -54.908 1.00 61.75 417 TYR A N 1
ATOM 3492 C CA . TYR A 1 417 ? 64.047 10.630 -54.849 1.00 61.75 417 TYR A CA 1
ATOM 3493 C C . TYR A 1 417 ? 63.498 10.303 -56.244 1.00 61.75 417 TYR A C 1
ATOM 3495 O O . TYR A 1 417 ? 64.165 10.529 -57.252 1.00 61.75 417 TYR A O 1
ATOM 3503 N N . ILE A 1 418 ? 62.259 9.798 -56.337 1.00 64.31 418 ILE A N 1
ATOM 3504 C CA . ILE A 1 418 ? 61.606 9.504 -57.633 1.00 64.31 418 ILE A CA 1
ATOM 3505 C C . ILE A 1 418 ? 61.684 10.709 -58.580 1.00 64.31 418 ILE A C 1
ATOM 3507 O O . ILE A 1 418 ? 61.863 10.532 -59.779 1.00 64.31 418 ILE A O 1
ATOM 3511 N N . SER A 1 419 ? 61.603 11.933 -58.054 1.00 66.75 419 SER A N 1
ATOM 3512 C CA . SER A 1 419 ? 61.735 13.180 -58.814 1.00 66.75 419 SER A CA 1
ATOM 3513 C C . SER A 1 419 ? 63.046 13.289 -59.601 1.00 66.75 419 SER A C 1
ATOM 3515 O O . SER A 1 419 ? 63.019 13.823 -60.711 1.00 66.75 419 SER A O 1
ATOM 3517 N N . ASP A 1 420 ? 64.134 12.717 -59.085 1.00 65.88 420 ASP A N 1
ATOM 3518 C CA . ASP A 1 420 ? 65.500 12.837 -59.610 1.00 65.88 420 ASP A CA 1
ATOM 3519 C C . ASP A 1 420 ? 65.836 11.781 -60.675 1.00 65.88 420 ASP A C 1
ATOM 3521 O O . ASP A 1 420 ? 66.880 11.855 -61.323 1.00 65.88 420 ASP A O 1
ATOM 3525 N N . LEU A 1 421 ? 64.950 10.800 -60.876 1.00 68.12 421 LEU A N 1
ATOM 3526 C CA . LEU A 1 421 ? 65.090 9.796 -61.928 1.00 68.12 421 LEU A CA 1
ATOM 3527 C C . LEU A 1 421 ? 64.869 10.418 -63.315 1.00 68.12 421 LEU A C 1
ATOM 3529 O O . LEU A 1 421 ? 63.990 11.275 -63.503 1.00 68.12 421 LEU A O 1
ATOM 3533 N N . THR A 1 422 ? 65.618 9.939 -64.312 1.00 71.88 422 THR A N 1
ATOM 3534 C CA . THR A 1 422 ? 65.357 10.286 -65.716 1.00 71.88 422 THR A CA 1
ATOM 3535 C C . THR A 1 422 ? 64.001 9.724 -66.154 1.00 71.88 422 THR A C 1
ATOM 3537 O O . THR A 1 422 ? 63.465 8.796 -65.544 1.00 71.88 422 THR A O 1
ATOM 3540 N N . TRP A 1 423 ? 63.405 10.291 -67.205 1.00 71.75 423 TRP A N 1
ATOM 3541 C CA . TRP A 1 423 ? 62.100 9.832 -67.697 1.00 71.75 423 TRP A CA 1
ATOM 3542 C C . TRP A 1 423 ? 62.098 8.350 -68.090 1.00 71.75 423 TRP A C 1
ATOM 3544 O O . TRP A 1 423 ? 61.158 7.646 -67.741 1.00 71.75 423 TRP A O 1
ATOM 3554 N N . GLU A 1 424 ? 63.180 7.855 -68.691 1.00 73.94 424 GLU A N 1
ATOM 3555 C CA . GLU A 1 424 ? 63.342 6.437 -69.042 1.00 73.94 424 GLU A CA 1
ATOM 3556 C C . GLU A 1 424 ? 63.407 5.533 -67.800 1.00 73.94 424 GLU A C 1
ATOM 3558 O O . GLU A 1 424 ? 62.810 4.459 -67.770 1.00 73.94 424 GLU A O 1
ATOM 3563 N N . GLN A 1 425 ? 64.085 5.971 -66.734 1.00 72.06 425 GLN A N 1
ATOM 3564 C CA . GLN A 1 425 ? 64.128 5.234 -65.465 1.00 72.06 425 GLN A CA 1
ATOM 3565 C C . GLN A 1 425 ? 62.754 5.211 -64.785 1.00 72.06 425 GLN A C 1
ATOM 3567 O O . GLN A 1 425 ? 62.332 4.173 -64.279 1.00 72.06 425 GLN A O 1
ATOM 3572 N N . LYS A 1 426 ? 62.024 6.333 -64.815 1.00 75.81 426 LYS A N 1
ATOM 3573 C CA . LYS A 1 426 ? 60.643 6.415 -64.308 1.00 75.81 426 LYS A CA 1
ATOM 3574 C C . LYS A 1 426 ? 59.707 5.491 -65.085 1.00 75.81 426 LYS A C 1
ATOM 3576 O O . LYS A 1 426 ? 58.911 4.783 -64.475 1.00 75.81 426 LYS A O 1
ATOM 3581 N N . GLU A 1 427 ? 59.825 5.465 -66.409 1.00 74.12 427 GLU A N 1
ATOM 3582 C CA . GLU A 1 427 ? 59.042 4.594 -67.285 1.00 74.12 427 GLU A CA 1
ATOM 3583 C C . GLU A 1 427 ? 59.321 3.111 -67.014 1.00 74.12 427 GLU A C 1
ATOM 3585 O O . GLU A 1 427 ? 58.377 2.334 -66.885 1.00 74.12 427 GLU A O 1
ATOM 3590 N N . LYS A 1 428 ? 60.585 2.713 -66.817 1.00 74.56 428 LYS A N 1
ATOM 3591 C CA . LYS A 1 428 ? 60.937 1.337 -66.420 1.00 74.56 428 LYS A CA 1
ATOM 3592 C C . LYS A 1 428 ? 60.316 0.937 -65.076 1.00 74.56 428 LYS A C 1
ATOM 3594 O O . LYS A 1 428 ? 59.721 -0.136 -64.983 1.00 74.56 428 LYS A O 1
ATOM 3599 N N . VAL A 1 429 ? 60.393 1.800 -64.054 1.00 73.12 429 VAL A N 1
ATOM 3600 C CA . VAL A 1 429 ? 59.784 1.539 -62.730 1.00 73.12 429 VAL A CA 1
ATOM 3601 C C . VAL A 1 429 ? 58.273 1.381 -62.840 1.00 73.12 429 VAL A C 1
ATOM 3603 O O . VAL A 1 429 ? 57.710 0.454 -62.262 1.00 73.12 429 VAL A O 1
ATOM 3606 N N . LEU A 1 430 ? 57.612 2.259 -63.596 1.00 75.19 430 LEU A N 1
ATOM 3607 C CA . LEU A 1 430 ? 56.167 2.192 -63.808 1.00 75.19 430 LEU A CA 1
ATOM 3608 C C . LEU A 1 430 ? 55.768 0.960 -64.626 1.00 75.19 430 LEU A C 1
ATOM 3610 O O . LEU A 1 430 ? 54.782 0.311 -64.297 1.00 75.19 430 LEU A O 1
ATOM 3614 N N . THR A 1 431 ? 56.542 0.589 -65.644 1.00 75.69 431 THR A N 1
ATOM 3615 C CA . THR A 1 431 ? 56.274 -0.602 -66.463 1.00 75.69 431 THR A CA 1
ATOM 3616 C C . THR A 1 431 ? 56.373 -1.880 -65.632 1.00 75.69 431 THR A C 1
ATOM 3618 O O . THR A 1 431 ? 55.473 -2.718 -65.684 1.00 75.69 431 THR A O 1
ATOM 3621 N N . LEU A 1 432 ? 57.410 -2.002 -64.796 1.00 73.00 432 LEU A N 1
ATOM 3622 C CA . LEU A 1 432 ? 57.554 -3.125 -63.866 1.00 73.00 432 LEU A CA 1
ATOM 3623 C C . LEU A 1 432 ? 56.461 -3.122 -62.781 1.00 73.00 432 LEU A C 1
ATOM 3625 O O . LEU A 1 432 ? 55.948 -4.183 -62.429 1.00 73.00 432 LEU A O 1
ATOM 3629 N N . LEU A 1 433 ? 56.052 -1.946 -62.288 1.00 72.69 433 LEU A N 1
ATOM 3630 C CA . LEU A 1 433 ? 54.928 -1.810 -61.359 1.00 72.69 433 LEU A CA 1
ATOM 3631 C C . LEU A 1 433 ? 53.628 -2.321 -61.980 1.00 72.69 433 LEU A C 1
ATOM 3633 O O . LEU A 1 433 ? 52.932 -3.118 -61.358 1.00 72.69 433 LEU A O 1
ATOM 3637 N N . PHE A 1 434 ? 53.301 -1.888 -63.197 1.00 71.94 434 PHE A N 1
ATOM 3638 C CA . PHE A 1 434 ? 52.096 -2.340 -63.886 1.00 71.94 434 PHE A CA 1
ATOM 3639 C C . PHE A 1 434 ? 52.154 -3.836 -64.197 1.00 71.94 434 PHE A C 1
ATOM 3641 O O . PHE A 1 434 ? 51.152 -4.524 -64.016 1.00 71.94 434 PHE A O 1
ATOM 3648 N N . ALA A 1 435 ? 53.315 -4.373 -64.578 1.00 73.25 435 ALA A N 1
ATOM 3649 C CA . ALA A 1 435 ? 53.493 -5.813 -64.753 1.00 73.25 435 ALA A CA 1
ATOM 3650 C C . ALA A 1 435 ? 53.230 -6.589 -63.448 1.00 73.25 435 ALA A C 1
ATOM 3652 O O . ALA A 1 435 ? 52.532 -7.604 -63.468 1.00 73.25 435 ALA A O 1
ATOM 3653 N N . LYS A 1 436 ? 53.711 -6.080 -62.305 1.00 70.06 436 LYS A N 1
ATOM 3654 C CA . LYS A 1 436 ? 53.490 -6.692 -60.986 1.00 70.06 436 LYS A CA 1
ATOM 3655 C C . LYS A 1 436 ? 52.046 -6.536 -60.493 1.00 70.06 436 LYS A C 1
ATOM 3657 O O . LYS A 1 436 ? 51.478 -7.496 -59.987 1.00 70.06 436 LYS A O 1
ATOM 3662 N N . MET A 1 437 ? 51.422 -5.370 -60.684 1.00 67.88 437 MET A N 1
ATOM 3663 C CA . MET A 1 437 ? 50.009 -5.127 -60.347 1.00 67.88 437 MET A CA 1
ATOM 3664 C C . MET A 1 437 ? 49.054 -5.999 -61.167 1.00 67.88 437 MET A C 1
ATOM 3666 O O . MET A 1 437 ? 48.014 -6.407 -60.657 1.00 67.88 437 MET A O 1
ATOM 3670 N N . ASN A 1 438 ? 49.423 -6.309 -62.411 1.00 74.31 438 ASN A N 1
ATOM 3671 C CA . ASN A 1 438 ? 48.642 -7.167 -63.297 1.00 74.31 438 ASN A CA 1
ATOM 3672 C C . ASN A 1 438 ? 48.951 -8.668 -63.124 1.00 74.31 438 ASN A C 1
ATOM 3674 O O . ASN A 1 438 ? 48.362 -9.477 -63.830 1.00 74.31 438 ASN A O 1
ATOM 3678 N N . GLY A 1 439 ? 49.838 -9.053 -62.193 1.00 64.38 439 GLY A N 1
ATOM 3679 C CA . GLY A 1 439 ? 50.145 -10.458 -61.889 1.00 64.38 439 GLY A CA 1
ATOM 3680 C C . GLY A 1 439 ? 51.065 -11.163 -62.892 1.00 64.38 439 GLY A C 1
ATOM 3681 O O . GLY A 1 439 ? 51.220 -12.376 -62.823 1.00 64.38 439 GLY A O 1
ATOM 3682 N N . ASN A 1 440 ? 51.713 -10.434 -63.803 1.00 58.16 440 ASN A N 1
ATOM 3683 C CA . ASN A 1 440 ? 52.479 -11.032 -64.904 1.00 58.16 440 ASN A CA 1
ATOM 3684 C C . ASN A 1 440 ? 53.939 -11.374 -64.542 1.00 58.16 440 ASN A C 1
ATOM 3686 O O . ASN A 1 440 ? 54.689 -11.815 -65.407 1.00 58.16 440 ASN A O 1
ATOM 3690 N N . ALA A 1 441 ? 54.367 -11.156 -63.294 1.00 49.94 441 ALA A N 1
ATOM 3691 C CA . ALA A 1 441 ? 55.766 -11.312 -62.875 1.00 49.94 441 ALA A CA 1
ATOM 3692 C C . ALA A 1 441 ? 56.097 -12.656 -62.190 1.00 49.94 441 ALA A C 1
ATOM 3694 O O . ALA A 1 441 ? 57.249 -12.875 -61.833 1.00 49.94 441 ALA A O 1
ATOM 3695 N N . GLU A 1 442 ? 55.137 -13.572 -62.021 1.00 46.75 442 GLU A N 1
ATOM 3696 C CA . GLU A 1 442 ? 55.396 -14.915 -61.459 1.00 46.75 442 GLU A CA 1
ATOM 3697 C C . GLU A 1 442 ? 55.697 -15.987 -62.531 1.00 46.75 442 GLU A C 1
ATOM 3699 O O . GLU A 1 442 ? 55.641 -17.179 -62.249 1.00 46.75 442 GLU A O 1
ATOM 3704 N N . SER A 1 443 ? 56.024 -15.610 -63.773 1.00 42.06 443 SER A N 1
ATOM 3705 C CA . SER A 1 443 ? 56.231 -16.580 -64.871 1.00 42.06 443 SER A CA 1
ATOM 3706 C C . SER A 1 443 ? 57.582 -16.506 -65.585 1.00 42.06 443 SER A C 1
ATOM 3708 O O . SER A 1 443 ? 57.709 -17.046 -66.677 1.00 42.06 443 SER A O 1
ATOM 3710 N N . GLU A 1 444 ? 58.610 -15.920 -64.969 1.00 41.88 444 GLU A N 1
ATOM 3711 C CA . GLU A 1 444 ? 59.989 -16.025 -65.476 1.00 41.88 444 GLU A CA 1
ATOM 3712 C C . GLU A 1 444 ? 60.987 -16.399 -64.371 1.00 41.88 444 GLU A C 1
ATOM 3714 O O . GLU A 1 444 ? 62.016 -15.758 -64.201 1.00 41.88 444 GLU A O 1
ATOM 3719 N N . VAL A 1 445 ? 60.691 -17.456 -63.611 1.00 38.22 445 VAL A N 1
ATOM 3720 C CA . VAL A 1 445 ? 61.727 -18.304 -62.998 1.00 38.22 445 VAL A CA 1
ATOM 3721 C C . VAL A 1 445 ? 61.235 -19.752 -63.018 1.00 38.22 445 VAL A C 1
ATOM 3723 O O . VAL A 1 445 ? 60.491 -20.180 -62.139 1.00 38.22 445 VAL A O 1
ATOM 3726 N N . ASN A 1 446 ? 61.653 -20.484 -64.048 1.00 32.94 446 ASN A N 1
ATOM 3727 C CA . ASN A 1 446 ? 61.948 -21.916 -64.002 1.00 32.94 446 ASN A CA 1
ATOM 3728 C C . ASN A 1 446 ? 63.186 -22.163 -64.858 1.00 32.94 446 ASN A C 1
ATOM 3730 O O . ASN A 1 446 ? 63.193 -21.663 -66.007 1.00 32.94 446 ASN A O 1
#

Radius of gyration: 82.27 Å; Cα contacts (8 Å, |Δi|>4): 46; chains: 1; bounding box: 178×88×222 Å

Foldseek 3Di:
DDDDDDDDDDDDDDDDDDDPDDPVVVVVVVVVVVVVVVVVVVVVVVVVVVVVVVVVVVVVVVVVVVVVVVVVVVVVVVVVVVVVVVVVVVVVVVVVVVVVVVVVVVVVVVVVVVVVVVVVVVVVVVVVVVVVVVVVVVVVVVVVVVVVVVVVVVVVVVVVVVVVVVVVVVVVVVVVVVVVVVVVVPPVPPPPPPDPPCDPVVVVVVVVVVVVVVVVVVVVVVVVVVVVVVVVVVVVVVVVVVVVVVVVVVVVVVVVVVVVVVVVVVVVVVVVVVVVVVVVVVVVVVVVVVVVVVVVVVVVVVVVVVVVVVVVVVVVVVVVVVVVVVVVVVVVVVVVVVVVVVVVLVVLLVVLLVVVVVVLVVVLVVLLVVVVVVLVVQQVVCVVVVDDGDPDEDSDPDPPDPHYSVVVVVPDPDDDDLVNDDPVSNVVSVVVSVCVVVVNPPPPDD

Organism: NCBI:txid28760

pLDDT: mean 82.5, std 17.94, range [30.98, 97.94]